Protein 6X05 (pdb70)

Structure (mmCIF, N/CA/C/O backbone):
data_6X05
#
_entry.id   6X05
#
_cell.length_a   93.381
_cell.length_b   154.693
_cell.length_c   41.423
_cell.angle_alpha   90.000
_cell.angle_beta   90.000
_cell.angle_gamma   90.000
#
_symmetry.space_group_name_H-M   'P 21 21 2'
#
loop_
_entity.id
_entity.type
_entity.pdbx_description
1 polymer 'Nucleoporin NUP133'
2 polymer VHH-SAN4
3 water water
#
loop_
_atom_site.group_PDB
_atom_site.id
_atom_site.type_symbol
_atom_site.label_atom_id
_atom_site.label_alt_id
_atom_site.label_comp_id
_atom_site.label_asym_id
_atom_site.label_entity_id
_atom_site.label_seq_id
_atom_site.pdbx_PDB_ins_code
_atom_site.Cartn_x
_atom_site.Cartn_y
_atom_site.Cartn_z
_atom_site.occupancy
_atom_site.B_iso_or_equiv
_atom_site.auth_seq_id
_atom_site.auth_comp_id
_atom_site.auth_asym_id
_atom_site.auth_atom_id
_atom_site.pdbx_PDB_model_num
ATOM 1 N N . SER A 1 5 ? 0.13489 36.85570 -3.70572 1.000 54.07619 58 SER A N 1
ATOM 2 C CA . SER A 1 5 ? 0.94101 37.27719 -4.84620 1.000 61.25301 58 SER A CA 1
ATOM 3 C C . SER A 1 5 ? 2.40776 36.90831 -4.65710 1.000 60.25286 58 SER A C 1
ATOM 4 O O . SER A 1 5 ? 3.14781 36.78925 -5.63097 1.000 83.07751 58 SER A O 1
ATOM 7 N N . LYS A 1 6 ? 2.83551 36.73535 -3.40800 1.000 58.87727 59 LYS A N 1
ATOM 8 C CA . LYS A 1 6 ? 4.18306 36.25955 -3.10036 1.000 47.57552 59 LYS A CA 1
ATOM 9 C C . LYS A 1 6 ? 4.07015 34.94935 -2.32533 1.000 39.15672 59 LYS A C 1
ATOM 10 O O . LYS A 1 6 ? 3.55115 34.93477 -1.20285 1.000 39.37069 59 LYS A O 1
ATOM 12 N N . VAL A 1 7 ? 4.55588 33.85382 -2.91497 1.000 40.13363 60 VAL A N 1
ATOM 13 C CA . VAL A 1 7 ? 4.56393 32.54621 -2.25968 1.000 35.40356 60 VAL A CA 1
ATOM 14 C C . VAL A 1 7 ? 5.88661 32.37367 -1.52799 1.000 37.57505 60 VAL A C 1
ATOM 15 O O . VAL A 1 7 ? 6.94959 32.37660 -2.14943 1.000 44.93050 60 VAL A O 1
ATOM 19 N N . PHE A 1 8 ? 5.82325 32.16243 -0.22139 1.000 41.24451 61 PHE A N 1
ATOM 20 C CA . PHE A 1 8 ? 7.03203 31.95881 0.57062 1.000 37.50904 61 PHE A CA 1
ATOM 21 C C . PHE A 1 8 ? 7.42835 30.49549 0.69212 1.000 43.35785 61 PHE A C 1
ATOM 22 O O . PHE A 1 8 ? 8.62392 30.19560 0.79072 1.000 49.62377 61 PHE A O 1
ATOM 30 N N . THR A 1 9 ? 6.46375 29.57737 0.70701 1.000 33.74657 62 THR A N 1
ATOM 31 C CA . THR A 1 9 ? 6.77211 28.15198 0.62946 1.000 35.35313 62 THR A CA 1
ATOM 32 C C . THR A 1 9 ? 5.59594 27.42977 -0.01264 1.000 29.45856 62 THR A C 1
ATOM 33 O O . THR A 1 9 ? 4.43873 27.71795 0.30107 1.000 31.58998 62 THR A O 1
ATOM 37 N N . GLU A 1 10 ? 5.89495 26.48208 -0.89294 1.000 28.47867 63 GLU A N 1
ATOM 38 C CA . GLU A 1 10 ? 4.89515 25.54587 -1.38978 1.000 27.96385 63 GLU A CA 1
ATOM 39 C C . GLU A 1 10 ? 5.51672 24.16592 -1.36638 1.000 30.57797 63 GLU A C 1
ATOM 40 O O . GLU A 1 10 ? 6.54417 23.94082 -2.00774 1.000 27.70434 63 GLU A O 1
ATOM 46 N N . ASN A 1 11 ? 4.90858 23.24688 -0.63588 1.000 27.50403 64 ASN A N 1
ATOM 47 C CA . ASN A 1 11 ? 5.33523 21.86032 -0.74881 1.000 27.55732 64 ASN A CA 1
ATOM 48 C C . ASN A 1 11 ? 4.08209 21.01086 -0.90865 1.000 30.48515 64 ASN A C 1
ATOM 49 O O . ASN A 1 11 ? 2.99179 21.55500 -1.12045 1.000 25.89146 64 ASN A O 1
ATOM 54 N N . ASN A 1 12 ? 4.18477 19.69754 -0.75190 1.000 27.15256 65 ASN A N 1
ATOM 55 C CA . ASN A 1 12 ? 2.99988 18.90352 -1.03680 1.000 25.14995 65 ASN A CA 1
ATOM 56 C C . ASN A 1 12 ? 1.97235 18.95197 0.08527 1.000 26.63228 65 ASN A C 1
ATOM 57 O O . ASN A 1 12 ? 0.83865 18.50483 -0.12065 1.000 27.89593 65 ASN A O 1
ATOM 62 N N . ARG A 1 13 ? 2.32157 19.52879 1.23699 1.000 21.47127 66 ARG A N 1
ATOM 63 C CA . ARG A 1 13 ? 1.40556 19.72072 2.35350 1.000 24.39148 66 ARG A CA 1
ATOM 64 C C . ARG A 1 13 ? 0.74129 21.09617 2.35566 1.000 22.42071 66 ARG A C 1
ATOM 65 O O . ARG A 1 13 ? -0.44086 21.19538 2.67256 1.000 21.25702 66 ARG A O 1
ATOM 73 N N . TYR A 1 14 ? 1.44449 22.17300 2.00565 1.000 21.97091 67 TYR A N 1
ATOM 74 C CA . TYR A 1 14 ? 0.81691 23.47642 2.18996 1.000 21.42200 67 TYR A CA 1
ATOM 75 C C . TYR A 1 14 ? 1.47326 24.52842 1.31816 1.000 27.41273 67 TYR A C 1
ATOM 76 O O . TYR A 1 14 ? 2.58046 24.35444 0.80439 1.000 23.16747 67 TYR A O 1
ATOM 85 N N . ILE A 1 15 ? 0.77840 25.65348 1.21081 1.000 25.66097 68 ILE A N 1
ATOM 86 C CA . ILE A 1 15 ? 1.29438 26.87609 0.61811 1.000 25.76840 68 ILE A CA 1
ATOM 87 C C . ILE A 1 15 ? 1.15907 27.97108 1.66681 1.000 25.09922 68 ILE A C 1
ATOM 88 O O . ILE A 1 15 ? 0.10085 28.10228 2.28467 1.000 24.11247 68 ILE A O 1
ATOM 93 N N . VAL A 1 16 ? 2.21174 28.75966 1.85637 1.000 24.58479 69 VAL A N 1
ATOM 94 C CA . VAL A 1 16 ? 2.14224 29.99242 2.63789 1.000 25.72328 69 VAL A CA 1
ATOM 95 C C . VAL A 1 16 ? 2.47803 31.13532 1.69194 1.000 27.70307 69 VAL A C 1
ATOM 96 O O . VAL A 1 16 ? 3.50598 31.09708 1.00305 1.000 25.01468 69 VAL A O 1
ATOM 100 N N . LYS A 1 17 ? 1.59256 32.11991 1.61733 1.000 24.82195 70 LYS A N 1
ATOM 101 C CA . LYS A 1 17 ? 1.80857 33.24023 0.70734 1.000 27.76460 70 LYS A CA 1
ATOM 102 C C . LYS A 1 17 ? 1.16482 34.49293 1.28663 1.000 33.88769 70 LYS A C 1
ATOM 103 O O . LYS A 1 17 ? 0.35095 34.41917 2.21328 1.000 30.87970 70 LYS A O 1
ATOM 109 N N . THR A 1 18 ? 1.54677 35.65058 0.74255 1.000 37.50668 71 THR A N 1
ATOM 110 C CA . THR A 1 18 ? 0.85489 36.88976 1.08242 1.000 42.48482 71 THR A CA 1
ATOM 111 C C . THR A 1 18 ? -0.48632 36.97485 0.38565 1.000 42.93184 71 THR A C 1
ATOM 112 O O . THR A 1 18 ? -0.69503 36.41320 -0.69348 1.000 47.93157 71 THR A O 1
ATOM 116 N N . LEU A 1 19 ? -1.38836 37.71756 1.00538 1.000 37.98109 72 LEU A N 1
ATOM 117 C CA . LEU A 1 19 ? -2.62447 38.14266 0.37965 1.000 37.26265 72 LEU A CA 1
ATOM 118 C C . LEU A 1 19 ? -2.55352 39.66529 0.28221 1.000 52.30697 72 LEU A C 1
ATOM 119 O O . LEU A 1 19 ? -2.55716 40.35701 1.30943 1.000 44.03481 72 LEU A O 1
ATOM 124 N N . GLN A 1 20 ? -2.43109 40.18694 -0.93981 1.000 48.56771 73 GLN A N 1
ATOM 125 C CA . GLN A 1 20 ? -2.39938 41.63281 -1.11834 1.000 41.53124 73 GLN A CA 1
ATOM 126 C C . GLN A 1 20 ? -3.75982 42.19269 -0.75708 1.000 37.95896 73 GLN A C 1
ATOM 127 O O . GLN A 1 20 ? -4.77871 41.77961 -1.31987 1.000 54.25047 73 GLN A O 1
ATOM 129 N N . THR A 1 21 ? -3.78348 43.08570 0.22379 1.000 39.83005 74 THR A N 1
ATOM 130 C CA . THR A 1 21 ? -5.00734 43.74036 0.65834 1.000 41.75438 74 THR A CA 1
ATOM 131 C C . THR A 1 21 ? -4.70321 45.21585 0.85565 1.000 43.74131 74 THR A C 1
ATOM 132 O O . THR A 1 21 ? -3.57370 45.66778 0.65060 1.000 39.35498 74 THR A O 1
ATOM 136 N N . ASP A 1 22 ? -5.72592 45.97152 1.24605 1.000 45.26195 75 ASP A N 1
ATOM 137 C CA . ASP A 1 22 ? -5.57024 47.37662 1.58913 1.000 44.33339 75 ASP A CA 1
ATOM 138 C C . ASP A 1 22 ? -5.07456 47.58768 3.02169 1.000 51.58862 75 ASP A C 1
ATOM 139 O O . ASP A 1 22 ? -4.99127 48.73972 3.46212 1.000 45.64679 75 ASP A O 1
ATOM 144 N N . TYR A 1 23 ? -4.74364 46.52060 3.75637 1.000 41.76916 76 TYR A N 1
ATOM 145 C CA . TYR A 1 23 ? -4.11868 46.70092 5.06027 1.000 40.59014 76 TYR A CA 1
ATOM 146 C C . TYR A 1 23 ? -2.81537 47.47073 4.91636 1.000 37.11409 76 TYR A C 1
ATOM 147 O O . TYR A 1 23 ? -2.04038 47.23704 3.98699 1.000 34.71217 76 TYR A O 1
ATOM 156 N N . SER A 1 24 ? -2.55952 48.37934 5.85468 1.000 34.45959 77 SER A N 1
ATOM 157 C CA . SER A 1 24 ? -1.29692 49.10677 5.89256 1.000 41.53888 77 SER A CA 1
ATOM 158 C C . SER A 1 24 ? -0.72726 49.09626 7.30244 1.000 45.97718 77 SER A C 1
ATOM 159 O O . SER A 1 24 ? -1.44080 49.39521 8.26848 1.000 47.40517 77 SER A O 1
ATOM 162 N N . SER A 1 25 ? 0.56912 48.80869 7.41428 1.000 43.55175 78 SER A N 1
ATOM 163 C CA . SER A 1 25 ? 1.19501 48.79729 8.72957 1.000 47.13865 78 SER A CA 1
ATOM 164 C C . SER A 1 25 ? 1.41258 50.19326 9.30389 1.000 50.42283 78 SER A C 1
ATOM 165 O O . SER A 1 25 ? 1.92718 50.30774 10.42215 1.000 55.94399 78 SER A O 1
ATOM 168 N N . GLY A 1 26 ? 1.03446 51.24969 8.58831 1.000 49.24924 79 GLY A N 1
ATOM 169 C CA . GLY A 1 26 ? 1.20953 52.59777 9.08581 1.000 51.90862 79 GLY A CA 1
ATOM 170 C C . GLY A 1 26 ? -0.10680 53.28960 9.38267 1.000 47.36300 79 GLY A C 1
ATOM 171 O O . GLY A 1 26 ? -0.18981 54.51629 9.34173 1.000 60.38053 79 GLY A O 1
ATOM 172 N N . PHE A 1 27 ? -1.15360 52.50750 9.65420 1.000 45.81319 80 PHE A N 1
ATOM 173 C CA . PHE A 1 27 ? -2.42251 53.09697 10.05771 1.000 47.29448 80 PHE A CA 1
ATOM 174 C C . PHE A 1 27 ? -2.27823 53.89174 11.34848 1.000 62.07042 80 PHE A C 1
ATOM 175 O O . PHE A 1 27 ? -2.97648 54.89409 11.54906 1.000 56.93598 80 PHE A O 1
ATOM 183 N N . SER A 1 28 ? -1.38354 53.46317 12.23238 1.000 58.63891 81 SER A N 1
ATOM 184 C CA . SER A 1 28 ? -1.33631 53.98901 13.58288 1.000 67.07313 81 SER A CA 1
ATOM 185 C C . SER A 1 28 ? 0.10693 54.14227 14.03481 1.000 72.19052 81 SER A C 1
ATOM 186 O O . SER A 1 28 ? 0.99126 53.39384 13.61259 1.000 72.85015 81 SER A O 1
ATOM 189 N N . ASN A 1 29 ? 0.33004 55.12393 14.90501 1.000 72.09697 82 ASN A N 1
ATOM 190 C CA . ASN A 1 29 ? 1.59196 55.28485 15.61507 1.000 86.37589 82 ASN A CA 1
ATOM 191 C C . ASN A 1 29 ? 1.66926 54.40689 16.85503 1.000 95.05098 82 ASN A C 1
ATOM 192 O O . ASN A 1 29 ? 2.56713 54.59865 17.68286 1.000 103.90459 82 ASN A O 1
ATOM 197 N N . ASP A 1 30 ? 0.75018 53.45268 16.98868 1.000 91.46827 83 ASP A N 1
ATOM 198 C CA . ASP A 1 30 ? 0.53351 52.70071 18.21575 1.000 82.97224 83 ASP A CA 1
ATOM 199 C C . ASP A 1 30 ? 0.93654 51.25070 17.99249 1.000 85.09287 83 ASP A C 1
ATOM 200 O O . ASP A 1 30 ? 0.47198 50.61444 17.03983 1.000 87.74155 83 ASP A O 1
ATOM 205 N N . ASP A 1 31 ? 1.80953 50.73838 18.86665 1.000 88.42303 84 ASP A N 1
ATOM 206 C CA . ASP A 1 31 ? 2.30729 49.37090 18.72366 1.000 96.90861 84 ASP A CA 1
ATOM 207 C C . ASP A 1 31 ? 1.19715 48.34801 18.93049 1.000 92.15681 84 ASP A C 1
ATOM 208 O O . ASP A 1 31 ? 1.12809 47.34191 18.21426 1.000 88.51026 84 ASP A O 1
ATOM 213 N N . GLU A 1 32 ? 0.33121 48.58430 19.91374 1.000 106.46547 85 GLU A N 1
ATOM 214 C CA . GLU A 1 32 ? -0.73868 47.65565 20.25845 1.000 98.02323 85 GLU A CA 1
ATOM 215 C C . GLU A 1 32 ? -1.89017 47.82483 19.27826 1.000 73.59229 85 GLU A C 1
ATOM 216 O O . GLU A 1 32 ? -2.53363 48.87924 19.24939 1.000 79.66968 85 GLU A O 1
ATOM 222 N N . LEU A 1 33 ? -2.16373 46.79221 18.48936 1.000 59.93624 86 LEU A N 1
ATOM 223 C CA . LEU A 1 33 ? -3.26794 46.83468 17.54449 1.000 54.97880 86 LEU A CA 1
ATOM 224 C C . LEU A 1 33 ? -4.17917 45.63970 17.76495 1.000 58.64047 86 LEU A C 1
ATOM 225 O O . LEU A 1 33 ? -3.71613 44.49649 17.81226 1.000 61.05319 86 LEU A O 1
ATOM 230 N N . ASN A 1 34 ? -5.46269 45.91546 17.93037 1.000 49.95597 87 ASN A N 1
ATOM 231 C CA . ASN A 1 34 ? -6.51575 44.91976 17.84156 1.000 41.62102 87 ASN A CA 1
ATOM 232 C C . ASN A 1 34 ? -6.96566 44.83006 16.39019 1.000 41.33521 87 ASN A C 1
ATOM 233 O O . ASN A 1 34 ? -6.81611 45.78124 15.61930 1.000 35.98253 87 ASN A O 1
ATOM 238 N N . GLY A 1 35 ? -7.51488 43.68129 16.01166 1.000 35.96457 88 GLY A N 1
ATOM 239 C CA . GLY A 1 35 ? -8.00012 43.55434 14.64834 1.000 37.77945 88 GLY A CA 1
ATOM 240 C C . GLY A 1 35 ? -8.35605 42.12973 14.31569 1.000 40.44377 88 GLY A C 1
ATOM 241 O O . GLY A 1 35 ? -8.09360 41.20301 15.08706 1.000 44.73852 88 GLY A O 1
ATOM 242 N N . TYR A 1 36 ? -8.96309 41.96244 13.13837 1.000 33.32837 89 TYR A N 1
ATOM 243 C CA . TYR A 1 36 ? -9.21226 40.61891 12.62667 1.000 40.71141 89 TYR A CA 1
ATOM 244 C C . TYR A 1 36 ? -9.61446 40.83034 11.17345 1.000 37.55680 89 TYR A C 1
ATOM 245 O O . TYR A 1 36 ? -9.73317 41.96831 10.70337 1.000 37.59651 89 TYR A O 1
ATOM 254 N N . ILE A 1 37 ? -9.83931 39.72742 10.46602 1.000 40.07961 90 ILE A N 1
ATOM 255 C CA . ILE A 1 37 ? -10.22987 39.76115 9.06237 1.000 38.33737 90 ILE A CA 1
ATOM 256 C C . ILE A 1 37 ? -11.54412 39.01391 8.91684 1.000 42.00433 90 ILE A C 1
ATOM 257 O O . ILE A 1 37 ? -11.68974 37.91243 9.45582 1.000 36.97163 90 ILE A O 1
ATOM 262 N N . ASP A 1 38 ? -12.49614 39.60099 8.18865 1.000 36.27063 91 ASP A N 1
ATOM 263 C CA . ASP A 1 38 ? -13.72414 38.89528 7.82965 1.000 37.63596 91 ASP A CA 1
ATOM 264 C C . ASP A 1 38 ? -13.72033 38.65960 6.32131 1.000 38.71323 91 ASP A C 1
ATOM 265 O O . ASP A 1 38 ? -14.13618 39.52162 5.53874 1.000 35.84378 91 ASP A O 1
ATOM 270 N N . MET A 1 39 ? -13.27229 37.46761 5.92953 1.000 36.51825 92 MET A N 1
ATOM 271 C CA . MET A 1 39 ? -13.23544 37.08943 4.52043 1.000 40.85466 92 MET A CA 1
ATOM 272 C C . MET A 1 39 ? -14.62262 37.05721 3.89815 1.000 42.83724 92 MET A C 1
ATOM 273 O O . MET A 1 39 ? -14.76224 37.24917 2.68511 1.000 43.59446 92 MET A O 1
ATOM 278 N N . GLN A 1 40 ? -15.65610 36.79451 4.69783 1.000 33.31646 93 GLN A N 1
ATOM 279 C CA . GLN A 1 40 ? -16.98380 36.65789 4.12844 1.000 34.99702 93 GLN A CA 1
ATOM 280 C C . GLN A 1 40 ? -17.58158 38.01789 3.82305 1.000 36.17839 93 GLN A C 1
ATOM 281 O O . GLN A 1 40 ? -18.29400 38.17223 2.82873 1.000 39.22749 93 GLN A O 1
ATOM 287 N N . ILE A 1 41 ? -17.30175 39.01050 4.66642 1.000 48.55962 94 ILE A N 1
ATOM 288 C CA . ILE A 1 41 ? -17.74699 40.36907 4.38887 1.000 41.87382 94 ILE A CA 1
ATOM 289 C C . ILE A 1 41 ? -16.82053 41.03699 3.38357 1.000 44.56939 94 ILE A C 1
ATOM 290 O O . ILE A 1 41 ? -17.25394 41.87941 2.59741 1.000 46.63236 94 ILE A O 1
ATOM 295 N N . GLY A 1 42 ? -15.54803 40.66753 3.37648 1.000 39.34328 95 GLY A N 1
ATOM 296 C CA . GLY A 1 42 ? -14.60722 41.22803 2.43951 1.000 39.97176 95 GLY A CA 1
ATOM 297 C C . GLY A 1 42 ? -13.82633 42.40164 2.96391 1.000 47.12839 95 GLY A C 1
ATOM 298 O O . GLY A 1 42 ? -13.31455 43.19949 2.16703 1.000 37.02130 95 GLY A O 1
ATOM 299 N N . TYR A 1 43 ? -13.72859 42.55027 4.27845 1.000 35.28200 96 TYR A N 1
ATOM 300 C CA . TYR A 1 43 ? -13.04520 43.69512 4.85249 1.000 37.42016 96 TYR A CA 1
ATOM 301 C C . TYR A 1 43 ? -12.27919 43.23789 6.07419 1.000 38.72519 96 TYR A C 1
ATOM 302 O O . TYR A 1 43 ? -12.65773 42.27463 6.74302 1.000 35.73089 96 TYR A O 1
ATOM 311 N N . GLY A 1 44 ? -11.17976 43.92919 6.34440 1.000 36.58486 97 GLY A N 1
ATOM 312 C CA . GLY A 1 44 ? -10.43500 43.74631 7.56286 1.000 36.97924 97 GLY A CA 1
ATOM 313 C C . GLY A 1 44 ? -10.54801 44.99324 8.42290 1.000 43.55546 97 GLY A C 1
ATOM 314 O O . GLY A 1 44 ? -10.94977 46.06769 7.97965 1.000 38.70571 97 GLY A O 1
ATOM 315 N N . LEU A 1 45 ? -10.14138 44.83682 9.67080 1.000 32.57437 98 LEU A N 1
ATOM 316 C CA . LEU A 1 45 ? -10.25781 45.89712 10.65044 1.000 36.71195 98 LEU A CA 1
ATOM 317 C C . LEU A 1 45 ? -9.05762 45.84967 11.58279 1.000 38.54830 98 LEU A C 1
ATOM 318 O O . LEU A 1 45 ? -8.64319 44.76645 11.99908 1.000 36.44265 98 LEU A O 1
ATOM 323 N N . VAL A 1 46 ? -8.49562 47.01664 11.89520 1.000 31.27740 99 VAL A N 1
ATOM 324 C CA . VAL A 1 46 ? -7.61376 47.18563 13.04418 1.000 33.44245 99 VAL A CA 1
ATOM 325 C C . VAL A 1 46 ? -8.07167 48.42295 13.79785 1.000 44.82351 99 VAL A C 1
ATOM 326 O O . VAL A 1 46 ? -8.62834 49.35667 13.21162 1.000 40.47011 99 VAL A O 1
ATOM 330 N N . ASN A 1 47 ? -7.84509 48.43473 15.10691 1.000 38.54409 100 ASN A N 1
ATOM 331 C CA . ASN A 1 47 ? -8.07228 49.64577 15.87103 1.000 38.33535 100 ASN A CA 1
ATOM 332 C C . ASN A 1 47 ? -6.98113 49.77972 16.92052 1.000 52.05525 100 ASN A C 1
ATOM 333 O O . ASN A 1 47 ? -6.38176 48.79025 17.35975 1.000 40.87316 100 ASN A O 1
ATOM 338 N N . ASP A 1 48 ? -6.72501 51.02816 17.30579 1.000 43.89763 101 ASP A N 1
ATOM 339 C CA . ASP A 1 48 ? -5.89294 51.38664 18.43887 1.000 50.00068 101 ASP A CA 1
ATOM 340 C C . ASP A 1 48 ? -6.78758 51.96611 19.53786 1.000 54.52516 101 ASP A C 1
ATOM 341 O O . ASP A 1 48 ? -7.95255 51.55048 19.67953 1.000 52.28081 101 ASP A O 1
ATOM 346 N N . HIS A 1 49 ? -6.26151 52.91126 20.30197 1.000 50.42496 102 HIS A N 1
ATOM 347 C CA . HIS A 1 49 ? -7.03889 53.53963 21.35408 1.000 51.09193 102 HIS A CA 1
ATOM 348 C C . HIS A 1 49 ? -7.82357 54.74816 20.87051 1.000 55.84479 102 HIS A C 1
ATOM 349 O O . HIS A 1 49 ? -8.51798 55.37083 21.67966 1.000 63.40509 102 HIS A O 1
ATOM 356 N N . LYS A 1 50 ? -7.74268 55.09388 19.58099 1.000 50.09840 103 LYS A N 1
ATOM 357 C CA . LYS A 1 50 ? -8.38727 56.30221 19.06064 1.000 56.72200 103 LYS A CA 1
ATOM 358 C C . LYS A 1 50 ? -9.38125 56.01785 17.94992 1.000 54.77741 103 LYS A C 1
ATOM 359 O O . LYS A 1 50 ? -10.44688 56.64463 17.89265 1.000 49.97514 103 LYS A O 1
ATOM 365 N N . LYS A 1 51 ? -9.02248 55.12555 17.03065 1.000 46.77866 104 LYS A N 1
ATOM 366 C CA . LYS A 1 51 ? -9.68693 55.01711 15.74630 1.000 45.64180 104 LYS A CA 1
ATOM 367 C C . LYS A 1 51 ? -9.71397 53.56053 15.33023 1.000 44.54973 104 LYS A C 1
ATOM 368 O O . LYS A 1 51 ? -8.79835 52.79245 15.63923 1.000 44.83633 104 LYS A O 1
ATOM 374 N N . VAL A 1 52 ? -10.78076 53.18752 14.64223 1.000 38.12318 105 VAL A N 1
ATOM 375 C CA . VAL A 1 52 ? -10.84632 51.92350 13.91991 1.000 49.00906 105 VAL A CA 1
ATOM 376 C C . VAL A 1 52 ? -10.55186 52.18173 12.44729 1.000 42.59393 105 VAL A C 1
ATOM 377 O O . VAL A 1 52 ? -10.97015 53.19988 11.88170 1.000 45.75107 105 VAL A O 1
ATOM 381 N N . TYR A 1 53 ? -9.77679 51.28331 11.84201 1.000 40.21610 106 TYR A N 1
ATOM 382 C CA . TYR A 1 53 ? -9.35318 51.38421 10.45126 1.000 37.50794 106 TYR A CA 1
ATOM 383 C C . TYR A 1 53 ? -9.92957 50.20402 9.68885 1.000 37.72526 106 TYR A C 1
ATOM 384 O O . TYR A 1 53 ? -9.56647 49.05482 9.95686 1.000 35.52955 106 TYR A O 1
ATOM 393 N N . ILE A 1 54 ? -10.81154 50.47802 8.73314 1.000 35.50014 107 ILE A N 1
ATOM 394 C CA . ILE A 1 54 ? -11.48472 49.42333 7.98659 1.000 39.45011 107 ILE A CA 1
ATOM 395 C C . ILE A 1 54 ? -10.93536 49.42800 6.56717 1.000 44.85519 107 ILE A C 1
ATOM 396 O O . ILE A 1 54 ? -10.92577 50.46940 5.90178 1.000 50.90824 107 ILE A O 1
ATOM 401 N N . TRP A 1 55 ? -10.46547 48.27118 6.10893 1.000 43.09603 108 TRP A N 1
ATOM 402 C CA . TRP A 1 55 ? -9.76121 48.17882 4.83977 1.000 43.13994 108 TRP A CA 1
ATOM 403 C C . TRP A 1 55 ? -10.29736 47.00358 4.03800 1.000 47.15559 108 TRP A C 1
ATOM 404 O O . TRP A 1 55 ? -10.58970 45.93899 4.59548 1.000 42.01742 108 TRP A O 1
ATOM 415 N N . ASN A 1 56 ? -10.41227 47.20804 2.72792 1.000 38.74392 109 ASN A N 1
ATOM 416 C CA . ASN A 1 56 ? -10.83997 46.15679 1.81606 1.000 44.45320 109 ASN A CA 1
ATOM 417 C C . ASN A 1 56 ? -9.78534 45.06032 1.71650 1.000 47.23287 109 ASN A C 1
ATOM 418 O O . ASN A 1 56 ? -8.58682 45.33944 1.73917 1.000 44.35428 109 ASN A O 1
ATOM 423 N N . ILE A 1 57 ? -10.22697 43.80093 1.61221 1.000 43.40562 110 ILE A N 1
ATOM 424 C CA . ILE A 1 57 ? -9.26503 42.74281 1.32077 1.000 46.17812 110 ILE A CA 1
ATOM 425 C C . ILE A 1 57 ? -8.90177 42.70763 -0.16145 1.000 51.43296 110 ILE A C 1
ATOM 426 O O . ILE A 1 57 ? -7.83445 42.19677 -0.51881 1.000 53.62731 110 ILE A O 1
ATOM 431 N N . HIS A 1 58 ? -9.74754 43.24110 -1.03646 1.000 51.41640 111 HIS A N 1
ATOM 432 C CA . HIS A 1 58 ? -9.43452 43.34392 -2.45759 1.000 62.09215 111 HIS A CA 1
ATOM 433 C C . HIS A 1 58 ? -9.06749 44.78812 -2.77085 1.000 54.01178 111 HIS A C 1
ATOM 434 O O . HIS A 1 58 ? -9.91488 45.68312 -2.69878 1.000 65.64064 111 HIS A O 1
ATOM 441 N N . SER A 1 59 ? -7.80646 45.00735 -3.11296 1.000 80.16838 112 SER A N 1
ATOM 442 C CA . SER A 1 59 ? -7.30685 46.32849 -3.45878 1.000 74.83201 112 SER A CA 1
ATOM 443 C C . SER A 1 59 ? -8.09064 46.94974 -4.60035 1.000 61.07701 112 SER A C 1
ATOM 444 O O . SER A 1 59 ? -8.17988 48.17262 -4.69969 1.000 79.29990 112 SER A O 1
ATOM 447 N N . TYR A 1 66 ? -9.07254 53.64530 2.41639 1.000 55.84408 119 TYR A N 1
ATOM 448 C CA . TYR A 1 66 ? -9.63580 52.90769 3.54821 1.000 70.46470 119 TYR A CA 1
ATOM 449 C C . TYR A 1 66 ? -10.50600 53.84396 4.39123 1.000 58.62012 119 TYR A C 1
ATOM 450 O O . TYR A 1 66 ? -10.59359 55.03900 4.11988 1.000 55.80565 119 TYR A O 1
ATOM 459 N N . ILE A 1 67 ? -11.14050 53.30274 5.42493 1.000 53.10155 120 ILE A N 1
ATOM 460 C CA . ILE A 1 67 ? -12.17468 54.01264 6.16430 1.000 57.06194 120 ILE A CA 1
ATOM 461 C C . ILE A 1 67 ? -11.72359 54.13994 7.61213 1.000 53.90962 120 ILE A C 1
ATOM 462 O O . ILE A 1 67 ? -11.42867 53.13150 8.26961 1.000 42.37318 120 ILE A O 1
ATOM 467 N N . THR A 1 68 ? -11.68000 55.37499 8.10551 1.000 50.30387 121 THR A N 1
ATOM 468 C CA . THR A 1 68 ? -11.22738 55.69197 9.45492 1.000 49.24054 121 THR A CA 1
ATOM 469 C C . THR A 1 68 ? -12.42613 56.17497 10.24504 1.000 54.63260 121 THR A C 1
ATOM 470 O O . THR A 1 68 ? -13.09039 57.13035 9.83518 1.000 58.07708 121 THR A O 1
ATOM 474 N N . VAL A 1 69 ? -12.69871 55.53104 11.37284 1.000 56.62037 122 VAL A N 1
ATOM 475 C CA . VAL A 1 69 ? -13.81308 55.89096 12.23486 1.000 53.95911 122 VAL A CA 1
ATOM 476 C C . VAL A 1 69 ? -13.26142 56.27009 13.60259 1.000 54.57064 122 VAL A C 1
ATOM 477 O O . VAL A 1 69 ? -12.94188 55.40802 14.41839 1.000 50.70735 122 VAL A O 1
ATOM 481 N N . PRO A 1 70 ? -13.11653 57.56484 13.88302 1.000 55.57461 123 PRO A N 1
ATOM 482 C CA . PRO A 1 70 ? -12.73150 57.97827 15.23708 1.000 57.08343 123 PRO A CA 1
ATOM 483 C C . PRO A 1 70 ? -13.84589 57.67277 16.21777 1.000 55.53922 123 PRO A C 1
ATOM 484 O O . PRO A 1 70 ? -15.02048 57.92273 15.94204 1.000 66.83578 123 PRO A O 1
ATOM 488 N N . PHE A 1 71 ? -13.47804 57.12660 17.37383 1.000 50.51680 124 PHE A N 1
ATOM 489 C CA . PHE A 1 71 ? -14.47334 56.85663 18.40201 1.000 60.76346 124 PHE A CA 1
ATOM 490 C C . PHE A 1 71 ? -14.21724 57.62076 19.69489 1.000 66.17230 124 PHE A C 1
ATOM 491 O O . PHE A 1 71 ? -14.89850 57.36476 20.69305 1.000 66.88647 124 PHE A O 1
ATOM 499 N N . ARG A 1 72 ? -13.27902 58.56374 19.70195 1.000 68.50221 125 ARG A N 1
ATOM 500 C CA . ARG A 1 72 ? -12.96477 59.31029 20.91374 1.000 61.39500 125 ARG A CA 1
ATOM 501 C C . ARG A 1 72 ? -13.16887 60.80735 20.70700 1.000 71.75433 125 ARG A C 1
ATOM 502 O O . ARG A 1 72 ? -14.29430 61.29782 20.74254 1.000 67.68348 125 ARG A O 1
ATOM 504 N N . ALA A 1 80 ? -7.66325 55.78983 28.09449 1.000 90.51139 133 ALA A N 1
ATOM 505 C CA . ALA A 1 80 ? -8.66980 54.84532 27.61758 1.000 93.26949 133 ALA A CA 1
ATOM 506 C C . ALA A 1 80 ? -8.04316 53.51704 27.19183 1.000 93.06150 133 ALA A C 1
ATOM 507 O O . ALA A 1 80 ? -6.90133 53.48354 26.73616 1.000 84.35434 133 ALA A O 1
ATOM 509 N N . VAL A 1 81 ? -8.79008 52.42987 27.35390 1.000 96.65802 134 VAL A N 1
ATOM 510 C CA . VAL A 1 81 ? -8.39317 51.13064 26.83991 1.000 92.95928 134 VAL A CA 1
ATOM 511 C C . VAL A 1 81 ? -9.04948 50.91904 25.48064 1.000 80.98652 134 VAL A C 1
ATOM 512 O O . VAL A 1 81 ? -9.95430 51.64724 25.07995 1.000 79.35541 134 VAL A O 1
ATOM 516 N N . ALA A 1 82 ? -8.60017 49.90067 24.76814 1.000 72.31642 135 ALA A N 1
ATOM 517 C CA . ALA A 1 82 ? -9.02067 49.72627 23.38315 1.000 74.60822 135 ALA A CA 1
ATOM 518 C C . ALA A 1 82 ? -10.42253 49.12264 23.32452 1.000 51.78626 135 ALA A C 1
ATOM 519 O O . ALA A 1 82 ? -10.71775 48.17557 24.06083 1.000 53.44807 135 ALA A O 1
ATOM 521 N N . PRO A 1 83 ? -11.30793 49.64812 22.48298 1.000 56.63340 136 PRO A N 1
ATOM 522 C CA . PRO A 1 83 ? -12.60736 48.99878 22.27572 1.000 46.59606 136 PRO A CA 1
ATOM 523 C C . PRO A 1 83 ? -12.44984 47.69090 21.51600 1.000 45.87544 136 PRO A C 1
ATOM 524 O O . PRO A 1 83 ? -11.37742 47.33404 21.02699 1.000 52.01790 136 PRO A O 1
ATOM 528 N N . ARG A 1 84 ? -13.55987 46.97354 21.42162 1.000 45.19016 137 ARG A N 1
ATOM 529 C CA . ARG A 1 84 ? -13.66718 45.74644 20.64694 1.000 41.04482 137 ARG A CA 1
ATOM 530 C C . ARG A 1 84 ? -14.61939 46.00317 19.48532 1.000 39.53701 137 ARG A C 1
ATOM 531 O O . ARG A 1 84 ? -15.72273 46.51763 19.69352 1.000 38.87161 137 ARG A O 1
ATOM 539 N N . CYS A 1 85 ? -14.19574 45.66246 18.26905 1.000 35.26962 138 CYS A N 1
ATOM 540 C CA . CYS A 1 85 ? -14.94677 45.99830 17.06581 1.000 45.08627 138 CYS A CA 1
ATOM 541 C C . CYS A 1 85 ? -15.18498 44.76075 16.21497 1.000 41.26280 138 CYS A C 1
ATOM 542 O O . CYS A 1 85 ? -14.36178 43.85050 16.16123 1.000 37.96726 138 CYS A O 1
ATOM 545 N N . ILE A 1 86 ? -16.33413 44.74107 15.56025 1.000 34.58231 139 ILE A N 1
ATOM 546 C CA . ILE A 1 86 ? -16.71297 43.67446 14.65048 1.000 40.01465 139 ILE A CA 1
ATOM 547 C C . ILE A 1 86 ? -17.44396 44.28561 13.45667 1.000 37.06718 139 ILE A C 1
ATOM 548 O O . ILE A 1 86 ? -18.13911 45.29900 13.58218 1.000 38.10558 139 ILE A O 1
ATOM 553 N N . LEU A 1 87 ? -17.25813 43.68312 12.29050 1.000 34.38277 140 LEU A N 1
ATOM 554 C CA . LEU A 1 87 ? -17.94364 44.11577 11.07532 1.000 37.09068 140 LEU A CA 1
ATOM 555 C C . LEU A 1 87 ? -19.25075 43.36104 10.89568 1.000 38.32610 140 LEU A C 1
ATOM 556 O O . LEU A 1 87 ? -19.38275 42.21062 11.32638 1.000 32.92583 140 LEU A O 1
ATOM 561 N N . THR A 1 88 ? -20.21332 44.00451 10.23302 1.000 33.04972 141 THR A N 1
ATOM 562 C CA . THR A 1 88 ? -21.49659 43.38104 9.94049 1.000 38.22894 141 THR A CA 1
ATOM 563 C C . THR A 1 88 ? -21.74285 43.35211 8.43898 1.000 41.54637 141 THR A C 1
ATOM 564 O O . THR A 1 88 ? -21.12641 44.09586 7.66990 1.000 35.59718 141 THR A O 1
ATOM 568 N N . PHE A 1 89 ? -22.65022 42.47640 8.02005 1.000 34.38784 142 PHE A N 1
ATOM 569 C CA . PHE A 1 89 ? -22.89745 42.34722 6.59619 1.000 43.40537 142 PHE A CA 1
ATOM 570 C C . PHE A 1 89 ? -23.76948 43.50687 6.11660 1.000 46.90403 142 PHE A C 1
ATOM 571 O O . PHE A 1 89 ? -24.51519 44.09956 6.89918 1.000 39.53788 142 PHE A O 1
ATOM 579 N N . PRO A 1 90 ? -23.68421 43.86006 4.83378 1.000 47.45335 143 PRO A N 1
ATOM 580 C CA . PRO A 1 90 ? -24.60143 44.86588 4.28784 1.000 51.77074 143 PRO A CA 1
ATOM 581 C C . PRO A 1 90 ? -26.04235 44.39141 4.37478 1.000 65.19072 143 PRO A C 1
ATOM 582 O O . PRO A 1 90 ? -26.32776 43.19463 4.46444 1.000 66.79199 143 PRO A O 1
ATOM 586 N N . ALA A 1 91 ? -26.95944 45.35690 4.36475 1.000 66.18051 144 ALA A N 1
ATOM 587 C CA . ALA A 1 91 ? -28.38037 45.03888 4.40708 1.000 74.97899 144 ALA A CA 1
ATOM 588 C C . ALA A 1 91 ? -28.79564 44.32296 3.12536 1.000 84.12381 144 ALA A C 1
ATOM 589 O O . ALA A 1 91 ? -28.96854 44.95168 2.07659 1.000 92.22092 144 ALA A O 1
ATOM 591 N N . THR A 1 92 ? -28.93878 43.00387 3.19988 1.000 93.23585 145 THR A N 1
ATOM 592 C CA . THR A 1 92 ? -29.33574 42.19696 2.05641 1.000 95.48716 145 THR A CA 1
ATOM 593 C C . THR A 1 92 ? -30.85300 42.09407 1.98990 1.000 101.23298 145 THR A C 1
ATOM 594 O O . THR A 1 92 ? -31.52841 41.98571 3.01779 1.000 97.07608 145 THR A O 1
ATOM 598 N N . MET A 1 93 ? -31.38482 42.13161 0.77198 1.000 101.42927 146 MET A N 1
ATOM 599 C CA . MET A 1 93 ? -32.80838 41.91529 0.51623 1.000 105.69358 146 MET A CA 1
ATOM 600 C C . MET A 1 93 ? -32.91770 40.70639 -0.41117 1.000 106.08619 146 MET A C 1
ATOM 601 O O . MET A 1 93 ? -33.02306 40.83922 -1.63410 1.000 96.00104 146 MET A O 1
ATOM 603 N N . ASP A 1 94 ? -32.88622 39.51705 0.18329 1.000 97.59754 147 ASP A N 1
ATOM 604 C CA . ASP A 1 94 ? -32.88352 38.28954 -0.59881 1.000 94.71300 147 ASP A CA 1
ATOM 605 C C . ASP A 1 94 ? -34.21378 38.10741 -1.32581 1.000 89.00917 147 ASP A C 1
ATOM 606 O O . ASP A 1 94 ? -35.28479 38.20959 -0.71904 1.000 87.40964 147 ASP A O 1
ATOM 608 N N . GLU A 1 95 ? -34.13388 37.85240 -2.63544 1.000 73.91757 148 GLU A N 1
ATOM 609 C CA . GLU A 1 95 ? -35.26593 37.46189 -3.48355 1.000 72.46169 148 GLU A CA 1
ATOM 610 C C . GLU A 1 95 ? -36.34552 38.55074 -3.51633 1.000 66.45211 148 GLU A C 1
ATOM 611 O O . GLU A 1 95 ? -37.47056 38.38912 -3.03768 1.000 64.86956 148 GLU A O 1
ATOM 613 N N . SER A 1 96 ? -35.96753 39.66607 -4.12064 1.000 57.32560 149 SER A N 1
ATOM 614 C CA . SER A 1 96 ? -36.88033 40.76798 -4.36267 1.000 40.59522 149 SER A CA 1
ATOM 615 C C . SER A 1 96 ? -37.36884 40.72583 -5.79815 1.000 38.37884 149 SER A C 1
ATOM 616 O O . SER A 1 96 ? -36.60231 40.36377 -6.70158 1.000 36.70260 149 SER A O 1
ATOM 619 N N . PRO A 1 97 ? -38.63272 41.08930 -6.03518 1.000 38.07162 150 PRO A N 1
ATOM 620 C CA . PRO A 1 97 ? -39.10773 41.25268 -7.41252 1.000 41.89138 150 PRO A CA 1
ATOM 621 C C . PRO A 1 97 ? -38.59056 42.51104 -8.09386 1.000 39.67199 150 PRO A C 1
ATOM 622 O O . PRO A 1 97 ? -38.76047 42.64246 -9.31243 1.000 39.34042 150 PRO A O 1
ATOM 626 N N . LEU A 1 98 ? -37.98937 43.44511 -7.35958 1.000 33.42249 151 LEU A N 1
ATOM 627 C CA . LEU A 1 98 ? -37.64183 44.74298 -7.92444 1.000 39.66128 151 LEU A CA 1
ATOM 628 C C . LEU A 1 98 ? -36.28074 44.70137 -8.60514 1.000 37.10069 151 LEU A C 1
ATOM 629 O O . LEU A 1 98 ? -35.39231 43.95059 -8.20014 1.000 36.11166 151 LEU A O 1
ATOM 634 N N . ALA A 1 99 ? -36.11796 45.52453 -9.64088 1.000 40.09542 152 ALA A N 1
ATOM 635 C CA . ALA A 1 99 ? -34.78134 45.74586 -10.18221 1.000 47.61623 152 ALA A CA 1
ATOM 636 C C . ALA A 1 99 ? -33.87255 46.29153 -9.07945 1.000 54.62632 152 ALA A C 1
ATOM 637 O O . ALA A 1 99 ? -34.31798 47.04012 -8.20572 1.000 57.22348 152 ALA A O 1
ATOM 639 N N . LEU A 1 100 ? -32.60264 45.88603 -9.08171 1.000 56.31286 153 LEU A N 1
ATOM 640 C CA . LEU A 1 100 ? -31.69508 46.43105 -8.07646 1.000 64.87531 153 LEU A CA 1
ATOM 641 C C . LEU A 1 100 ? -31.41852 47.90291 -8.35138 1.000 81.37696 153 LEU A C 1
ATOM 642 O O . LEU A 1 100 ? -31.36862 48.34518 -9.50289 1.000 77.95057 153 LEU A O 1
ATOM 647 N N . ASN A 1 101 ? -31.23909 48.66145 -7.27209 1.000 92.20307 154 ASN A N 1
ATOM 648 C CA . ASN A 1 101 ? -30.87569 50.06427 -7.38644 1.000 103.49032 154 ASN A CA 1
ATOM 649 C C . ASN A 1 101 ? -29.45012 50.19949 -7.92286 1.000 109.91246 154 ASN A C 1
ATOM 650 O O . ASN A 1 101 ? -28.61421 49.31459 -7.71442 1.000 101.71154 154 ASN A O 1
ATOM 655 N N . PRO A 1 102 ? -29.15252 51.28381 -8.64682 1.000 111.09270 155 PRO A N 1
ATOM 656 C CA . PRO A 1 102 ? -27.73968 51.68083 -8.77474 1.000 110.75601 155 PRO A CA 1
ATOM 657 C C . PRO A 1 102 ? -27.04966 51.87866 -7.42958 1.000 110.51046 155 PRO A C 1
ATOM 658 O O . PRO A 1 102 ? -25.95368 51.34302 -7.21407 1.000 109.30690 155 PRO A O 1
ATOM 662 N N . ASN A 1 103 ? -27.67775 52.61592 -6.50288 1.000 112.59783 156 ASN A N 1
ATOM 663 C CA . ASN A 1 103 ? -27.01293 53.02239 -5.26367 1.000 111.49573 156 ASN A CA 1
ATOM 664 C C . ASN A 1 103 ? -26.87397 51.89213 -4.24865 1.000 110.62712 156 ASN A C 1
ATOM 665 O O . ASN A 1 103 ? -26.06708 52.01327 -3.31917 1.000 110.19457 156 ASN A O 1
ATOM 670 N N . ASP A 1 104 ? -27.64476 50.81127 -4.38380 1.000 111.66565 157 ASP A N 1
ATOM 671 C CA . ASP A 1 104 ? -27.53855 49.69563 -3.44991 1.000 109.64394 157 ASP A CA 1
ATOM 672 C C . ASP A 1 104 ? -26.30322 48.83455 -3.68548 1.000 107.85987 157 ASP A C 1
ATOM 673 O O . ASP A 1 104 ? -25.99885 47.97760 -2.84804 1.000 103.17637 157 ASP A O 1
ATOM 678 N N . GLN A 1 105 ? -25.59398 49.03510 -4.79557 1.000 114.80305 158 GLN A N 1
ATOM 679 C CA . GLN A 1 105 ? -24.35751 48.32193 -5.08423 1.000 105.40899 158 GLN A CA 1
ATOM 680 C C . GLN A 1 105 ? -23.13023 49.00942 -4.48861 1.000 103.43908 158 GLN A C 1
ATOM 681 O O . GLN A 1 105 ? -21.99986 48.65791 -4.84588 1.000 94.01296 158 GLN A O 1
ATOM 683 N N . ASP A 1 106 ? -23.32633 49.97698 -3.58822 1.000 109.74705 159 ASP A N 1
ATOM 684 C CA . ASP A 1 106 ? -22.22404 50.66505 -2.93398 1.000 106.02206 159 ASP A CA 1
ATOM 685 C C . ASP A 1 106 ? -22.20294 50.48553 -1.42113 1.000 96.33474 159 ASP A C 1
ATOM 686 O O . ASP A 1 106 ? -21.18792 50.81704 -0.79770 1.000 90.77753 159 ASP A O 1
ATOM 688 N N . GLU A 1 107 ? -23.27771 49.97512 -0.81523 1.000 93.40587 160 GLU A N 1
ATOM 689 C CA . GLU A 1 107 ? -23.23651 49.59525 0.59413 1.000 98.40535 160 GLU A CA 1
ATOM 690 C C . GLU A 1 107 ? -22.17128 48.53375 0.85012 1.000 90.77389 160 GLU A C 1
ATOM 691 O O . GLU A 1 107 ? -22.09599 47.51160 0.15950 1.000 83.77601 160 GLU A O 1
ATOM 697 N N . THR A 1 108 ? -21.34690 48.79432 1.85853 1.000 81.29240 161 THR A N 1
ATOM 698 C CA . THR A 1 108 ? -20.19704 47.97178 2.18273 1.000 79.61098 161 THR A CA 1
ATOM 699 C C . THR A 1 108 ? -20.38112 47.14335 3.44706 1.000 73.30275 161 THR A C 1
ATOM 700 O O . THR A 1 108 ? -19.55389 46.26478 3.71644 1.000 76.80004 161 THR A O 1
ATOM 704 N N . GLY A 1 109 ? -21.42611 47.39187 4.22196 1.000 60.58598 162 GLY A N 1
ATOM 705 C CA . GLY A 1 109 ? -21.61188 46.74408 5.50556 1.000 53.76506 162 GLY A CA 1
ATOM 706 C C . GLY A 1 109 ? -21.38648 47.71278 6.65651 1.000 56.23209 162 GLY A C 1
ATOM 707 O O . GLY A 1 109 ? -21.06171 48.88817 6.47174 1.000 57.76070 162 GLY A O 1
ATOM 708 N N . GLY A 1 110 ? -21.54919 47.18049 7.86808 1.000 42.31835 163 GLY A N 1
ATOM 709 C CA . GLY A 1 110 ? -21.52989 48.02455 9.04229 1.000 41.89332 163 GLY A CA 1
ATOM 710 C C . GLY A 1 110 ? -20.46668 47.71611 10.07186 1.000 41.62956 163 GLY A C 1
ATOM 711 O O . GLY A 1 110 ? -19.57655 46.88955 9.85555 1.000 33.27035 163 GLY A O 1
ATOM 712 N N . LEU A 1 111 ? -20.56041 48.38321 11.21490 1.000 35.47049 164 LEU A N 1
ATOM 713 C CA . LEU A 1 111 ? -19.50436 48.33324 12.21200 1.000 34.81752 164 LEU A CA 1
ATOM 714 C C . LEU A 1 111 ? -20.14652 48.45370 13.57999 1.000 40.72074 164 LEU A C 1
ATOM 715 O O . LEU A 1 111 ? -21.00607 49.31539 13.79495 1.000 38.16479 164 LEU A O 1
ATOM 720 N N . ILE A 1 112 ? -19.74394 47.58165 14.48859 1.000 30.29080 165 ILE A N 1
ATOM 721 C CA . ILE A 1 112 ? -20.16840 47.64126 15.87571 1.000 33.38893 165 ILE A CA 1
ATOM 722 C C . ILE A 1 112 ? -18.94104 47.86435 16.73883 1.000 39.19872 165 ILE A C 1
ATOM 723 O O . ILE A 1 112 ? -17.95514 47.12319 16.62576 1.000 38.28392 165 ILE A O 1
ATOM 728 N N . ILE A 1 113 ? -19.01340 48.85848 17.61708 1.000 38.27440 166 ILE A N 1
ATOM 729 C CA . ILE A 1 113 ? -17.93891 49.16815 18.54769 1.000 38.79373 166 ILE A CA 1
ATOM 730 C C . ILE A 1 113 ? -18.46539 48.97130 19.96150 1.000 41.11239 166 ILE A C 1
ATOM 731 O O . ILE A 1 113 ? -19.50888 49.52682 20.32938 1.000 39.84966 166 ILE A O 1
ATOM 736 N N . ILE A 1 114 ? -17.75794 48.17687 20.74987 1.000 42.24745 167 ILE A N 1
ATOM 737 C CA . ILE A 1 114 ? -18.08339 47.99606 22.15759 1.000 41.30518 167 ILE A CA 1
ATOM 738 C C . ILE A 1 114 ? -17.08734 48.84702 22.92837 1.000 45.26272 167 ILE A C 1
ATOM 739 O O . ILE A 1 114 ? -15.92910 48.45907 23.10405 1.000 46.81509 167 ILE A O 1
ATOM 744 N N . LYS A 1 115 ? -17.53027 50.02688 23.35259 1.000 48.39020 168 LYS A N 1
ATOM 745 C CA . LYS A 1 115 ? -16.73484 50.92795 24.18629 1.000 52.71302 168 LYS A CA 1
ATOM 746 C C . LYS A 1 115 ? -17.25543 50.80213 25.61548 1.000 54.63346 168 LYS A C 1
ATOM 747 O O . LYS A 1 115 ? -18.34303 51.29671 25.94001 1.000 44.75415 168 LYS A O 1
ATOM 753 N N . GLY A 1 116 ? -16.48412 50.14476 26.46739 1.000 44.85368 169 GLY A N 1
ATOM 754 C CA . GLY A 1 116 ? -16.92788 49.96399 27.83941 1.000 44.46052 169 GLY A CA 1
ATOM 755 C C . GLY A 1 116 ? -18.23012 49.19023 27.86721 1.000 48.73613 169 GLY A C 1
ATOM 756 O O . GLY A 1 116 ? -18.32856 48.07484 27.34523 1.000 53.28702 169 GLY A O 1
ATOM 757 N N . SER A 1 117 ? -19.26225 49.78504 28.45627 1.000 50.87499 170 SER A N 1
ATOM 758 C CA . SER A 1 117 ? -20.57551 49.16207 28.51165 1.000 51.30034 170 SER A CA 1
ATOM 759 C C . SER A 1 117 ? -21.50675 49.64972 27.40641 1.000 43.04238 170 SER A C 1
ATOM 760 O O . SER A 1 117 ? -22.68938 49.29431 27.40820 1.000 52.78226 170 SER A O 1
ATOM 763 N N . LYS A 1 118 ? -21.00406 50.42605 26.44601 1.000 49.59200 171 LYS A N 1
ATOM 764 C CA . LYS A 1 118 ? -21.84073 50.96128 25.37742 1.000 49.27018 171 LYS A CA 1
ATOM 765 C C . LYS A 1 118 ? -21.51203 50.24925 24.07454 1.000 46.14931 171 LYS A C 1
ATOM 766 O O . LYS A 1 118 ? -20.35233 50.23220 23.64765 1.000 41.42669 171 LYS A O 1
ATOM 772 N N . ALA A 1 119 ? -22.53358 49.64605 23.46892 1.000 41.80662 172 ALA A N 1
ATOM 773 C CA . ALA A 1 119 ? -22.46049 49.11693 22.11751 1.000 39.00248 172 ALA A CA 1
ATOM 774 C C . ALA A 1 119 ? -22.87183 50.20565 21.13476 1.000 43.59853 172 ALA A C 1
ATOM 775 O O . ALA A 1 119 ? -23.90942 50.85457 21.30816 1.000 43.48018 172 ALA A O 1
ATOM 777 N N . ILE A 1 120 ? -22.05268 50.41807 20.11470 1.000 42.08036 173 ILE A N 1
ATOM 778 C CA . ILE A 1 120 ? -22.33861 51.39337 19.07273 1.000 39.68828 173 ILE A CA 1
ATOM 779 C C . ILE A 1 120 ? -22.37361 50.66195 17.74476 1.000 41.02754 173 ILE A C 1
ATOM 780 O O . ILE A 1 120 ? -21.42912 49.93643 17.40969 1.000 43.79742 173 ILE A O 1
ATOM 785 N N . TYR A 1 121 ? -23.45661 50.83789 16.99487 1.000 34.33631 174 TYR A N 1
ATOM 786 C CA . TYR A 1 121 ? -23.63023 50.15302 15.71474 1.000 42.59634 174 TYR A CA 1
ATOM 787 C C . TYR A 1 121 ? -23.84563 51.17432 14.60876 1.000 43.37198 174 TYR A C 1
ATOM 788 O O . TYR A 1 121 ? -24.82539 51.93574 14.64000 1.000 38.61859 174 TYR A O 1
ATOM 797 N N . TYR A 1 122 ? -22.93237 51.17834 13.63134 1.000 39.73155 175 TYR A N 1
ATOM 798 C CA . TYR A 1 122 ? -23.05082 51.98187 12.41581 1.000 39.12175 175 TYR A CA 1
ATOM 799 C C . TYR A 1 122 ? -23.51957 51.06388 11.29795 1.000 49.22447 175 TYR A C 1
ATOM 800 O O . TYR A 1 122 ? -22.77323 50.18091 10.86433 1.000 42.52241 175 TYR A O 1
ATOM 809 N N . GLU A 1 123 ? -24.74780 51.27785 10.82896 1.000 46.01477 176 GLU A N 1
ATOM 810 C CA . GLU A 1 123 ? -25.30879 50.41931 9.79188 1.000 51.14848 176 GLU A CA 1
ATOM 811 C C . GLU A 1 123 ? -24.47236 50.46188 8.52859 1.000 50.45416 176 GLU A C 1
ATOM 812 O O . GLU A 1 123 ? -24.33344 49.44357 7.83812 1.000 59.11907 176 GLU A O 1
ATOM 818 N N . ASP A 1 124 ? -23.89819 51.61978 8.21913 1.000 47.14297 177 ASP A N 1
ATOM 819 C CA . ASP A 1 124 ? -23.15202 51.80846 6.98007 1.000 60.50885 177 ASP A CA 1
ATOM 820 C C . ASP A 1 124 ? -21.94999 52.70137 7.25291 1.000 50.73384 177 ASP A C 1
ATOM 821 O O . ASP A 1 124 ? -22.10507 53.89247 7.54292 1.000 63.40417 177 ASP A O 1
ATOM 826 N N . ILE A 1 125 ? -20.75014 52.13291 7.11887 1.000 61.72740 178 ILE A N 1
ATOM 827 C CA . ILE A 1 125 ? -19.54373 52.86476 7.47286 1.000 59.11611 178 ILE A CA 1
ATOM 828 C C . ILE A 1 125 ? -19.20412 53.92605 6.45217 1.000 58.84605 178 ILE A C 1
ATOM 829 O O . ILE A 1 125 ? -18.37947 54.79970 6.73671 1.000 53.49952 178 ILE A O 1
ATOM 834 N N . ASN A 1 126 ? -19.81441 53.87433 5.26498 1.000 69.20959 179 ASN A N 1
ATOM 835 C CA . ASN A 1 126 ? -19.44396 54.80774 4.20766 1.000 69.55262 179 ASN A CA 1
ATOM 836 C C . ASN A 1 126 ? -19.70663 56.24310 4.62980 1.000 65.91785 179 ASN A C 1
ATOM 837 O O . ASN A 1 126 ? -18.93412 57.14602 4.29186 1.000 68.95676 179 ASN A O 1
ATOM 842 N N . SER A 1 127 ? -20.78241 56.47430 5.37872 1.000 63.52289 180 SER A N 1
ATOM 843 C CA . SER A 1 127 ? -21.21411 57.83186 5.68772 1.000 78.19412 180 SER A CA 1
ATOM 844 C C . SER A 1 127 ? -20.51421 58.42886 6.90068 1.000 74.47815 180 SER A C 1
ATOM 845 O O . SER A 1 127 ? -20.73671 59.60673 7.19720 1.000 71.52523 180 SER A O 1
ATOM 848 N N . ILE A 1 128 ? -19.67517 57.65996 7.59797 1.000 57.59796 181 ILE A N 1
ATOM 849 C CA . ILE A 1 128 ? -19.00669 58.12047 8.80973 1.000 57.87724 181 ILE A CA 1
ATOM 850 C C . ILE A 1 128 ? -17.49550 58.23868 8.62977 1.000 72.28782 181 ILE A C 1
ATOM 851 O O . ILE A 1 128 ? -16.78211 58.51699 9.60186 1.000 64.74747 181 ILE A O 1
ATOM 856 N N . ASN A 1 129 ? -16.98687 58.04435 7.41215 1.000 66.26032 182 ASN A N 1
ATOM 857 C CA . ASN A 1 129 ? -15.54699 58.08774 7.17732 1.000 65.87595 182 ASN A CA 1
ATOM 858 C C . ASN A 1 129 ? -14.96759 59.43650 7.58817 1.000 60.66550 182 ASN A C 1
ATOM 859 O O . ASN A 1 129 ? -15.41029 60.48504 7.11200 1.000 73.24743 182 ASN A O 1
ATOM 864 N N . ASN A 1 130 ? -13.98055 59.40143 8.48142 1.000 55.92488 183 ASN A N 1
ATOM 865 C CA . ASN A 1 130 ? -13.25128 60.56958 8.97492 1.000 74.71454 183 ASN A CA 1
ATOM 866 C C . ASN A 1 130 ? -14.12515 61.55017 9.74537 1.000 70.79538 183 ASN A C 1
ATOM 867 O O . ASN A 1 130 ? -13.70006 62.68540 9.98353 1.000 70.88191 183 ASN A O 1
ATOM 872 N N . LEU A 1 131 ? -15.32914 61.15525 10.14677 1.000 68.58317 184 LEU A N 1
ATOM 873 C CA . LEU A 1 131 ? -16.16390 62.03184 10.95385 1.000 64.13389 184 LEU A CA 1
ATOM 874 C C . LEU A 1 131 ? -15.72499 61.98341 12.40476 1.000 63.96349 184 LEU A C 1
ATOM 875 O O . LEU A 1 131 ? -15.44300 60.91155 12.94555 1.000 58.51447 184 LEU A O 1
ATOM 880 N N . ASN A 1 132 ? -15.66676 63.14971 13.03702 1.000 58.60597 185 ASN A N 1
ATOM 881 C CA . ASN A 1 132 ? -15.38789 63.17060 14.46314 1.000 64.61527 185 ASN A CA 1
ATOM 882 C C . ASN A 1 132 ? -16.52408 62.48740 15.21595 1.000 70.39005 185 ASN A C 1
ATOM 883 O O . ASN A 1 132 ? -17.67046 62.44455 14.75575 1.000 64.18481 185 ASN A O 1
ATOM 888 N N . PHE A 1 133 ? -16.18951 61.92609 16.37977 1.000 67.67585 186 PHE A N 1
ATOM 889 C CA . PHE A 1 133 ? -17.14191 61.06769 17.07068 1.000 57.28366 186 PHE A CA 1
ATOM 890 C C . PHE A 1 133 ? -18.39995 61.80839 17.48798 1.000 67.66327 186 PHE A C 1
ATOM 891 O O . PHE A 1 133 ? -19.47448 61.19961 17.54177 1.000 69.09440 186 PHE A O 1
ATOM 899 N N . LYS A 1 134 ? -18.28375 63.09799 17.82387 1.000 74.24290 187 LYS A N 1
ATOM 900 C CA . LYS A 1 134 ? -19.44408 63.87447 18.24749 1.000 73.05280 187 LYS A CA 1
ATOM 901 C C . LYS A 1 134 ? -20.56824 63.68907 17.25262 1.000 64.00209 187 LYS A C 1
ATOM 902 O O . LYS A 1 134 ? -21.70602 63.37432 17.61344 1.000 69.25228 187 LYS A O 1
ATOM 908 N N . LEU A 1 135 ? -20.23441 63.83568 15.97815 1.000 60.78591 188 LEU A N 1
ATOM 909 C CA . LEU A 1 135 ? -21.22196 63.91801 14.92309 1.000 51.22142 188 LEU A CA 1
ATOM 910 C C . LEU A 1 135 ? -21.50740 62.56902 14.27736 1.000 61.15606 188 LEU A C 1
ATOM 911 O O . LEU A 1 135 ? -22.65108 62.31866 13.88542 1.000 61.24598 188 LEU A O 1
ATOM 916 N N . SER A 1 136 ? -20.52154 61.66687 14.19606 1.000 56.37862 189 SER A N 1
ATOM 917 C CA . SER A 1 136 ? -20.80796 60.35939 13.61357 1.000 56.57388 189 SER A CA 1
ATOM 918 C C . SER A 1 136 ? -21.69746 59.53414 14.53034 1.000 51.90565 189 SER A C 1
ATOM 919 O O . SER A 1 136 ? -22.47819 58.70685 14.05189 1.000 51.48746 189 SER A O 1
ATOM 922 N N . GLU A 1 137 ? -21.58119 59.74117 15.84520 1.000 52.40235 190 GLU A N 1
ATOM 923 C CA . GLU A 1 137 ? -22.43661 59.05611 16.81036 1.000 58.45961 190 GLU A CA 1
ATOM 924 C C . GLU A 1 137 ? -23.91814 59.24743 16.48172 1.000 58.25939 190 GLU A C 1
ATOM 925 O O . GLU A 1 137 ? -24.74386 58.37496 16.78008 1.000 45.13618 190 GLU A O 1
ATOM 931 N N . LYS A 1 138 ? -24.27258 60.36699 15.84633 1.000 47.05011 191 LYS A N 1
ATOM 932 C CA . LYS A 1 138 ? -25.65570 60.58948 15.45392 1.000 48.43399 191 LYS A CA 1
ATOM 933 C C . LYS A 1 138 ? -26.09113 59.70258 14.29871 1.000 52.25692 191 LYS A C 1
ATOM 934 O O . LYS A 1 138 ? -27.28401 59.64967 14.00094 1.000 50.52393 191 LYS A O 1
ATOM 940 N N . PHE A 1 139 ? -25.17073 59.00482 13.64838 1.000 56.74578 192 PHE A N 1
ATOM 941 C CA . PHE A 1 139 ? -25.52750 58.03900 12.62076 1.000 50.78224 192 PHE A CA 1
ATOM 942 C C . PHE A 1 139 ? -25.73606 56.64144 13.17950 1.000 51.88027 192 PHE A C 1
ATOM 943 O O . PHE A 1 139 ? -26.03519 55.72158 12.41217 1.000 54.90561 192 PHE A O 1
ATOM 951 N N . SER A 1 140 ? -25.56902 56.45094 14.48175 1.000 48.48713 193 SER A N 1
ATOM 952 C CA . SER A 1 140 ? -25.45555 55.11533 15.03906 1.000 48.41317 193 SER A CA 1
ATOM 953 C C . SER A 1 140 ? -26.72789 54.70764 15.76549 1.000 49.44796 193 SER A C 1
ATOM 954 O O . SER A 1 140 ? -27.58100 55.53295 16.09752 1.000 44.76137 193 SER A O 1
ATOM 957 N N . HIS A 1 141 ? -26.84949 53.40616 15.98850 1.000 41.81993 194 HIS A N 1
ATOM 958 C CA . HIS A 1 141 ? -27.77320 52.86290 16.96623 1.000 43.88784 194 HIS A CA 1
ATOM 959 C C . HIS A 1 141 ? -26.93985 52.37530 18.14290 1.000 53.75387 194 HIS A C 1
ATOM 960 O O . HIS A 1 141 ? -25.92655 51.68825 17.94781 1.000 48.07998 194 HIS A O 1
ATOM 967 N N . GLU A 1 142 ? -27.32480 52.77383 19.35329 1.000 40.78575 195 GLU A N 1
ATOM 968 C CA . GLU A 1 142 ? -26.57391 52.40681 20.54357 1.000 50.07471 195 GLU A CA 1
ATOM 969 C C . GLU A 1 142 ? -27.41783 51.60537 21.51650 1.000 48.55668 195 GLU A C 1
ATOM 970 O O . GLU A 1 142 ? -28.64884 51.69732 21.53697 1.000 54.90340 195 GLU A O 1
ATOM 976 N N . LEU A 1 143 ? -26.71872 50.80864 22.31240 1.000 42.59083 196 LEU A N 1
ATOM 977 C CA . LEU A 1 143 ? -27.32425 49.88458 23.25653 1.000 46.99772 196 LEU A CA 1
ATOM 978 C C . LEU A 1 143 ? -26.43777 49.85993 24.49062 1.000 55.74445 196 LEU A C 1
ATOM 979 O O . LEU A 1 143 ? -25.23973 49.57407 24.39214 1.000 50.98586 196 LEU A O 1
ATOM 984 N N . GLU A 1 144 ? -27.00699 50.18916 25.64263 1.000 53.81080 197 GLU A N 1
ATOM 985 C CA . GLU A 1 144 ? -26.25825 50.10294 26.88674 1.000 49.82662 197 GLU A CA 1
ATOM 986 C C . GLU A 1 144 ? -26.31423 48.66810 27.38739 1.000 57.27531 197 GLU A C 1
ATOM 987 O O . GLU A 1 144 ? -27.40117 48.11293 27.59167 1.000 47.70874 197 GLU A O 1
ATOM 993 N N . LEU A 1 145 ? -25.17842 48.07284 27.52821 1.000 45.53060 198 LEU A N 1
ATOM 994 C CA . LEU A 1 145 ? -25.16521 46.69388 27.93699 1.000 44.99448 198 LEU A CA 1
ATOM 995 C C . LEU A 1 145 ? -24.87690 46.60476 29.42555 1.000 53.18683 198 LEU A C 1
ATOM 996 O O . LEU A 1 145 ? -24.21215 47.47986 29.98777 1.000 48.54336 198 LEU A O 1
ATOM 1001 N N . PRO A 1 146 ? -25.36104 45.56946 30.09718 1.000 55.03570 199 PRO A N 1
ATOM 1002 C CA . PRO A 1 146 ? -25.10326 45.48660 31.54382 1.000 62.32352 199 PRO A CA 1
ATOM 1003 C C . PRO A 1 146 ? -23.69001 44.99240 31.82505 1.000 65.58697 199 PRO A C 1
ATOM 1004 O O . PRO A 1 146 ? -23.45937 43.88192 32.30350 1.000 64.87268 199 PRO A O 1
ATOM 1008 N N . ILE A 1 147 ? -22.70043 45.82628 31.51559 1.000 63.13851 200 ILE A N 1
ATOM 1009 C CA . ILE A 1 147 ? -21.30015 45.49550 31.74752 1.000 67.44697 200 ILE A CA 1
ATOM 1010 C C . ILE A 1 147 ? -20.80426 46.31378 32.93349 1.000 59.69126 200 ILE A C 1
ATOM 1011 O O . ILE A 1 147 ? -20.95463 47.54070 32.95780 1.000 68.36645 200 ILE A O 1
ATOM 1016 N N . ASN A 1 148 ? -20.20549 45.62866 33.90908 1.000 63.94420 201 ASN A N 1
ATOM 1017 C CA . ASN A 1 148 ? -19.71748 46.23670 35.14767 1.000 71.83884 201 ASN A CA 1
ATOM 1018 C C . ASN A 1 148 ? -18.31893 46.81045 34.92362 1.000 67.61662 201 ASN A C 1
ATOM 1019 O O . ASN A 1 148 ? -17.30194 46.25897 35.35743 1.000 68.59991 201 ASN A O 1
ATOM 1024 N N . SER A 1 149 ? -18.27583 47.95512 34.23917 1.000 57.80046 202 SER A N 1
ATOM 1025 C CA . SER A 1 149 ? -16.99671 48.60533 33.96996 1.000 67.57626 202 SER A CA 1
ATOM 1026 C C . SER A 1 149 ? -16.28556 48.98409 35.26268 1.000 83.36309 202 SER A C 1
ATOM 1027 O O . SER A 1 149 ? -15.05425 48.89407 35.35186 1.000 80.42787 202 SER A O 1
ATOM 1030 N N . SER A 1 150 ? -17.04650 49.40134 36.27791 1.000 62.98669 203 SER A N 1
ATOM 1031 C CA . SER A 1 150 ? -16.45655 49.70645 37.57737 1.000 71.86860 203 SER A CA 1
ATOM 1032 C C . SER A 1 150 ? -15.68211 48.51435 38.12433 1.000 79.10455 203 SER A C 1
ATOM 1033 O O . SER A 1 150 ? -14.55449 48.65967 38.60804 1.000 88.41844 203 SER A O 1
ATOM 1036 N N . GLY A 1 151 ? -16.27026 47.32428 38.05480 1.000 77.66808 204 GLY A N 1
ATOM 1037 C CA . GLY A 1 151 ? -15.63809 46.15034 38.61517 1.000 73.99196 204 GLY A CA 1
ATOM 1038 C C . GLY A 1 151 ? -14.54568 45.54144 37.77523 1.000 70.84938 204 GLY A C 1
ATOM 1039 O O . GLY A 1 151 ? -13.99974 44.49626 38.14631 1.000 71.83375 204 GLY A O 1
ATOM 1040 N N . GLY A 1 152 ? -14.21005 46.16669 36.64955 1.000 64.21914 205 GLY A N 1
ATOM 1041 C CA . GLY A 1 152 ? -13.22344 45.62735 35.73859 1.000 75.97993 205 GLY A CA 1
ATOM 1042 C C . GLY A 1 152 ? -13.76309 44.74544 34.63322 1.000 68.01705 205 GLY A C 1
ATOM 1043 O O . GLY A 1 152 ? -12.97354 44.07472 33.95856 1.000 57.84742 205 GLY A O 1
ATOM 1044 N N . GLU A 1 153 ? -15.07465 44.71926 34.41986 1.000 75.42387 206 GLU A N 1
ATOM 1045 C CA . GLU A 1 153 ? -15.63701 43.92428 33.33780 1.000 63.39720 206 GLU A CA 1
ATOM 1046 C C . GLU A 1 153 ? -15.43756 44.63086 32.00319 1.000 52.58193 206 GLU A C 1
ATOM 1047 O O . GLU A 1 153 ? -15.53699 45.85789 31.91460 1.000 61.77035 206 GLU A O 1
ATOM 1053 N N . LYS A 1 154 ? -15.15710 43.84429 30.96232 1.000 58.74534 207 LYS A N 1
ATOM 1054 C CA . LYS A 1 154 ? -14.92098 44.37614 29.62654 1.000 52.91103 207 LYS A CA 1
ATOM 1055 C C . LYS A 1 154 ? -15.31087 43.32056 28.59981 1.000 48.82493 207 LYS A C 1
ATOM 1056 O O . LYS A 1 154 ? -15.33737 42.12077 28.89346 1.000 50.18459 207 LYS A O 1
ATOM 1062 N N . CYS A 1 155 ? -15.61492 43.78100 27.38532 1.000 44.84286 208 CYS A N 1
ATOM 1063 C CA . CYS A 1 155 ? -15.90929 42.86323 26.28929 1.000 38.39063 208 CYS A CA 1
ATOM 1064 C C . CYS A 1 155 ? -14.67740 42.03473 25.92864 1.000 46.48536 208 CYS A C 1
ATOM 1065 O O . CYS A 1 155 ? -13.56238 42.55560 25.84957 1.000 45.08396 208 CYS A O 1
ATOM 1068 N N . ASP A 1 156 ? -14.88800 40.73201 25.71017 1.000 44.85817 209 ASP A N 1
ATOM 1069 C CA . ASP A 1 156 ? -13.80425 39.79517 25.40776 1.000 46.81847 209 ASP A CA 1
ATOM 1070 C C . ASP A 1 156 ? -13.87612 39.27828 23.97206 1.000 50.99495 209 ASP A C 1
ATOM 1071 O O . ASP A 1 156 ? -13.09945 39.70519 23.11578 1.000 51.16943 209 ASP A O 1
ATOM 1076 N N . LEU A 1 157 ? -14.76469 38.32558 23.70909 1.000 44.27728 210 LEU A N 1
ATOM 1077 C CA . LEU A 1 157 ? -14.94477 37.79530 22.36869 1.000 39.09736 210 LEU A CA 1
ATOM 1078 C C . LEU A 1 157 ? -16.21263 38.35610 21.74910 1.000 42.36812 210 LEU A C 1
ATOM 1079 O O . LEU A 1 157 ? -17.17771 38.68239 22.44594 1.000 39.16933 210 LEU A O 1
ATOM 1084 N N . MET A 1 158 ? -16.19728 38.44323 20.42116 1.000 35.23534 211 MET A N 1
ATOM 1085 C CA . MET A 1 158 ? -17.35292 38.83407 19.63598 1.000 44.13821 211 MET A CA 1
ATOM 1086 C C . MET A 1 158 ? -17.43885 37.89047 18.45411 1.000 41.20734 211 MET A C 1
ATOM 1087 O O . MET A 1 158 ? -16.42709 37.60837 17.80388 1.000 33.55576 211 MET A O 1
ATOM 1092 N N . LEU A 1 159 ? -18.64195 37.41651 18.17643 1.000 34.63728 212 LEU A N 1
ATOM 1093 C CA . LEU A 1 159 ? -18.91165 36.61414 17.00003 1.000 33.31752 212 LEU A CA 1
ATOM 1094 C C . LEU A 1 159 ? -20.00504 37.30090 16.20322 1.000 35.70707 212 LEU A C 1
ATOM 1095 O O . LEU A 1 159 ? -21.04136 37.68929 16.75810 1.000 32.44889 212 LEU A O 1
ATOM 1100 N N . ASN A 1 160 ? -19.76904 37.46041 14.91066 1.000 34.68853 213 ASN A N 1
ATOM 1101 C CA . ASN A 1 160 ? -20.84974 37.80963 14.00784 1.000 34.78739 213 ASN A CA 1
ATOM 1102 C C . ASN A 1 160 ? -21.57145 36.52147 13.63388 1.000 39.09849 213 ASN A C 1
ATOM 1103 O O . ASN A 1 160 ? -21.01260 35.66795 12.94028 1.000 31.77791 213 ASN A O 1
ATOM 1108 N N . CYS A 1 161 ? -22.81131 36.36515 14.08753 1.000 29.97677 214 CYS A N 1
ATOM 1109 C CA . CYS A 1 161 ? -23.56848 35.16423 13.76612 1.000 31.38874 214 CYS A CA 1
ATOM 1110 C C . CYS A 1 161 ? -24.80947 35.49580 12.95471 1.000 35.99646 214 CYS A C 1
ATOM 1111 O O . CYS A 1 161 ? -25.83009 34.82593 13.07756 1.000 35.96933 214 CYS A O 1
ATOM 1114 N N . GLU A 1 162 ? -24.73429 36.53755 12.12424 1.000 35.81977 215 GLU A N 1
ATOM 1115 C CA . GLU A 1 162 ? -25.80862 36.81549 11.18780 1.000 38.93610 215 GLU A CA 1
ATOM 1116 C C . GLU A 1 162 ? -26.09699 35.55746 10.37151 1.000 33.44830 215 GLU A C 1
ATOM 1117 O O . GLU A 1 162 ? -25.18734 34.76906 10.11034 1.000 36.58821 215 GLU A O 1
ATOM 1123 N N . PRO A 1 163 ? -27.35917 35.33515 9.95351 1.000 40.43123 216 PRO A N 1
ATOM 1124 C CA . PRO A 1 163 ? -28.52336 36.22842 10.05675 1.000 41.29883 216 PRO A CA 1
ATOM 1125 C C . PRO A 1 163 ? -29.15086 36.32020 11.45010 1.000 41.98986 216 PRO A C 1
ATOM 1126 O O . PRO A 1 163 ? -30.09769 37.08450 11.64419 1.000 39.62421 216 PRO A O 1
ATOM 1130 N N . ALA A 1 164 ? -28.64635 35.55097 12.41293 1.000 33.15704 217 ALA A N 1
ATOM 1131 C CA . ALA A 1 164 ? -29.22637 35.61076 13.74846 1.000 44.45016 217 ALA A CA 1
ATOM 1132 C C . ALA A 1 164 ? -28.86367 36.92318 14.43608 1.000 45.15460 217 ALA A C 1
ATOM 1133 O O . ALA A 1 164 ? -29.73374 37.63417 14.95064 1.000 36.35920 217 ALA A O 1
ATOM 1135 N N . GLY A 1 165 ? -27.58656 37.27245 14.43990 1.000 38.22606 218 GLY A N 1
ATOM 1136 C CA . GLY A 1 165 ? -27.18401 38.51573 15.05987 1.000 37.95493 218 GLY A CA 1
ATOM 1137 C C . GLY A 1 165 ? -25.73330 38.47247 15.47971 1.000 35.26639 218 GLY A C 1
ATOM 1138 O O . GLY A 1 165 ? -24.86559 38.08241 14.69138 1.000 30.69403 218 GLY A O 1
ATOM 1139 N N . ILE A 1 166 ? -25.46253 38.85460 16.72106 1.000 29.82304 219 ILE A N 1
ATOM 1140 C CA . ILE A 1 166 ? -24.10638 38.97731 17.23035 1.000 33.04957 219 ILE A CA 1
ATOM 1141 C C . ILE A 1 166 ? -24.04821 38.46902 18.66513 1.000 41.92244 219 ILE A C 1
ATOM 1142 O O . ILE A 1 166 ? -24.98584 38.66345 19.44375 1.000 39.66796 219 ILE A O 1
ATOM 1147 N N . VAL A 1 167 ? -22.96012 37.77953 19.00321 1.000 30.04100 220 VAL A N 1
ATOM 1148 C CA . VAL A 1 167 ? -22.75954 37.25239 20.34554 1.000 34.15597 220 VAL A CA 1
ATOM 1149 C C . VAL A 1 167 ? -21.50868 37.88515 20.92918 1.000 30.68739 220 VAL A C 1
ATOM 1150 O O . VAL A 1 167 ? -20.45494 37.89954 20.28384 1.000 34.72629 220 VAL A O 1
ATOM 1154 N N . LEU A 1 168 ? -21.63680 38.41712 22.13871 1.000 28.12991 221 LEU A N 1
ATOM 1155 C CA . LEU A 1 168 ? -20.54381 39.02122 22.88961 1.000 37.95333 221 LEU A CA 1
ATOM 1156 C C . LEU A 1 168 ? -20.31013 38.21225 24.14982 1.000 37.46803 221 LEU A C 1
ATOM 1157 O O . LEU A 1 168 ? -21.26744 37.75730 24.78309 1.000 41.29028 221 LEU A O 1
ATOM 1162 N N . SER A 1 169 ? -19.05017 38.07246 24.54163 1.000 32.43707 222 SER A N 1
ATOM 1163 C CA . SER A 1 169 ? -18.73844 37.58576 25.87389 1.000 43.45318 222 SER A CA 1
ATOM 1164 C C . SER A 1 169 ? -17.89127 38.62461 26.59477 1.000 38.77483 222 SER A C 1
ATOM 1165 O O . SER A 1 169 ? -17.23902 39.46633 25.97024 1.000 38.70644 222 SER A O 1
ATOM 1168 N N . THR A 1 170 ? -17.92604 38.57448 27.92292 1.000 37.08391 223 THR A N 1
ATOM 1169 C CA . THR A 1 170 ? -17.10877 39.44731 28.74644 1.000 34.73742 223 THR A CA 1
ATOM 1170 C C . THR A 1 170 ? -16.04764 38.63456 29.47034 1.000 44.77132 223 THR A C 1
ATOM 1171 O O . THR A 1 170 ? -16.16675 37.41915 29.62052 1.000 43.96747 223 THR A O 1
ATOM 1175 N N . ASN A 1 171 ? -15.01043 39.33324 29.94362 1.000 48.13634 224 ASN A N 1
ATOM 1176 C CA . ASN A 1 171 ? -13.92786 38.67512 30.66312 1.000 50.24269 224 ASN A CA 1
ATOM 1177 C C . ASN A 1 171 ? -14.39901 37.98347 31.93566 1.000 56.63751 224 ASN A C 1
ATOM 1178 O O . ASN A 1 171 ? -13.62470 37.22880 32.53645 1.000 56.88491 224 ASN A O 1
ATOM 1183 N N . MET A 1 172 ? -15.63685 38.22757 32.36626 1.000 53.34023 225 MET A N 1
ATOM 1184 C CA . MET A 1 172 ? -16.18631 37.60786 33.56443 1.000 51.39319 225 MET A CA 1
ATOM 1185 C C . MET A 1 172 ? -17.29451 36.61559 33.25051 1.000 43.25467 225 MET A C 1
ATOM 1186 O O . MET A 1 172 ? -18.13653 36.33481 34.10371 1.000 58.62941 225 MET A O 1
ATOM 1191 N N . GLY A 1 173 ? -17.30894 36.08463 32.03500 1.000 47.64612 226 GLY A N 1
ATOM 1192 C CA . GLY A 1 173 ? -18.12368 34.93922 31.71413 1.000 55.06144 226 GLY A CA 1
ATOM 1193 C C . GLY A 1 173 ? -19.52891 35.22810 31.25025 1.000 51.94729 226 GLY A C 1
ATOM 1194 O O . GLY A 1 173 ? -20.26832 34.27913 30.97176 1.000 51.92096 226 GLY A O 1
ATOM 1195 N N . ARG A 1 174 ? -19.92824 36.49101 31.14591 1.000 47.33044 227 ARG A N 1
ATOM 1196 C CA . ARG A 1 174 ? -21.28023 36.79247 30.71715 1.000 52.01843 227 ARG A CA 1
ATOM 1197 C C . ARG A 1 174 ? -21.35937 36.81489 29.19626 1.000 41.63121 227 ARG A C 1
ATOM 1198 O O . ARG A 1 174 ? -20.40429 37.18816 28.51304 1.000 44.59454 227 ARG A O 1
ATOM 1206 N N . ILE A 1 175 ? -22.49279 36.36326 28.67346 1.000 44.01583 228 ILE A N 1
ATOM 1207 C CA . ILE A 1 175 ? -22.68546 36.16579 27.24406 1.000 41.17252 228 ILE A CA 1
ATOM 1208 C C . ILE A 1 175 ? -23.96735 36.86694 26.83570 1.000 40.40614 228 ILE A C 1
ATOM 1209 O O . ILE A 1 175 ? -25.04286 36.53345 27.34039 1.000 43.36028 228 ILE A O 1
ATOM 1214 N N . PHE A 1 176 ? -23.86162 37.81674 25.91516 1.000 37.91498 229 PHE A N 1
ATOM 1215 C CA . PHE A 1 176 ? -25.01510 38.54044 25.40380 1.000 35.61802 229 PHE A CA 1
ATOM 1216 C C . PHE A 1 176 ? -25.28103 38.11351 23.97295 1.000 39.90344 229 PHE A C 1
ATOM 1217 O O . PHE A 1 176 ? -24.35629 38.05055 23.16286 1.000 34.16498 229 PHE A O 1
ATOM 1225 N N . PHE A 1 177 ? -26.53431 37.80929 23.67086 1.000 37.79798 230 PHE A N 1
ATOM 1226 C CA . PHE A 1 177 ? -26.98706 37.68810 22.29682 1.000 39.96092 230 PHE A CA 1
ATOM 1227 C C . PHE A 1 177 ? -27.64810 39.00433 21.92506 1.000 40.20379 230 PHE A C 1
ATOM 1228 O O . PHE A 1 177 ? -28.61014 39.42070 22.57842 1.000 37.56818 230 PHE A O 1
ATOM 1236 N N . ILE A 1 178 ? -27.14596 39.64352 20.87269 1.000 39.95186 231 ILE A N 1
ATOM 1237 C CA . ILE A 1 178 ? -27.59938 40.96192 20.45766 1.000 40.91948 231 ILE A CA 1
ATOM 1238 C C . ILE A 1 178 ? -28.13944 40.87144 19.03701 1.000 40.08941 231 ILE A C 1
ATOM 1239 O O . ILE A 1 178 ? -27.52286 40.24355 18.17081 1.000 34.71304 231 ILE A O 1
ATOM 1244 N N . THR A 1 179 ? -29.29176 41.48637 18.80082 1.000 34.47449 232 THR A N 1
ATOM 1245 C CA . THR A 1 179 ? -29.87898 41.51713 17.47474 1.000 41.81066 232 THR A CA 1
ATOM 1246 C C . THR A 1 179 ? -29.65467 42.89259 16.86653 1.000 43.56475 232 THR A C 1
ATOM 1247 O O . THR A 1 179 ? -29.69502 43.90679 17.56789 1.000 41.41847 232 THR A O 1
ATOM 1251 N N . ILE A 1 180 ? -29.39295 42.91281 15.56270 1.000 48.35130 233 ILE A N 1
ATOM 1252 C CA . ILE A 1 180 ? -29.09131 44.14604 14.84638 1.000 37.76700 233 ILE A CA 1
ATOM 1253 C C . ILE A 1 180 ? -30.10274 44.45350 13.75985 1.000 48.83292 233 ILE A C 1
ATOM 1254 O O . ILE A 1 180 ? -30.00346 45.51945 13.12343 1.000 42.67937 233 ILE A O 1
ATOM 1259 N N . ARG A 1 181 ? -31.05411 43.55973 13.51583 1.000 42.82698 234 ARG A N 1
ATOM 1260 C CA . ARG A 1 181 ? -32.24799 43.83794 12.73115 1.000 56.73805 234 ARG A CA 1
ATOM 1261 C C . ARG A 1 181 ? -33.48035 43.49596 13.55594 1.000 61.94626 234 ARG A C 1
ATOM 1262 O O . ARG A 1 181 ? -33.40734 42.72918 14.52041 1.000 70.84454 234 ARG A O 1
ATOM 1270 N N . ASN A 1 182 ? -34.62072 44.05675 13.16396 1.000 66.04054 235 ASN A N 1
ATOM 1271 C CA . ASN A 1 182 ? -35.89297 43.61348 13.71480 1.000 70.93820 235 ASN A CA 1
ATOM 1272 C C . ASN A 1 182 ? -36.39069 42.43134 12.87909 1.000 87.35132 235 ASN A C 1
ATOM 1273 O O . ASN A 1 182 ? -35.60325 41.74250 12.22466 1.000 76.77796 235 ASN A O 1
ATOM 1278 N N . SER A 1 183 ? -37.69957 42.19656 12.86664 1.000 110.81039 236 SER A N 1
ATOM 1279 C CA . SER A 1 183 ? -38.26416 41.15211 12.02310 1.000 101.44876 236 SER A CA 1
ATOM 1280 C C . SER A 1 183 ? -38.39629 41.57609 10.56230 1.000 103.68134 236 SER A C 1
ATOM 1281 O O . SER A 1 183 ? -38.79463 40.74966 9.73491 1.000 105.25550 236 SER A O 1
ATOM 1284 N N . MET A 1 184 ? -38.05665 42.82938 10.22454 1.000 98.43638 237 MET A N 1
ATOM 1285 C CA . MET A 1 184 ? -38.25133 43.39736 8.89072 1.000 87.86781 237 MET A CA 1
ATOM 1286 C C . MET A 1 184 ? -36.96242 43.98724 8.31320 1.000 84.81190 237 MET A C 1
ATOM 1287 O O . MET A 1 184 ? -37.01536 44.92616 7.51278 1.000 80.36058 237 MET A O 1
ATOM 1292 N N . GLY A 1 185 ? -35.79891 43.47496 8.71708 1.000 78.77923 238 GLY A N 1
ATOM 1293 C CA . GLY A 1 185 ? -34.53550 43.91115 8.14173 1.000 69.47761 238 GLY A CA 1
ATOM 1294 C C . GLY A 1 185 ? -34.07202 45.32212 8.46351 1.000 61.59741 238 GLY A C 1
ATOM 1295 O O . GLY A 1 185 ? -33.01083 45.74829 7.99503 1.000 49.24524 238 GLY A O 1
ATOM 1296 N N . LYS A 1 186 ? -34.84622 46.06538 9.26108 1.000 63.70859 239 LYS A N 1
ATOM 1297 C CA . LYS A 1 186 ? -34.41488 47.42278 9.57533 1.000 50.97854 239 LYS A CA 1
ATOM 1298 C C . LYS A 1 186 ? -33.40796 47.40982 10.72810 1.000 58.38745 239 LYS A C 1
ATOM 1299 O O . LYS A 1 186 ? -33.59847 46.69187 11.71533 1.000 54.65611 239 LYS A O 1
ATOM 1305 N N . PRO A 1 187 ? -32.33133 48.19100 10.62165 1.000 48.39643 240 PRO A N 1
ATOM 1306 C CA . PRO A 1 187 ? -31.28128 48.14206 11.64171 1.000 55.26037 240 PRO A CA 1
ATOM 1307 C C . PRO A 1 187 ? -31.79397 48.58078 13.00542 1.000 58.10123 240 PRO A C 1
ATOM 1308 O O . PRO A 1 187 ? -32.54227 49.55185 13.13185 1.000 53.51629 240 PRO A O 1
ATOM 1312 N N . GLN A 1 188 ? -31.38303 47.83699 14.02799 1.000 51.85748 241 GLN A N 1
ATOM 1313 C CA . GLN A 1 188 ? -31.63830 48.16650 15.41920 1.000 48.32878 241 GLN A CA 1
ATOM 1314 C C . GLN A 1 188 ? -30.45169 47.65172 16.21302 1.000 52.33253 241 GLN A C 1
ATOM 1315 O O . GLN A 1 188 ? -29.49229 47.10844 15.65608 1.000 62.94056 241 GLN A O 1
ATOM 1321 N N . LEU A 1 189 ? -30.53314 47.78333 17.52842 1.000 45.94720 242 LEU A N 1
ATOM 1322 C CA . LEU A 1 189 ? -29.51536 47.22155 18.41149 1.000 45.10156 242 LEU A CA 1
ATOM 1323 C C . LEU A 1 189 ? -30.23855 46.85616 19.69969 1.000 43.60519 242 LEU A C 1
ATOM 1324 O O . LEU A 1 189 ? -30.52289 47.73394 20.51498 1.000 42.88944 242 LEU A O 1
ATOM 1329 N N . LYS A 1 190 ? -30.56958 45.58156 19.85410 1.000 44.11121 243 LYS A N 1
ATOM 1330 C CA . LYS A 1 190 ? -31.33728 45.12840 21.00305 1.000 38.91051 243 LYS A CA 1
ATOM 1331 C C . LYS A 1 190 ? -30.62716 43.97162 21.67997 1.000 46.70931 243 LYS A C 1
ATOM 1332 O O . LYS A 1 190 ? -30.05156 43.10436 21.01016 1.000 39.90933 243 LYS A O 1
ATOM 1338 N N . LEU A 1 191 ? -30.66874 43.97057 23.01099 1.000 38.89514 244 LEU A N 1
ATOM 1339 C CA . LEU A 1 191 ? -30.21875 42.82771 23.79550 1.000 39.47173 244 LEU A CA 1
ATOM 1340 C C . LEU A 1 191 ? -31.30790 41.76636 23.71099 1.000 43.76345 244 LEU A C 1
ATOM 1341 O O . LEU A 1 191 ? -32.38738 41.92387 24.29393 1.000 39.78464 244 LEU A O 1
ATOM 1346 N N . GLY A 1 192 ? -31.04368 40.70568 22.94651 1.000 38.65855 245 GLY A N 1
ATOM 1347 C CA . GLY A 1 192 ? -32.01025 39.62410 22.83964 1.000 45.01879 245 GLY A CA 1
ATOM 1348 C C . GLY A 1 192 ? -32.03729 38.73216 24.06997 1.000 45.83395 245 GLY A C 1
ATOM 1349 O O . GLY A 1 192 ? -33.11057 38.39082 24.57670 1.000 47.18799 245 GLY A O 1
ATOM 1350 N N . LYS A 1 193 ? -30.86428 38.33532 24.56447 1.000 42.71552 246 LYS A N 1
ATOM 1351 C CA . LYS A 1 193 ? -30.84561 37.45282 25.72695 1.000 50.97686 246 LYS A CA 1
ATOM 1352 C C . LYS A 1 193 ? -29.45083 37.39647 26.33020 1.000 51.64822 246 LYS A C 1
ATOM 1353 O O . LYS A 1 193 ? -28.44983 37.45024 25.60870 1.000 38.02043 246 LYS A O 1
ATOM 1359 N N . LEU A 1 194 ? -29.40576 37.27575 27.66400 1.000 44.35194 247 LEU A N 1
ATOM 1360 C CA . LEU A 1 194 ? -28.21203 36.80719 28.35587 1.000 44.06027 247 LEU A CA 1
ATOM 1361 C C . LEU A 1 194 ? -28.18189 35.28400 28.30385 1.000 48.61164 247 LEU A C 1
ATOM 1362 O O . LEU A 1 194 ? -29.10948 34.62353 28.77959 1.000 53.72695 247 LEU A O 1
ATOM 1367 N N . LEU A 1 195 ? -27.12889 34.72966 27.71521 1.000 35.84935 248 LEU A N 1
ATOM 1368 C CA . LEU A 1 195 ? -26.97235 33.28319 27.58148 1.000 51.34861 248 LEU A CA 1
ATOM 1369 C C . LEU A 1 195 ? -26.26483 32.65364 28.78078 1.000 52.18108 248 LEU A C 1
ATOM 1370 O O . LEU A 1 195 ? -25.44530 31.74969 28.61485 1.000 66.91964 248 LEU A O 1
ATOM 1375 N N . ASN A 1 196 ? -26.55828 33.09054 30.00123 1.000 74.77698 249 ASN A N 1
ATOM 1376 C CA . ASN A 1 196 ? -25.97181 32.47932 31.20147 1.000 78.97717 249 ASN A CA 1
ATOM 1377 C C . ASN A 1 196 ? -27.02572 31.87123 32.11559 1.000 80.83633 249 ASN A C 1
ATOM 1378 O O . ASN A 1 196 ? -28.10281 32.43421 32.29437 1.000 88.86806 249 ASN A O 1
ATOM 1383 N N 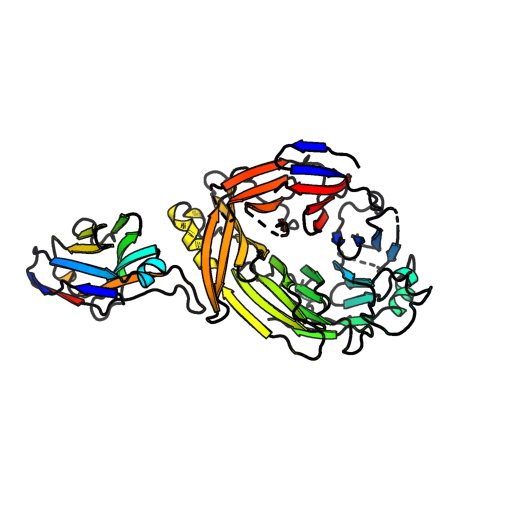. ASN A 1 211 ? -12.97336 34.93207 36.57727 1.000 108.52609 264 ASN A N 1
ATOM 1384 C CA . ASN A 1 211 ? -13.12209 33.54765 37.02767 1.000 102.03178 264 ASN A CA 1
ATOM 1385 C C . ASN A 1 211 ? -13.42567 32.61853 35.85040 1.000 85.01400 264 ASN A C 1
ATOM 1386 O O . ASN A 1 211 ? -12.53157 31.98019 35.29242 1.000 63.97427 264 ASN A O 1
ATOM 1391 N N . SER A 1 212 ? -14.70114 32.54483 35.48981 1.000 80.20171 265 SER A N 1
ATOM 1392 C CA . SER A 1 212 ? -15.14694 31.80503 34.32208 1.000 58.59880 265 SER A CA 1
ATOM 1393 C C . SER A 1 212 ? -15.09909 32.70799 33.09027 1.000 70.38268 265 SER A C 1
ATOM 1394 O O . SER A 1 212 ? -15.27346 33.92758 33.18367 1.000 75.40449 265 SER A O 1
ATOM 1397 N N . SER A 1 213 ? -14.84639 32.10341 31.93120 1.000 49.54284 266 SER A N 1
ATOM 1398 C CA . SER A 1 213 ? -14.69172 32.88156 30.70893 1.000 53.24390 266 SER A CA 1
ATOM 1399 C C . SER A 1 213 ? -14.88427 31.99077 29.48856 1.000 43.11397 266 SER A C 1
ATOM 1400 O O . SER A 1 213 ? -14.53288 30.81073 29.49752 1.000 46.23799 266 SER A O 1
ATOM 1403 N N . VAL A 1 214 ? -15.43888 32.57935 28.43989 1.000 36.61248 267 VAL A N 1
ATOM 1404 C CA . VAL A 1 214 ? -15.63872 31.88760 27.17710 1.000 36.58874 267 VAL A CA 1
ATOM 1405 C C . VAL A 1 214 ? -14.31356 31.82814 26.43150 1.000 43.41403 267 VAL A C 1
ATOM 1406 O O . VAL A 1 214 ? -13.60460 32.83491 26.32243 1.000 35.14169 267 VAL A O 1
ATOM 1410 N N . VAL A 1 215 ? -13.96720 30.65482 25.90255 1.000 31.68645 268 VAL A N 1
ATOM 1411 C CA . VAL A 1 215 ? -12.76155 30.55187 25.08345 1.000 32.49617 268 VAL A CA 1
ATOM 1412 C C . VAL A 1 215 ? -13.06768 30.43245 23.60892 1.000 30.79060 268 VAL A C 1
ATOM 1413 O O . VAL A 1 215 ? -12.16679 30.66127 22.78068 1.000 40.58005 268 VAL A O 1
ATOM 1417 N N . SER A 1 216 ? -14.29362 30.09594 23.23956 1.000 31.02795 269 SER A N 1
ATOM 1418 C CA . SER A 1 216 ? -14.57820 29.94652 21.82433 1.000 32.09282 269 SER A CA 1
ATOM 1419 C C . SER A 1 216 ? -16.03336 30.29599 21.56573 1.000 30.77294 269 SER A C 1
ATOM 1420 O O . SER A 1 216 ? -16.92694 29.80640 22.26572 1.000 28.05090 269 SER A O 1
ATOM 1423 N N . LEU A 1 217 ? -16.25023 31.14181 20.56357 1.000 30.26148 270 LEU A N 1
ATOM 1424 C CA . LEU A 1 217 ? -17.56166 31.41240 19.98836 1.000 32.42307 270 LEU A CA 1
ATOM 1425 C C . LEU A 1 217 ? -17.48031 31.03656 18.52333 1.000 29.89720 270 LEU A C 1
ATOM 1426 O O . LEU A 1 217 ? -16.66276 31.59588 17.79267 1.000 34.32452 270 LEU A O 1
ATOM 1431 N N . ARG A 1 218 ? -18.31155 30.10139 18.08703 1.000 30.62860 271 ARG A N 1
ATOM 1432 C CA . ARG A 1 218 ? -18.19035 29.58232 16.72895 1.000 32.36119 271 ARG A CA 1
ATOM 1433 C C . ARG A 1 218 ? -19.54644 29.51706 16.05373 1.000 30.94938 271 ARG A C 1
ATOM 1434 O O . ARG A 1 218 ? -20.53841 29.14450 16.68460 1.000 33.03133 271 ARG A O 1
ATOM 1442 N N . ASN A 1 219 ? -19.57111 29.82656 14.75743 1.000 27.11108 272 ASN A N 1
ATOM 1443 C CA . ASN A 1 219 ? -20.79324 29.71041 13.97138 1.000 34.69726 272 ASN A CA 1
ATOM 1444 C C . ASN A 1 219 ? -21.09067 28.26109 13.62412 1.000 36.17764 272 ASN A C 1
ATOM 1445 O O . ASN A 1 219 ? -20.20412 27.51273 13.20372 1.000 34.55534 272 ASN A O 1
ATOM 1450 N N . GLY A 1 220 ? -22.35767 27.88478 13.75258 1.000 35.04188 273 GLY A N 1
ATOM 1451 C CA . GLY A 1 220 ? -22.82751 26.60689 13.27262 1.000 33.09991 273 GLY A CA 1
ATOM 1452 C C . GLY A 1 220 ? -23.70191 26.80081 12.05572 1.000 35.64155 273 GLY A C 1
ATOM 1453 O O . GLY A 1 220 ? -23.75252 27.88335 11.46713 1.000 40.32684 273 GLY A O 1
ATOM 1454 N N . PRO A 1 221 ? -24.41675 25.75530 11.66358 1.000 39.18535 274 PRO A N 1
ATOM 1455 C CA . PRO A 1 221 ? -25.19601 25.82185 10.42397 1.000 38.91988 274 PRO A CA 1
ATOM 1456 C C . PRO A 1 221 ? -26.38388 26.76716 10.53223 1.000 43.72925 274 PRO A C 1
ATOM 1457 O O . PRO A 1 221 ? -27.00415 26.91800 11.59119 1.000 38.78700 274 PRO A O 1
ATOM 1461 N N . ILE A 1 222 ? -26.66841 27.43014 9.41419 1.000 34.95661 275 ILE A N 1
ATOM 1462 C CA . ILE A 1 222 ? -27.89784 28.19612 9.26149 1.000 43.23345 275 ILE A CA 1
ATOM 1463 C C . ILE A 1 222 ? -29.08845 27.25029 9.18577 1.000 47.23048 275 ILE A C 1
ATOM 1464 O O . ILE A 1 222 ? -29.04147 26.21126 8.51394 1.000 50.45439 275 ILE A O 1
ATOM 1469 N N . LEU A 1 223 ? -30.16236 27.59596 9.89299 1.000 52.39118 276 LEU A N 1
ATOM 1470 C CA . LEU A 1 223 ? -31.33720 26.73901 9.98485 1.000 52.85655 276 LEU A CA 1
ATOM 1471 C C . LEU A 1 223 ? -32.53602 27.29515 9.24202 1.000 58.75886 276 LEU A C 1
ATOM 1472 O O . LEU A 1 223 ? -33.60829 26.68055 9.27121 1.000 64.55889 276 LEU A O 1
ATOM 1477 N N . GLY A 1 224 ? -32.38704 28.42976 8.58660 1.000 52.27470 277 GLY A N 1
ATOM 1478 C CA . GLY A 1 224 ? -33.45944 29.02601 7.83989 1.000 53.52788 277 GLY A CA 1
ATOM 1479 C C . GLY A 1 224 ? -33.46229 30.51103 8.06877 1.000 65.10457 277 GLY A C 1
ATOM 1480 O O . GLY A 1 224 ? -32.46379 31.08332 8.51009 1.000 58.35919 277 GLY A O 1
ATOM 1481 N N . LYS A 1 225 ? -34.60974 31.11285 7.76315 1.000 66.04865 278 LYS A N 1
ATOM 1482 C CA . LYS A 1 225 ? -34.79884 32.55034 7.88075 1.000 75.55744 278 LYS A CA 1
ATOM 1483 C C . LYS A 1 225 ? -34.33730 33.04031 9.24508 1.000 67.71643 278 LYS A C 1
ATOM 1484 O O . LYS A 1 225 ? -34.94648 32.71033 10.27030 1.000 64.16653 278 LYS A O 1
ATOM 1486 N N . GLY A 1 226 ? -33.23459 33.79168 9.25330 1.000 55.15023 279 GLY A N 1
ATOM 1487 C CA . GLY A 1 226 ? -32.75022 34.48236 10.43188 1.000 48.16801 279 GLY A CA 1
ATOM 1488 C C . GLY A 1 226 ? -32.24675 33.62063 11.57023 1.000 45.93635 279 GLY A C 1
ATOM 1489 O O . GLY A 1 226 ? -32.10780 34.12809 12.68436 1.000 45.80992 279 GLY A O 1
ATOM 1490 N N . THR A 1 227 ? -31.94553 32.33983 11.32894 1.000 47.72044 280 THR A N 1
ATOM 1491 C CA . THR A 1 227 ? -31.65723 31.38784 12.39647 1.000 41.72218 280 THR A CA 1
ATOM 1492 C C . THR A 1 227 ? -30.38918 30.60394 12.09596 1.000 44.22851 280 THR A C 1
ATOM 1493 O O . THR A 1 227 ? -30.20771 30.11179 10.98267 1.000 46.25593 280 THR A O 1
ATOM 1497 N N . ARG A 1 228 ? -29.52583 30.45908 13.09741 1.000 40.29367 281 ARG A N 1
ATOM 1498 C CA . ARG A 1 228 ? -28.35244 29.61565 12.93757 1.000 37.02750 281 ARG A CA 1
ATOM 1499 C C . ARG A 1 228 ? -27.92083 29.10387 14.30310 1.000 34.85900 281 ARG A C 1
ATOM 1500 O O . ARG A 1 228 ? -28.35350 29.61053 15.34356 1.000 40.75634 281 ARG A O 1
ATOM 1508 N N . LEU A 1 229 ? -27.07872 28.07810 14.29299 1.000 31.14919 282 LEU A N 1
ATOM 1509 C CA . LEU A 1 229 ? -26.51927 27.55661 15.53031 1.000 36.93345 282 LEU A CA 1
ATOM 1510 C C . LEU A 1 229 ? -25.21803 28.27100 15.85786 1.000 32.59025 282 LEU A C 1
ATOM 1511 O O . LEU A 1 229 ? -24.48087 28.70096 14.96867 1.000 37.87295 282 LEU A O 1
ATOM 1516 N N . VAL A 1 230 ? -24.94031 28.39409 17.14730 1.000 28.49873 283 VAL A N 1
ATOM 1517 C CA . VAL A 1 230 ? -23.69011 28.96038 17.63245 1.000 30.37711 283 VAL A CA 1
ATOM 1518 C C . VAL A 1 230 ? -23.15721 28.04617 18.72503 1.000 35.43816 283 VAL A C 1
ATOM 1519 O O . VAL A 1 230 ? -23.91910 27.60780 19.59384 1.000 33.83954 283 VAL A O 1
ATOM 1523 N N . TYR A 1 231 ? -21.85162 27.76113 18.68561 1.000 35.50726 284 TYR A N 1
ATOM 1524 C CA . TYR A 1 231 ? -21.20032 26.88884 19.66297 1.000 36.84006 284 TYR A CA 1
ATOM 1525 C C . TYR A 1 231 ? -20.40459 27.72756 20.65780 1.000 31.43855 284 TYR A C 1
ATOM 1526 O O . TYR A 1 231 ? -19.62153 28.59494 20.25730 1.000 31.18254 284 TYR A O 1
ATOM 1535 N N . ILE A 1 232 ? -20.58761 27.45955 21.94877 1.000 28.20227 285 ILE A N 1
ATOM 1536 C CA . ILE A 1 232 ? -19.90741 28.19977 23.00775 1.000 29.82346 285 ILE A CA 1
ATOM 1537 C C . ILE A 1 232 ? -19.12972 27.22477 23.87771 1.000 33.78590 285 ILE A C 1
ATOM 1538 O O . ILE A 1 232 ? -19.69731 26.24676 24.37236 1.000 33.37375 285 ILE A O 1
ATOM 1543 N N . THR A 1 233 ? -17.83489 27.49280 24.05832 1.000 27.39057 286 THR A N 1
ATOM 1544 C CA . THR A 1 233 ? -16.96604 26.72117 24.93896 1.000 28.74571 286 THR A CA 1
ATOM 1545 C C . THR A 1 233 ? -16.38656 27.63661 26.00763 1.000 29.76273 286 THR A C 1
ATOM 1546 O O . THR A 1 233 ? -15.87001 28.71510 25.69436 1.000 32.29379 286 THR A O 1
ATOM 1550 N N . THR A 1 234 ? -16.46630 27.21341 27.26275 1.000 26.43988 287 THR A N 1
ATOM 1551 C CA . THR A 1 234 ? -15.84124 27.94783 28.35466 1.000 35.15761 287 THR A CA 1
ATOM 1552 C C . THR A 1 234 ? -14.57369 27.23715 28.82596 1.000 39.43902 287 THR A C 1
ATOM 1553 O O . THR A 1 234 ? -14.30910 26.07532 28.48808 1.000 34.92032 287 THR A O 1
ATOM 1557 N N . ASN A 1 235 ? -13.76711 27.96209 29.60537 1.000 36.88651 288 ASN A N 1
ATOM 1558 C CA . ASN A 1 235 ? -12.51081 27.39511 30.08438 1.000 38.21182 288 ASN A CA 1
ATOM 1559 C C . ASN A 1 235 ? -12.73085 26.32036 31.13724 1.000 35.22625 288 ASN A C 1
ATOM 1560 O O . ASN A 1 235 ? -11.82682 25.50527 31.36595 1.000 42.02152 288 ASN A O 1
ATOM 1565 N N . LYS A 1 236 ? -13.90462 26.30844 31.77640 1.000 37.39633 289 LYS A N 1
ATOM 1566 C CA . LYS A 1 236 ? -14.31732 25.22760 32.66812 1.000 42.93811 289 LYS A CA 1
ATOM 1567 C C . LYS A 1 236 ? -14.69309 23.95906 31.90532 1.000 38.32893 289 LYS A C 1
ATOM 1568 O O . LYS A 1 236 ? -14.93735 22.92489 32.52842 1.000 41.06050 289 LYS A O 1
ATOM 1574 N N . GLY A 1 237 ? -14.76884 24.01090 30.58365 1.000 32.04282 290 GLY A N 1
ATOM 1575 C CA . GLY A 1 237 ? -15.16937 22.85416 29.82133 1.000 33.55727 290 GLY A CA 1
ATOM 1576 C C . GLY A 1 237 ? -16.64769 22.78196 29.51468 1.000 33.26780 290 GLY A C 1
ATOM 1577 O O . GLY A 1 237 ? -17.08720 21.78373 28.93856 1.000 29.28207 290 GLY A O 1
ATOM 1578 N N . ILE A 1 238 ? -17.43448 23.79875 29.88380 1.000 35.99733 291 ILE A N 1
ATOM 1579 C CA . ILE A 1 238 ? -18.82706 23.82746 29.45319 1.000 36.34911 291 ILE A CA 1
ATOM 1580 C C . ILE A 1 238 ? -18.87113 24.01015 27.95064 1.000 31.21304 291 ILE A C 1
ATOM 1581 O O . ILE A 1 238 ? -18.21716 24.90571 27.39867 1.000 30.61111 291 ILE A O 1
ATOM 1586 N N . PHE A 1 239 ? -19.60011 23.12489 27.27342 1.000 26.04610 292 PHE A N 1
ATOM 1587 C CA . PHE A 1 239 ? -19.86572 23.26311 25.84861 1.000 26.29972 292 PHE A CA 1
ATOM 1588 C C . PHE A 1 239 ? -21.37026 23.34330 25.65550 1.000 37.16857 292 PHE A C 1
ATOM 1589 O O . PHE A 1 239 ? -22.12364 22.55364 26.24636 1.000 30.88370 292 PHE A O 1
ATOM 1597 N N . GLN A 1 240 ? -21.80381 24.32984 24.86785 1.000 28.34164 293 GLN A N 1
ATOM 1598 C CA . GLN A 1 240 ? -23.21570 24.58127 24.62560 1.000 28.47573 293 GLN A CA 1
ATOM 1599 C C . GLN A 1 240 ? -23.43601 24.79377 23.14003 1.000 35.05435 293 GLN A C 1
ATOM 1600 O O . GLN A 1 240 ? -22.62402 25.44046 22.46927 1.000 27.42713 293 GLN A O 1
ATOM 1606 N N . THR A 1 241 ? -24.52815 24.23425 22.62955 1.000 31.29610 294 THR A N 1
ATOM 1607 C CA . THR A 1 241 ? -25.00965 24.53377 21.28641 1.000 40.26688 294 THR A CA 1
ATOM 1608 C C . THR A 1 241 ? -26.28240 25.35632 21.42219 1.000 42.36485 294 THR A C 1
ATOM 1609 O O . THR A 1 241 ? -27.25846 24.88624 22.02081 1.000 34.32506 294 THR A O 1
ATOM 1613 N N . TRP A 1 242 ? -26.26759 26.58145 20.88435 1.000 32.99818 295 TRP A N 1
ATOM 1614 C CA . TRP A 1 242 ? -27.40857 27.48423 20.97457 1.000 34.96206 295 TRP A CA 1
ATOM 1615 C C . TRP A 1 242 ? -28.05961 27.66258 19.61071 1.000 38.41668 295 TRP A C 1
ATOM 1616 O O . TRP A 1 242 ? -27.37537 27.81061 18.59395 1.000 40.07544 295 TRP A O 1
ATOM 1627 N N . GLN A 1 243 ? -29.38295 27.66238 19.59846 1.000 41.41926 296 GLN A N 1
ATOM 1628 C CA . GLN A 1 243 ? -30.15564 28.03086 18.42181 1.000 31.76752 296 GLN A CA 1
ATOM 1629 C C . GLN A 1 243 ? -30.60557 29.47981 18.58351 1.000 40.20181 296 GLN A C 1
ATOM 1630 O O . GLN A 1 243 ? -31.45646 29.78828 19.42742 1.000 41.81344 296 GLN A O 1
ATOM 1636 N N . LEU A 1 244 ? -30.01941 30.37244 17.79818 1.000 33.44789 297 LEU A N 1
ATOM 1637 C CA . LEU A 1 244 ? -30.30125 31.79566 17.90879 1.000 34.62026 297 LEU A CA 1
ATOM 1638 C C . LEU A 1 244 ? -31.04319 32.27812 16.67355 1.000 43.32849 297 LEU A C 1
ATOM 1639 O O . LEU A 1 244 ? -30.80883 31.79337 15.56141 1.000 40.10477 297 LEU A O 1
ATOM 1644 N N . SER A 1 245 ? -31.91479 33.26540 16.87644 1.000 43.83388 298 SER A N 1
ATOM 1645 C CA . SER A 1 245 ? -32.73526 33.78560 15.80058 1.000 47.46115 298 SER A CA 1
ATOM 1646 C C . SER A 1 245 ? -32.93561 35.28907 15.92605 1.000 46.76385 298 SER A C 1
ATOM 1647 O O . SER A 1 245 ? -33.10436 35.82677 17.02364 1.000 37.98709 298 SER A O 1
ATOM 1650 N N . ALA A 1 246 ? -32.91987 35.96540 14.78751 1.000 39.21948 299 ALA A N 1
ATOM 1651 C CA . ALA A 1 246 ? -33.49751 37.29410 14.73867 1.000 43.74933 299 ALA A CA 1
ATOM 1652 C C . ALA A 1 246 ? -35.00328 37.23795 14.53765 1.000 46.78233 299 ALA A C 1
ATOM 1653 O O . ALA A 1 246 ? -35.68398 38.24549 14.75049 1.000 59.86480 299 ALA A O 1
ATOM 1655 N N . THR A 1 247 ? -35.52724 36.07082 14.15318 1.000 72.85246 300 THR A N 1
ATOM 1656 C CA . THR A 1 247 ? -36.92832 35.90404 13.76629 1.000 74.39026 300 THR A CA 1
ATOM 1657 C C . THR A 1 247 ? -37.75370 35.56684 15.00644 1.000 86.87977 300 THR A C 1
ATOM 1658 O O . THR A 1 247 ? -38.13212 34.41913 15.25476 1.000 102.92758 300 THR A O 1
ATOM 1662 N N . ASN A 1 248 ? -37.97683 36.60194 15.82133 1.000 71.51001 301 ASN A N 1
ATOM 1663 C CA . ASN A 1 248 ? -38.91936 36.59659 16.94096 1.000 86.89900 301 ASN A CA 1
ATOM 1664 C C . ASN A 1 248 ? -38.90844 35.32380 17.78726 1.000 96.29344 301 ASN A C 1
ATOM 1665 O O . ASN A 1 248 ? -39.76656 35.15338 18.66044 1.000 90.56040 301 ASN A O 1
ATOM 1667 N N . SER A 1 249 ? -37.96457 34.42265 17.53659 1.000 75.21813 302 SER A N 1
ATOM 1668 C CA . SER A 1 249 ? -37.84738 33.20982 18.31947 1.000 71.19779 302 SER A CA 1
ATOM 1669 C C . SER A 1 249 ? -36.91466 33.47693 19.48711 1.000 81.37694 302 SER A C 1
ATOM 1670 O O . SER A 1 249 ? -36.05398 34.35970 19.42463 1.000 84.89373 302 SER A O 1
ATOM 1673 N N . HIS A 1 250 ? -37.10093 32.72779 20.56033 1.000 68.23508 303 HIS A N 1
ATOM 1674 C CA . HIS A 1 250 ? -36.18922 33.02814 21.64652 1.000 71.36289 303 HIS A CA 1
ATOM 1675 C C . HIS A 1 250 ? -35.17871 31.90013 21.84811 1.000 63.10815 303 HIS A C 1
ATOM 1676 O O . HIS A 1 250 ? -35.48541 30.72665 21.60647 1.000 57.05430 303 HIS A O 1
ATOM 1683 N N . PRO A 1 251 ? -33.96018 32.23767 22.27655 1.000 49.99757 304 PRO A N 1
ATOM 1684 C CA . PRO A 1 251 ? -32.84150 31.29799 22.15628 1.000 43.57713 304 PRO A CA 1
ATOM 1685 C C . PRO A 1 251 ? -33.10318 29.99163 22.88658 1.000 53.21720 304 PRO A C 1
ATOM 1686 O O . PRO A 1 251 ? -33.75144 29.95599 23.93700 1.000 54.08561 304 PRO A O 1
ATOM 1690 N N . THR A 1 252 ? -32.58927 28.90965 22.30274 1.000 48.94815 305 THR A N 1
ATOM 1691 C CA . THR A 1 252 ? -32.70972 27.56302 22.84171 1.000 49.28282 305 THR A CA 1
ATOM 1692 C C . THR A 1 252 ? -31.35041 26.87507 22.83590 1.000 46.78086 305 THR A C 1
ATOM 1693 O O . THR A 1 252 ? -30.60782 26.95712 21.84723 1.000 41.08967 305 THR A O 1
ATOM 1697 N N . LYS A 1 253 ? -31.03550 26.19104 23.94147 1.000 45.38266 306 LYS A N 1
ATOM 1698 C CA . LYS A 1 253 ? -29.86697 25.31585 24.03105 1.000 42.83807 306 LYS A CA 1
ATOM 1699 C C . LYS A 1 253 ? -30.23608 23.91606 23.56148 1.000 45.86785 306 LYS A C 1
ATOM 1700 O O . LYS A 1 253 ? -31.15881 23.30019 24.10682 1.000 55.40047 306 LYS A O 1
ATOM 1706 N N . LEU A 1 254 ? -29.49611 23.40274 22.58303 1.000 39.18720 307 LEU A N 1
ATOM 1707 C CA . LEU A 1 254 ? -29.67666 22.03743 22.10861 1.000 40.45296 307 LEU A CA 1
ATOM 1708 C C . LEU A 1 254 ? -28.72018 21.05835 22.76523 1.000 46.35198 307 LEU A C 1
ATOM 1709 O O . LEU A 1 254 ? -28.97218 19.85102 22.72247 1.000 51.97399 307 LEU A O 1
ATOM 1714 N N . ILE A 1 255 ? -27.63424 21.56504 23.34703 1.000 38.41973 308 ILE A N 1
ATOM 1715 C CA . ILE A 1 255 ? -26.60119 20.78735 24.02264 1.000 40.40186 308 ILE A CA 1
ATOM 1716 C C . ILE A 1 255 ? -26.00812 21.67657 25.10450 1.000 41.33394 308 ILE A C 1
ATOM 1717 O O . ILE A 1 255 ? -25.78452 22.87205 24.88858 1.000 38.72018 308 ILE A O 1
ATOM 1722 N N . ASP A 1 256 ? -25.79337 21.09717 26.28185 1.000 35.79796 309 ASP A N 1
ATOM 1723 C CA . ASP A 1 256 ? -25.28771 21.81813 27.45503 1.000 33.41824 309 ASP A CA 1
ATOM 1724 C C . ASP A 1 256 ? -24.59795 20.77238 28.33669 1.000 37.37675 309 ASP A C 1
ATOM 1725 O O . ASP A 1 256 ? -25.22574 20.17079 29.20675 1.000 37.82538 309 ASP A O 1
ATOM 1730 N N . VAL A 1 257 ? -23.30939 20.54446 28.07330 1.000 39.10512 310 VAL A N 1
ATOM 1731 C CA . VAL A 1 257 ? -22.53463 19.49270 28.71729 1.000 35.96110 310 VAL A CA 1
ATOM 1732 C C . VAL A 1 257 ? -21.20420 20.07736 29.16414 1.000 35.38521 310 VAL A C 1
ATOM 1733 O O . VAL A 1 257 ? -20.76468 21.12012 28.67866 1.000 40.17728 310 VAL A O 1
ATOM 1737 N N . ASN A 1 258 ? -20.54203 19.37095 30.07398 1.000 31.14337 311 ASN A N 1
ATOM 1738 C CA . ASN A 1 258 ? -19.20088 19.73411 30.52549 1.000 30.03606 311 ASN A CA 1
ATOM 1739 C C . ASN A 1 258 ? -18.21890 18.62133 30.17322 1.000 30.95547 311 ASN A C 1
ATOM 1740 O O . ASN A 1 258 ? -18.36370 17.48693 30.64502 1.000 27.21874 311 ASN A O 1
ATOM 1745 N N . ILE A 1 259 ? -17.19168 18.96172 29.38973 1.000 27.09017 312 ILE A N 1
ATOM 1746 C CA . ILE A 1 259 ? -16.24437 17.98336 28.85503 1.000 25.45127 312 ILE A CA 1
ATOM 1747 C C . ILE A 1 259 ? -14.93357 17.91293 29.62811 1.000 27.66502 312 ILE A C 1
ATOM 1748 O O . ILE A 1 259 ? -14.04712 17.13614 29.23999 1.000 24.23750 312 ILE A O 1
ATOM 1753 N N . TYR A 1 260 ? -14.75561 18.71947 30.67288 1.000 22.66513 313 TYR A N 1
ATOM 1754 C CA . TYR A 1 260 ? -13.43851 18.83518 31.29352 1.000 24.45401 313 TYR A CA 1
ATOM 1755 C C . TYR A 1 260 ? -12.95321 17.49192 31.84506 1.000 28.08520 313 TYR A C 1
ATOM 1756 O O . TYR A 1 260 ? -11.84572 17.03934 31.53397 1.000 23.08119 313 TYR A O 1
ATOM 1765 N N . GLU A 1 261 ? -13.76043 16.85337 32.69144 1.000 24.91760 314 GLU A N 1
ATOM 1766 C CA . GLU A 1 261 ? -13.31798 15.61024 33.33206 1.000 25.60251 314 GLU A CA 1
ATOM 1767 C C . GLU A 1 261 ? -13.07858 14.50388 32.30517 1.000 26.62588 314 GLU A C 1
ATOM 1768 O O . GLU A 1 261 ? -12.12129 13.73188 32.42933 1.000 24.81789 314 GLU A O 1
ATOM 1774 N N . ALA A 1 262 ? -13.91941 14.42736 31.26792 1.000 25.61056 315 ALA A N 1
ATOM 1775 C CA . ALA A 1 262 ? -13.70581 13.43361 30.21832 1.000 30.11097 315 ALA A CA 1
ATOM 1776 C C . ALA A 1 262 ? -12.35321 13.62994 29.54342 1.000 24.92995 315 ALA A C 1
ATOM 1777 O O . ALA A 1 262 ? -11.59456 12.66624 29.34836 1.000 20.48256 315 ALA A O 1
ATOM 1779 N N . ILE A 1 263 ? -11.99655 14.87760 29.23096 1.000 23.86259 316 ILE A N 1
ATOM 1780 C CA . ILE A 1 263 ? -10.69306 15.09206 28.60558 1.000 20.19198 316 ILE A CA 1
ATOM 1781 C C . ILE A 1 263 ? -9.57103 14.75813 29.58091 1.000 22.91301 316 ILE A C 1
ATOM 1782 O O . ILE A 1 263 ? -8.55157 14.15532 29.20788 1.000 21.80563 316 ILE A O 1
ATOM 1787 N N . LEU A 1 264 ? -9.73409 15.14355 30.84096 1.000 22.26434 317 LEU A N 1
ATOM 1788 C CA . LEU A 1 264 ? -8.71559 14.84692 31.83439 1.000 24.70853 317 LEU A CA 1
ATOM 1789 C C . LEU A 1 264 ? -8.51090 13.34142 31.96274 1.000 27.06867 317 LEU A C 1
ATOM 1790 O O . LEU A 1 264 ? -7.37140 12.85758 32.04279 1.000 25.37979 317 LEU A O 1
ATOM 1795 N N . GLU A 1 265 ? -9.61191 12.58059 31.97166 1.000 25.35813 318 GLU A N 1
ATOM 1796 C CA . GLU A 1 265 ? -9.48806 11.13503 32.07473 1.000 29.01995 318 GLU A CA 1
ATOM 1797 C C . GLU A 1 265 ? -8.80552 10.55700 30.84769 1.000 32.35939 318 GLU A C 1
ATOM 1798 O O . GLU A 1 265 ? -8.05798 9.58610 30.96986 1.000 24.79395 318 GLU A O 1
ATOM 1804 N N . SER A 1 266 ? -9.00256 11.16203 29.67382 1.000 21.19207 319 SER A N 1
ATOM 1805 C CA . SER A 1 266 ? -8.34768 10.65465 28.46804 1.000 25.62229 319 SER A CA 1
ATOM 1806 C C . SER A 1 266 ? -6.82784 10.83460 28.49709 1.000 24.04242 319 SER A C 1
ATOM 1807 O O . SER A 1 266 ? -6.13102 10.24518 27.66522 1.000 26.79649 319 SER A O 1
ATOM 1810 N N . LEU A 1 267 ? -6.30318 11.62395 29.44091 1.000 24.96190 320 LEU A N 1
ATOM 1811 C CA . LEU A 1 267 ? -4.89764 12.00962 29.48729 1.000 25.05869 320 LEU A CA 1
ATOM 1812 C C . LEU A 1 267 ? -4.15859 11.52143 30.72435 1.000 24.25199 320 LEU A C 1
ATOM 1813 O O . LEU A 1 267 ? -2.93587 11.36785 30.66132 1.000 24.90595 320 LEU A O 1
ATOM 1818 N N . GLN A 1 268 ? -4.85945 11.26757 31.83693 1.000 21.71402 321 GLN A N 1
ATOM 1819 C CA . GLN A 1 268 ? -4.19877 11.15346 33.13505 1.000 26.50589 321 GLN A CA 1
ATOM 1820 C C . GLN A 1 268 ? -3.30257 9.93019 33.26054 1.000 28.79136 321 GLN A C 1
ATOM 1821 O O . GLN A 1 268 ? -2.38440 9.95108 34.08404 1.000 27.81728 321 GLN A O 1
ATOM 1827 N N . ASP A 1 269 ? -3.52564 8.87385 32.47782 1.000 26.21175 322 ASP A N 1
ATOM 1828 C CA . ASP A 1 269 ? -2.72176 7.66458 32.66679 1.000 31.10101 322 ASP A CA 1
ATOM 1829 C C . ASP A 1 269 ? -1.30278 7.86235 32.14672 1.000 25.34560 322 ASP A C 1
ATOM 1830 O O . ASP A 1 269 ? -0.33235 7.48391 32.80571 1.000 31.59741 322 ASP A O 1
ATOM 1835 N N . LEU A 1 270 ? -1.15356 8.42937 30.95267 1.000 27.67083 323 LEU A N 1
ATOM 1836 C CA . LEU A 1 270 ? 0.19723 8.70702 30.47127 1.000 30.43811 323 LEU A CA 1
ATOM 1837 C C . LEU A 1 270 ? 0.74774 10.02007 31.01819 1.000 32.70194 323 LEU A C 1
ATOM 1838 O O . LEU A 1 270 ? 1.96923 10.16570 31.13450 1.000 32.22947 323 LEU A O 1
ATOM 1843 N N . TYR A 1 271 ? -0.12653 10.97222 31.35805 1.000 24.06053 324 TYR A N 1
ATOM 1844 C CA . TYR A 1 271 ? 0.27049 12.32848 31.72369 1.000 24.26152 324 TYR A CA 1
ATOM 1845 C C . TYR A 1 271 ? -0.40920 12.73380 33.02024 1.000 21.84094 324 TYR A C 1
ATOM 1846 O O . TYR A 1 271 ? -1.34234 13.54594 33.01047 1.000 23.61763 324 TYR A O 1
ATOM 1855 N N . PRO A 1 272 ? 0.03922 12.18882 34.16066 1.000 24.78488 325 PRO A N 1
ATOM 1856 C CA . PRO A 1 272 ? -0.61770 12.50817 35.43836 1.000 25.83411 325 PRO A CA 1
ATOM 1857 C C . PRO A 1 272 ? -0.50866 13.96495 35.79788 1.000 26.99317 325 PRO A C 1
ATOM 1858 O O . PRO A 1 272 ? -1.31867 14.44293 36.59457 1.000 26.54717 325 PRO A O 1
ATOM 1862 N N . PHE A 1 273 ? 0.46910 14.68582 35.23627 1.000 24.05730 326 PHE A N 1
ATOM 1863 C CA . PHE A 1 273 ? 0.57998 16.12189 35.46867 1.000 25.99353 326 PHE A CA 1
ATOM 1864 C C . PHE A 1 273 ? -0.51727 16.91430 34.77291 1.000 27.93964 326 PHE A C 1
ATOM 1865 O O . PHE A 1 273 ? -0.55236 18.13730 34.93712 1.000 23.44978 326 PHE A O 1
ATOM 1873 N N . ALA A 1 274 ? -1.39274 16.26326 33.98870 1.000 21.31479 327 ALA A N 1
ATOM 1874 C CA . ALA A 1 274 ? -2.60343 16.93120 33.50794 1.000 22.31149 327 ALA A CA 1
ATOM 1875 C C . ALA A 1 274 ? -3.48335 17.42702 34.65160 1.000 24.89216 327 ALA A C 1
ATOM 1876 O O . ALA A 1 274 ? -4.23924 18.39779 34.47385 1.000 18.36551 327 ALA A O 1
ATOM 1878 N N . HIS A 1 275 ? -3.45408 16.74521 35.80222 1.000 18.09972 328 HIS A N 1
ATOM 1879 C CA . HIS A 1 275 ? -4.24728 17.17506 36.94899 1.000 22.06154 328 HIS A CA 1
ATOM 1880 C C . HIS A 1 275 ? -3.72803 18.52099 37.43896 1.000 27.70412 328 HIS A C 1
ATOM 1881 O O . HIS A 1 275 ? -2.55266 18.64142 37.81296 1.000 25.21077 328 HIS A O 1
ATOM 1888 N N . GLY A 1 276 ? -4.59650 19.52806 37.45029 1.000 19.75449 329 GLY A N 1
ATOM 1889 C CA . GLY A 1 276 ? -4.17804 20.86074 37.82702 1.000 25.30874 329 GLY A CA 1
ATOM 1890 C C . GLY A 1 276 ? -3.51393 21.68102 36.72639 1.000 21.19509 329 GLY A C 1
ATOM 1891 O O . GLY A 1 276 ? -3.16837 22.84013 36.97387 1.000 26.02137 329 GLY A O 1
ATOM 1892 N N . THR A 1 277 ? -3.28145 21.12574 35.53338 1.000 23.16950 330 THR A N 1
ATOM 1893 C CA . THR A 1 277 ? -2.78752 21.94860 34.41938 1.000 19.12500 330 THR A CA 1
ATOM 1894 C C . THR A 1 277 ? -3.68065 21.92496 33.18282 1.000 25.42191 330 THR A C 1
ATOM 1895 O O . THR A 1 277 ? -3.47675 22.75915 32.28918 1.000 20.02217 330 THR A O 1
ATOM 1899 N N . LEU A 1 278 ? -4.66140 21.01618 33.08832 1.000 27.99041 331 LEU A N 1
ATOM 1900 C CA . LEU A 1 278 ? -5.46647 20.94935 31.86044 1.000 26.54561 331 LEU A CA 1
ATOM 1901 C C . LEU A 1 278 ? -6.17859 22.27303 31.62350 1.000 25.09960 331 LEU A C 1
ATOM 1902 O O . LEU A 1 278 ? -6.91263 22.76207 32.48555 1.000 21.52234 331 LEU A O 1
ATOM 1907 N N . LYS A 1 279 ? -5.97718 22.85384 30.44877 1.000 22.37475 332 LYS A N 1
ATOM 1908 C CA . LYS A 1 279 ? -6.58712 24.12840 30.12579 1.000 22.78284 332 LYS A CA 1
ATOM 1909 C C . LYS A 1 279 ? -7.17684 24.04189 28.72965 1.000 30.65647 332 LYS A C 1
ATOM 1910 O O . LYS A 1 279 ? -6.51044 23.57734 27.79859 1.000 22.24232 332 LYS A O 1
ATOM 1916 N N . ILE A 1 280 ? -8.41501 24.49070 28.58079 1.000 22.84660 333 ILE A N 1
ATOM 1917 C CA . ILE A 1 280 ? -9.11831 24.41526 27.30853 1.000 28.94069 333 ILE A CA 1
ATOM 1918 C C . ILE A 1 280 ? -8.96637 25.75152 26.57873 1.000 26.54348 333 ILE A C 1
ATOM 1919 O O . ILE A 1 280 ? -9.37619 26.79265 27.09582 1.000 20.83211 333 ILE A O 1
ATOM 1924 N N . TRP A 1 281 ? -8.40435 25.72552 25.36775 1.000 23.35273 334 TRP A N 1
ATOM 1925 C CA . TRP A 1 281 ? -8.06143 26.95859 24.64974 1.000 31.39592 334 TRP A CA 1
ATOM 1926 C C . TRP A 1 281 ? -9.01837 27.31311 23.52389 1.000 28.14502 334 TRP A C 1
ATOM 1927 O O . TRP A 1 281 ? -9.26014 28.49613 23.28406 1.000 30.28190 334 TRP A O 1
ATOM 1938 N N . ASP A 1 282 ? -9.52289 26.33234 22.77929 1.000 23.49485 335 ASP A N 1
ATOM 1939 C CA . ASP A 1 282 ? -10.36707 26.64007 21.63119 1.000 30.72355 335 ASP A CA 1
ATOM 1940 C C . ASP A 1 282 ? -11.14302 25.38638 21.25536 1.000 27.83659 335 ASP A C 1
ATOM 1941 O O . ASP A 1 282 ? -10.87511 24.29367 21.75631 1.000 26.92013 335 ASP A O 1
ATOM 1946 N N . SER A 1 283 ? -12.13484 25.57268 20.39275 1.000 23.18557 336 SER A N 1
ATOM 1947 C CA . SER A 1 283 ? -12.90161 24.47704 19.82330 1.000 29.76900 336 SER A CA 1
ATOM 1948 C C . SER A 1 283 ? -13.34967 24.87583 18.42133 1.000 31.71456 336 SER A C 1
ATOM 1949 O O . SER A 1 283 ? -13.38152 26.06065 18.06845 1.000 24.08141 336 SER A O 1
ATOM 1952 N N . HIS A 1 284 ? -13.68923 23.86731 17.61619 1.000 26.43279 337 HIS A N 1
ATOM 1953 C CA . HIS A 1 284 ? -14.04198 24.09746 16.22662 1.000 25.25362 337 HIS A CA 1
ATOM 1954 C C . HIS A 1 284 ? -15.01048 23.00106 15.81026 1.000 26.27351 337 HIS A C 1
ATOM 1955 O O . HIS A 1 284 ? -14.73904 21.82972 16.09573 1.000 24.11583 337 HIS A O 1
ATOM 1962 N N . PRO A 1 285 ? -16.12464 23.33260 15.15854 1.000 28.59250 338 PRO A N 1
ATOM 1963 C CA . PRO A 1 285 ? -17.01118 22.27798 14.67092 1.000 33.41158 338 PRO A CA 1
ATOM 1964 C C . PRO A 1 285 ? -16.32756 21.53044 13.54713 1.000 34.34982 338 PRO A C 1
ATOM 1965 O O . PRO A 1 285 ? -15.43105 22.05624 12.88215 1.000 24.47565 338 PRO A O 1
ATOM 1969 N N . LEU A 1 286 ? -16.72058 20.27224 13.39031 1.000 35.41640 339 LEU A N 1
ATOM 1970 C CA . LEU A 1 286 ? -16.32116 19.43129 12.27624 1.000 39.84122 339 LEU A CA 1
ATOM 1971 C C . LEU A 1 286 ? -17.45551 19.37376 11.25703 1.000 33.78472 339 LEU A C 1
ATOM 1972 O O . LEU A 1 286 ? -18.57968 19.79696 11.52579 1.000 42.79475 339 LEU A O 1
ATOM 1977 N N . GLN A 1 287 ? -17.13853 18.82155 10.07894 1.000 55.05296 340 GLN A N 1
ATOM 1978 C CA . GLN A 1 287 ? -18.06956 18.55156 8.97867 1.000 52.21989 340 GLN A CA 1
ATOM 1979 C C . GLN A 1 287 ? -19.46817 18.11428 9.40534 1.000 45.64316 340 GLN A C 1
ATOM 1980 O O . GLN A 1 28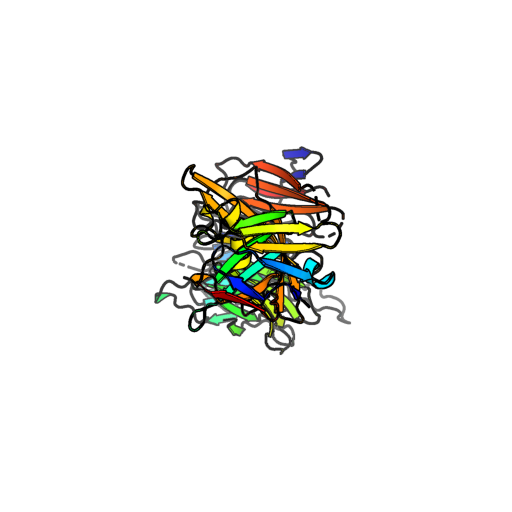7 ? -20.45549 18.78880 9.09940 1.000 58.92964 340 GLN A O 1
ATOM 1986 N N . ASP A 1 288 ? -19.56797 16.97796 10.09851 1.000 49.09959 341 ASP A N 1
ATOM 1987 C CA . ASP A 1 288 ? -20.84693 16.27822 10.24367 1.000 68.86933 341 ASP A CA 1
ATOM 1988 C C . ASP A 1 288 ? -21.85815 16.98507 11.15235 1.000 72.82396 341 ASP A C 1
ATOM 1989 O O . ASP A 1 288 ? -22.93523 16.41710 11.38791 1.000 72.21793 341 ASP A O 1
ATOM 1994 N N . GLU A 1 289 ? -21.53287 18.16602 11.68469 1.000 52.98073 342 GLU A N 1
ATOM 1995 C CA . GLU A 1 289 ? -22.42566 18.97304 12.51626 1.000 59.71617 342 GLU A CA 1
ATOM 1996 C C . GLU A 1 289 ? -22.71447 18.36738 13.89180 1.000 63.92688 342 GLU A C 1
ATOM 1997 O O . GLU A 1 289 ? -23.33250 19.02729 14.73244 1.000 68.25127 342 GLU A O 1
ATOM 2003 N N . SER A 1 290 ? -22.28469 17.13497 14.15562 1.000 53.28163 343 SER A N 1
ATOM 2004 C CA . SER A 1 290 ? -22.51657 16.52496 15.46020 1.000 52.89123 343 SER A CA 1
ATOM 2005 C C . SER A 1 290 ? -21.23307 16.33661 16.25983 1.000 49.61183 343 SER A C 1
ATOM 2006 O O . SER A 1 290 ? -21.26766 15.76346 17.35715 1.000 47.48098 343 SER A O 1
ATOM 2009 N N . SER A 1 291 ? -20.10053 16.79582 15.74860 1.000 33.19293 344 SER A N 1
ATOM 2010 C CA . SER A 1 291 ? -18.86044 16.58485 16.45827 1.000 36.81323 344 SER A CA 1
ATOM 2011 C C . SER A 1 291 ? -18.07445 17.88583 16.49425 1.000 32.14050 344 SER A C 1
ATOM 2012 O O . SER A 1 291 ? -18.28031 18.78100 15.66697 1.000 31.90036 344 SER A O 1
ATOM 2015 N N . GLN A 1 292 ? -17.19965 17.99074 17.50055 1.000 25.01156 345 GLN A N 1
ATOM 2016 C CA . GLN A 1 292 ? -16.37483 19.16411 17.73741 1.000 26.74734 345 GLN A CA 1
ATOM 2017 C C . GLN A 1 292 ? -14.94986 18.72341 18.00548 1.000 29.62401 345 GLN A C 1
ATOM 2018 O O . GLN A 1 292 ? -14.70914 17.65534 18.56989 1.000 31.98729 345 GLN A O 1
ATOM 2024 N N . LEU A 1 293 ? -14.01002 19.56619 17.60541 1.000 21.42002 346 LEU A N 1
ATOM 2025 C CA . LEU A 1 293 ? -12.60861 19.40257 17.94796 1.000 22.17756 346 LEU A CA 1
ATOM 2026 C C . LEU A 1 293 ? -12.21528 20.44252 18.99230 1.000 22.92917 346 LEU A C 1
ATOM 2027 O O . LEU A 1 293 ? -12.48597 21.63592 18.81268 1.000 27.30433 346 LEU A O 1
ATOM 2032 N N . PHE A 1 294 ? -11.56376 20.00470 20.06433 1.000 22.92146 347 PHE A N 1
ATOM 2033 C CA . PHE A 1 294 ? -11.17088 20.90404 21.14156 1.000 23.67263 347 PHE A CA 1
ATOM 2034 C C . PHE A 1 294 ? -9.65867 20.95152 21.23814 1.000 20.31584 347 PHE A C 1
ATOM 2035 O O . PHE A 1 294 ? -8.98168 19.93243 21.05774 1.000 23.19463 347 PHE A O 1
ATOM 2043 N N . LEU A 1 295 ? -9.13956 22.14417 21.49392 1.000 21.30878 348 LEU A N 1
ATOM 2044 C CA . LEU A 1 295 ? -7.71838 22.36444 21.67561 1.000 18.64601 348 LEU A CA 1
ATOM 2045 C C . LEU A 1 295 ? -7.48256 22.66944 23.15072 1.000 25.91447 348 LEU A C 1
ATOM 2046 O O . LEU A 1 295 ? -8.07825 23.60613 23.69885 1.000 20.24830 348 LEU A O 1
ATOM 2051 N N . SER A 1 296 ? -6.64839 21.85287 23.79692 1.000 19.06683 349 SER A N 1
ATOM 2052 C CA . SER A 1 296 ? -6.30040 22.00933 25.20797 1.000 27.29164 349 SER A CA 1
ATOM 2053 C C . SER A 1 296 ? -4.79148 21.95467 25.36374 1.000 25.19095 349 SER A C 1
ATOM 2054 O O . SER A 1 296 ? -4.07354 21.59179 24.43274 1.000 22.52978 349 SER A O 1
ATOM 2057 N N . SER A 1 297 ? -4.31202 22.27513 26.56854 1.000 21.85294 350 SER A N 1
ATOM 2058 C CA . SER A 1 297 ? -2.90871 22.05371 26.89500 1.000 24.01047 350 SER A CA 1
ATOM 2059 C C . SER A 1 297 ? -2.77910 21.49724 28.30427 1.000 22.41826 350 SER A C 1
ATOM 2060 O O . SER A 1 297 ? -3.65286 21.68398 29.15640 1.000 22.06052 350 SER A O 1
ATOM 2063 N N . ILE A 1 298 ? -1.66986 20.80353 28.53346 1.000 24.06282 351 ILE A N 1
ATOM 2064 C CA . ILE A 1 298 ? -1.26399 20.36948 29.86138 1.000 26.15185 351 ILE A CA 1
ATOM 2065 C C . ILE A 1 298 ? 0.20079 20.74093 30.00411 1.000 23.03393 351 ILE A C 1
ATOM 2066 O O . ILE A 1 298 ? 0.88037 21.03028 29.01980 1.000 24.61679 351 ILE A O 1
ATOM 2071 N N . TYR A 1 299 ? 0.69697 20.72613 31.24146 1.000 23.46262 352 TYR A N 1
ATOM 2072 C CA . TYR A 1 299 ? 2.03659 21.23756 31.49687 1.000 22.25413 352 TYR A CA 1
ATOM 2073 C C . TYR A 1 299 ? 2.78586 20.32074 32.44807 1.000 22.70722 352 TYR A C 1
ATOM 2074 O O . TYR A 1 299 ? 2.28796 20.01819 33.53269 1.000 21.86229 352 TYR A O 1
ATOM 2083 N N . ASP A 1 300 ? 3.99050 19.90580 32.05017 1.000 21.47007 353 ASP A N 1
ATOM 2084 C CA . ASP A 1 300 ? 4.85213 19.05359 32.87083 1.000 23.75125 353 ASP A CA 1
ATOM 2085 C C . ASP A 1 300 ? 5.93053 19.94109 33.47117 1.000 25.65149 353 ASP A C 1
ATOM 2086 O O . ASP A 1 300 ? 6.88538 20.32344 32.79047 1.000 26.00080 353 ASP A O 1
ATOM 2091 N N . SER A 1 301 ? 5.80558 20.23399 34.76921 1.000 24.35431 354 SER A N 1
ATOM 2092 C CA . SER A 1 301 ? 6.73935 21.17328 35.36379 1.000 24.74852 354 SER A CA 1
ATOM 2093 C C . SER A 1 301 ? 8.13260 20.57643 35.54025 1.000 32.58536 354 SER A C 1
ATOM 2094 O O . SER A 1 301 ? 9.07722 21.32700 35.79979 1.000 31.07906 354 SER A O 1
ATOM 2097 N N . SER A 1 302 ? 8.27866 19.25022 35.44783 1.000 22.85799 355 SER A N 1
ATOM 2098 C CA . SER A 1 302 ? 9.60227 18.64148 35.58943 1.000 23.93222 355 SER A CA 1
ATOM 2099 C C . SER A 1 302 ? 10.55082 19.10084 34.48218 1.000 24.29767 355 SER A C 1
ATOM 2100 O O . SER A 1 302 ? 11.75116 19.29791 34.71153 1.000 32.70854 355 SER A O 1
ATOM 2103 N N . CYS A 1 303 ? 10.03936 19.26105 33.27006 1.000 25.69865 356 CYS A N 1
ATOM 2104 C CA . CYS A 1 303 ? 10.88582 19.58754 32.13571 1.000 27.22163 356 CYS A CA 1
ATOM 2105 C C . CYS A 1 303 ? 10.38822 20.81660 31.39059 1.000 27.13919 356 CYS A C 1
ATOM 2106 O O . CYS A 1 303 ? 10.82873 21.05154 30.26616 1.000 29.92236 356 CYS A O 1
ATOM 2109 N N . ASN A 1 304 ? 9.45725 21.57960 31.97285 1.000 26.25373 357 ASN A N 1
ATOM 2110 C CA . ASN A 1 304 ? 8.94461 22.81340 31.38157 1.000 21.59506 357 ASN A CA 1
ATOM 2111 C C . ASN A 1 304 ? 8.46040 22.60385 29.95113 1.000 31.29662 357 ASN A C 1
ATOM 2112 O O . ASN A 1 304 ? 8.77479 23.36764 29.04546 1.000 30.29568 357 ASN A O 1
ATOM 2117 N N . GLU A 1 305 ? 7.68027 21.55644 29.73903 1.000 23.85033 358 GLU A N 1
ATOM 2118 C CA . GLU A 1 305 ? 7.09387 21.31248 28.43704 1.000 19.78407 358 GLU A CA 1
ATOM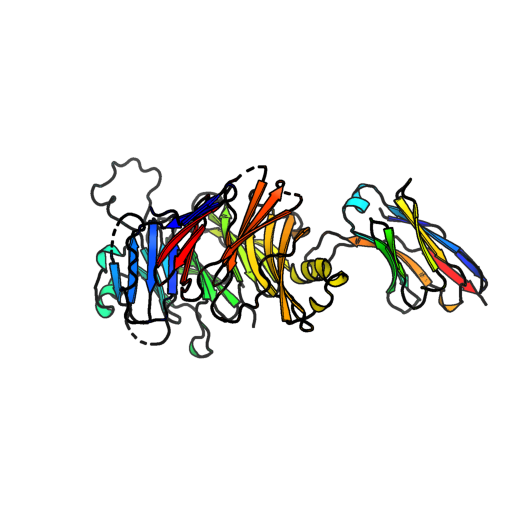 2119 C C . GLU A 1 305 ? 5.58975 21.51645 28.54451 1.000 24.60552 358 GLU A C 1
ATOM 2120 O O . GLU A 1 305 ? 4.96101 21.01662 29.48362 1.000 23.39584 358 GLU A O 1
ATOM 2126 N N . THR A 1 306 ? 5.02609 22.27056 27.60369 1.000 19.41737 359 THR A N 1
ATOM 2127 C CA . THR A 1 306 ? 3.57979 22.36913 27.42679 1.000 23.54110 359 THR A CA 1
ATOM 2128 C C . THR A 1 306 ? 3.15836 21.45091 26.28935 1.000 22.08337 359 THR A C 1
ATOM 2129 O O . THR A 1 306 ? 3.75787 21.49039 25.21953 1.000 28.96259 359 THR A O 1
ATOM 2133 N N . TYR A 1 307 ? 2.14590 20.62169 26.51158 1.000 21.87432 360 TYR A N 1
ATOM 2134 C CA . TYR A 1 307 ? 1.69253 19.68294 25.49519 1.000 20.34907 360 TYR A CA 1
ATOM 2135 C C . TYR A 1 307 ? 0.29443 20.08216 25.06408 1.000 25.83051 360 TYR A C 1
ATOM 2136 O O . TYR A 1 307 ? -0.59469 20.24157 25.91590 1.000 21.11718 360 TYR A O 1
ATOM 2145 N N . TYR A 1 308 ? 0.10420 20.25356 23.75365 1.000 18.99535 361 TYR A N 1
ATOM 2146 C CA . TYR A 1 308 ? -1.17261 20.68887 23.19976 1.000 16.94089 361 TYR A CA 1
ATOM 2147 C C . TYR A 1 308 ? -1.92860 19.46239 22.72053 1.000 20.13794 361 TYR A C 1
ATOM 2148 O O . TYR A 1 308 ? -1.35543 18.57456 22.07120 1.000 21.29948 361 TYR A O 1
ATOM 2157 N N . ILE A 1 309 ? -3.21049 19.40837 23.05434 1.000 18.45583 362 ILE A N 1
ATOM 2158 C CA . ILE A 1 309 ? -4.01874 18.20968 22.87537 1.000 20.06747 362 ILE A CA 1
ATOM 2159 C C . ILE A 1 309 ? -5.16012 18.52975 21.93197 1.000 24.01203 362 ILE A C 1
ATOM 2160 O O . ILE A 1 309 ? -5.87310 19.51373 22.14069 1.000 24.35946 362 ILE A O 1
ATOM 2165 N N . LEU A 1 310 ? -5.36399 17.67767 20.92895 1.000 21.41550 363 LEU A N 1
ATOM 2166 C CA . LEU A 1 310 ? -6.53731 17.74875 20.06107 1.000 23.87284 363 LEU A CA 1
ATOM 2167 C C . LEU A 1 310 ? -7.49046 16.61525 20.43407 1.000 20.97874 363 LEU A C 1
ATOM 2168 O O . LEU A 1 310 ? -7.16644 15.43864 20.24305 1.000 22.46913 363 LEU A O 1
ATOM 2173 N N . SER A 1 311 ? -8.66490 16.96257 20.95603 1.000 19.90128 364 SER A N 1
ATOM 2174 C CA . SER A 1 311 ? -9.67136 15.98618 21.36819 1.000 24.23878 364 SER A CA 1
ATOM 2175 C C . SER A 1 311 ? -10.87796 16.07278 20.44423 1.000 24.15456 364 SER A C 1
ATOM 2176 O O . SER A 1 311 ? -11.54475 17.11028 20.39623 1.000 21.53124 364 SER A O 1
ATOM 2179 N N . THR A 1 312 ? -11.20826 14.96830 19.78152 1.000 19.40596 365 THR A N 1
ATOM 2180 C CA . THR A 1 312 ? -12.38150 14.91024 18.92170 1.000 24.60278 365 THR A CA 1
ATOM 2181 C C . THR A 1 312 ? -13.52944 14.30935 19.70986 1.000 27.35130 365 THR A C 1
ATOM 2182 O O . THR A 1 312 ? -13.41021 13.20192 20.24558 1.000 25.81784 365 THR A O 1
ATOM 2186 N N . ILE A 1 313 ? -14.64202 15.03415 19.77079 1.000 27.82678 366 ILE A N 1
ATOM 2187 C CA . ILE A 1 313 ? -15.76692 14.67431 20.62204 1.000 23.22650 366 ILE A CA 1
ATOM 2188 C C . ILE A 1 313 ? -17.02589 14.59200 19.78166 1.000 30.38399 366 ILE A C 1
ATOM 2189 O O . ILE A 1 313 ? -17.30866 15.49992 18.98275 1.000 26.16741 366 ILE A O 1
ATOM 2194 N N . ILE A 1 314 ? -17.76813 13.49533 19.95441 1.000 24.57453 367 ILE A N 1
ATOM 2195 C CA . ILE A 1 314 ? -19.03798 13.25817 19.26973 1.000 33.19173 367 ILE A CA 1
ATOM 2196 C C . ILE A 1 314 ? -20.15559 13.55063 20.25537 1.000 35.15740 367 ILE A C 1
ATOM 2197 O O . ILE A 1 314 ? -20.15481 13.01419 21.36840 1.000 31.35626 367 ILE A O 1
ATOM 2202 N N . PHE A 1 315 ? -21.12251 14.36955 19.85075 1.000 31.17290 368 PHE A N 1
ATOM 2203 C CA . PHE A 1 315 ? -22.21905 14.76753 20.72513 1.000 35.22351 368 PHE A CA 1
ATOM 2204 C C . PHE A 1 315 ? -23.51424 14.12557 20.26688 1.000 35.08342 368 PHE A C 1
ATOM 2205 O O . PHE A 1 315 ? -23.83240 14.13176 19.07554 1.000 50.52870 368 PHE A O 1
ATOM 2213 N N . ASP A 1 316 ? -24.27285 13.59199 21.20715 1.000 39.03465 369 ASP A N 1
ATOM 2214 C CA . ASP A 1 316 ? -25.58697 13.04373 20.90156 1.000 40.77957 369 ASP A CA 1
ATOM 2215 C C . ASP A 1 316 ? -26.64270 14.04178 21.36448 1.000 46.29115 369 ASP A C 1
ATOM 2216 O O . ASP A 1 316 ? -26.88519 14.18435 22.56905 1.000 41.79443 369 ASP A O 1
ATOM 2221 N N . SER A 1 317 ? -27.27690 14.71636 20.39845 1.000 48.91952 370 SER A N 1
ATOM 2222 C CA . SER A 1 317 ? -28.27246 15.74670 20.69626 1.000 53.68096 370 SER A CA 1
ATOM 2223 C C . SER A 1 317 ? -29.50018 15.17337 21.40046 1.000 58.17848 370 SER A C 1
ATOM 2224 O O . SER A 1 317 ? -30.13071 15.86175 22.21342 1.000 66.44319 370 SER A O 1
ATOM 2227 N N . SER A 1 318 ? -29.85685 13.92305 21.10047 1.000 57.96672 371 SER A N 1
ATOM 2228 C CA . SER A 1 318 ? -31.04737 13.31434 21.68616 1.000 56.73542 371 SER A CA 1
ATOM 2229 C C . SER A 1 318 ? -30.95688 13.26657 23.20585 1.000 64.04178 371 SER A C 1
ATOM 2230 O O . SER A 1 318 ? -31.89245 13.65223 23.91449 1.000 64.37567 371 SER A O 1
ATOM 2233 N N . SER A 1 319 ? -29.83046 12.78788 23.72091 1.000 55.61935 372 SER A N 1
ATOM 2234 C CA . SER A 1 319 ? -29.65509 12.48649 25.13430 1.000 46.88217 372 SER A CA 1
ATOM 2235 C C . SER A 1 319 ? -28.73977 13.48553 25.82788 1.000 50.40506 372 SER A C 1
ATOM 2236 O O . SER A 1 319 ? -28.39557 13.29667 27.00409 1.000 46.14825 372 SER A O 1
ATOM 2239 N N . ASN A 1 320 ? -28.30455 14.52034 25.11678 1.000 50.55715 373 ASN A N 1
ATOM 2240 C CA . ASN A 1 320 ? -27.40214 15.51474 25.67669 1.000 43.34192 373 ASN A CA 1
ATOM 2241 C C . ASN A 1 320 ? -26.16238 14.85215 26.27828 1.000 40.92492 373 ASN A C 1
ATOM 2242 O O . ASN A 1 320 ? -25.83124 15.04301 27.44937 1.000 37.47791 373 ASN A O 1
ATOM 2247 N N . SER A 1 321 ? -25.47688 14.04605 25.46982 1.000 35.53730 374 SER A N 1
ATOM 2248 C CA . SER A 1 321 ? -24.32115 13.30897 25.95611 1.000 40.62921 374 SER A CA 1
ATOM 2249 C C . SER A 1 321 ? -23.26110 13.28822 24.87583 1.000 35.87561 374 SER A C 1
ATOM 2250 O O . SER A 1 321 ? -23.51792 13.62860 23.71568 1.000 33.02813 374 SER A O 1
ATOM 2253 N N . PHE A 1 322 ? -22.06156 12.85185 25.25641 1.000 28.69409 375 PHE A N 1
ATOM 2254 C CA . PHE A 1 322 ? -20.93357 12.93286 24.33901 1.000 30.86442 375 PHE A CA 1
ATOM 2255 C C . PHE A 1 322 ? -19.94104 11.81879 24.64862 1.000 32.31550 375 PHE A C 1
ATOM 2256 O O . PHE A 1 322 ? -20.01612 11.15164 25.68581 1.000 33.75617 375 PHE A O 1
ATOM 2264 N N . THR A 1 323 ? -19.01472 11.61430 23.71822 1.000 25.88007 376 THR A N 1
ATOM 2265 C CA . THR A 1 323 ? -17.93022 10.66736 23.90529 1.000 29.11799 376 THR A CA 1
ATOM 2266 C C . THR A 1 323 ? -16.69772 11.20548 23.20098 1.000 29.66154 376 THR A C 1
ATOM 2267 O O . THR A 1 323 ? -16.79408 11.92943 22.20265 1.000 26.99799 376 THR A O 1
ATOM 2271 N N . ILE A 1 324 ? -15.53395 10.85678 23.73436 1.000 28.04076 377 ILE A N 1
ATOM 2272 C CA . ILE A 1 324 ? -14.27142 11.29811 23.15802 1.000 29.92510 377 ILE A CA 1
ATOM 2273 C C . ILE A 1 324 ? -13.85658 10.27346 22.11209 1.000 37.05984 377 ILE A C 1
ATOM 2274 O O . ILE A 1 324 ? -13.51428 9.14016 22.44527 1.000 28.54731 377 ILE A O 1
ATOM 2279 N N . PHE A 1 325 ? -13.90096 10.66634 20.83857 1.000 32.80585 378 PHE A N 1
ATOM 2280 C CA . PHE A 1 325 ? -13.56843 9.72200 19.77914 1.000 35.94987 378 PHE A CA 1
ATOM 2281 C C . PHE A 1 325 ? -12.06677 9.52977 19.65655 1.000 38.60543 378 PHE A C 1
ATOM 2282 O O . PHE A 1 325 ? -11.60609 8.42827 19.34230 1.000 34.41109 378 PHE A O 1
ATOM 2290 N N . SER A 1 326 ? -11.29069 10.59030 19.86164 1.000 24.80831 379 SER A N 1
ATOM 2291 C CA . SER A 1 326 ? -9.86046 10.49074 19.61619 1.000 28.53808 379 SER A CA 1
ATOM 2292 C C . SER A 1 326 ? -9.13838 11.62318 20.32973 1.000 25.09842 379 SER A C 1
ATOM 2293 O O . SER A 1 326 ? -9.71186 12.68334 20.58325 1.000 28.69370 379 SER A O 1
ATOM 2296 N N . THR A 1 327 ? -7.86920 11.38274 20.63048 1.000 27.52343 380 THR A N 1
ATOM 2297 C CA . THR A 1 327 ? -7.00165 12.28762 21.37870 1.000 29.01171 380 THR A CA 1
ATOM 2298 C C . THR A 1 327 ? -5.64641 12.26171 20.69300 1.000 31.91492 380 THR A C 1
ATOM 2299 O O . THR A 1 327 ? -5.11723 11.17844 20.43848 1.000 32.88090 380 THR A O 1
ATOM 2303 N N . TYR A 1 328 ? -5.09071 13.43287 20.37150 1.000 29.85394 381 TYR A N 1
ATOM 2304 C CA . TYR A 1 328 ? -3.75490 13.49914 19.79431 1.000 24.54718 381 TYR A CA 1
ATOM 2305 C C . TYR A 1 328 ? -2.97526 14.60595 20.48939 1.000 26.44936 381 TYR A C 1
ATOM 2306 O O . TYR A 1 328 ? -3.53546 15.65002 20.82038 1.000 25.60209 381 TYR A O 1
ATOM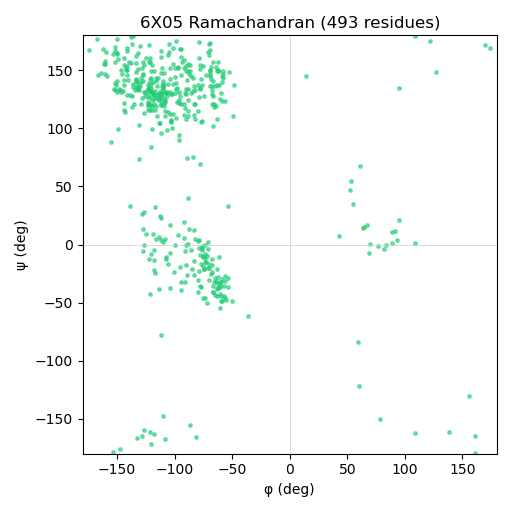 2315 N N A ARG A 1 329 ? -1.69312 14.36327 20.71630 0.511 26.14621 382 ARG A N 1
ATOM 2316 N N B ARG A 1 329 ? -1.68273 14.38131 20.69530 0.489 26.61311 382 ARG A N 1
ATOM 2317 C CA A ARG A 1 329 ? -0.79708 15.37452 21.24745 0.511 26.68599 382 ARG A CA 1
ATOM 2318 C CA B ARG A 1 329 ? -0.79255 15.37854 21.27377 0.489 27.06888 382 ARG A CA 1
ATOM 2319 C C A ARG A 1 329 ? 0.04248 15.92966 20.10555 0.511 30.49153 382 ARG A C 1
ATOM 2320 C C B ARG A 1 329 ? 0.11867 15.92065 20.18083 0.489 29.39272 382 ARG A C 1
ATOM 2321 O O A ARG A 1 329 ? 0.49154 15.18074 19.23238 0.511 27.42633 382 ARG A O 1
ATOM 2322 O O B ARG A 1 329 ? 0.70779 15.14368 19.42129 0.489 27.58161 382 ARG A O 1
ATOM 2337 N N . LEU A 1 330 ? 0.21944 17.24729 20.09334 1.000 21.84737 383 LEU A N 1
ATOM 2338 C CA . LEU A 1 330 ? 1.08890 17.86350 19.10377 1.000 21.80914 383 LEU A CA 1
ATOM 2339 C C . LEU A 1 330 ? 2.53430 17.57132 19.46176 1.000 26.96874 383 LEU A C 1
ATOM 2340 O O . LEU A 1 330 ? 2.92413 17.62253 20.63516 1.000 25.98510 383 LEU A O 1
ATOM 2345 N N . ASN A 1 331 ? 3.33710 17.26385 18.44383 1.000 28.32407 384 ASN A N 1
ATOM 2346 C CA . ASN A 1 331 ? 4.74310 16.94691 18.64790 1.000 27.54990 384 ASN A CA 1
ATOM 2347 C C . ASN A 1 331 ? 5.69282 18.03861 18.18787 1.000 28.44268 384 ASN A C 1
ATOM 2348 O O . ASN A 1 331 ? 6.88606 17.96958 18.50176 1.000 29.11610 384 ASN A O 1
ATOM 2353 N N . THR A 1 332 ? 5.22005 19.02440 17.43933 1.000 24.61154 385 THR A N 1
ATOM 2354 C CA . THR A 1 332 ? 6.14541 19.96425 16.83027 1.000 25.44819 385 THR A CA 1
ATOM 2355 C C . THR A 1 332 ? 6.18236 21.30056 17.54494 1.000 25.11827 385 THR A C 1
ATOM 2356 O O . THR A 1 332 ? 7.01889 22.14435 17.20388 1.000 25.37581 385 THR A O 1
ATOM 2360 N N . PHE A 1 333 ? 5.29462 21.51434 18.50773 1.000 24.85543 386 PHE A N 1
ATOM 2361 C CA . PHE A 1 333 ? 5.20418 22.77554 19.23196 1.000 20.53890 386 PHE A CA 1
ATOM 2362 C C . PHE A 1 333 ? 4.83509 22.45576 20.68151 1.000 24.21512 386 PHE A C 1
ATOM 2363 O O . PHE A 1 333 ? 3.77071 21.87991 20.94675 1.000 22.33008 386 PHE A O 1
ATOM 2371 N N . MET A 1 334 ? 5.74687 22.76700 21.61400 1.000 23.27579 387 MET A N 1
ATOM 2372 C CA . MET A 1 334 ? 5.58061 22.51872 23.04446 1.000 22.26427 387 MET A CA 1
ATOM 2373 C C . MET A 1 334 ? 5.83374 23.77387 23.86989 1.000 28.94431 387 MET A C 1
ATOM 2374 O O . MET A 1 334 ? 6.22481 23.66846 25.02490 1.000 29.18764 387 MET A O 1
ATOM 2379 N N . GLU A 1 335 ? 5.63287 24.96137 23.31193 1.000 29.56756 388 GLU A N 1
ATOM 2380 C CA . GLU A 1 335 ? 5.95462 26.18986 24.03042 1.000 28.53798 388 GLU A CA 1
ATOM 2381 C C . GLU A 1 335 ? 4.77905 26.64987 24.88272 1.000 25.10222 388 GLU A C 1
ATOM 2382 O O . GLU A 1 335 ? 3.61941 26.52280 24.49294 1.000 25.25187 388 GLU A O 1
ATOM 2388 N N . SER A 1 336 ? 5.08170 27.25475 26.02261 1.000 26.02447 389 SER A N 1
ATOM 2389 C CA . SER A 1 336 ? 4.01797 27.90451 26.77298 1.000 31.23357 389 SER A CA 1
ATOM 2390 C C . SER A 1 336 ? 3.59201 29.18324 26.05384 1.000 36.06209 389 SER A C 1
ATOM 2391 O O . SER A 1 336 ? 4.39740 29.85820 25.41390 1.000 30.09857 389 SER A O 1
ATOM 2394 N N . ILE A 1 337 ? 2.30592 29.49635 26.13772 1.000 31.58148 390 ILE A N 1
ATOM 2395 C CA . ILE A 1 337 ? 1.79450 30.78383 25.68763 1.000 31.02736 390 ILE A CA 1
ATOM 2396 C C . ILE A 1 337 ? 1.86763 31.72390 26.88469 1.000 50.65945 390 ILE A C 1
ATOM 2397 O O . ILE A 1 337 ? 1.11964 31.57072 27.85470 1.000 44.26142 390 ILE A O 1
ATOM 2402 N N . THR A 1 338 ? 2.80082 32.67428 26.83303 1.000 49.93849 391 THR A N 1
ATOM 2403 C CA . THR A 1 338 ? 3.03989 33.58741 27.94420 1.000 71.42794 391 THR A CA 1
ATOM 2404 C C . THR A 1 338 ? 2.40071 34.95255 27.73238 1.000 71.53344 391 THR A C 1
ATOM 2405 O O . THR A 1 338 ? 2.14137 35.66207 28.71266 1.000 68.62980 391 THR A O 1
ATOM 2409 N N . ASP A 1 339 ? 2.15856 35.33298 26.47784 1.000 69.55310 392 ASP A N 1
ATOM 2410 C CA . ASP A 1 339 ? 1.30542 36.46674 26.15179 1.000 69.78813 392 ASP A CA 1
ATOM 2411 C C . ASP A 1 339 ? -0.10570 36.18070 26.63798 1.000 66.62454 392 ASP A C 1
ATOM 2412 O O . ASP A 1 339 ? -0.81047 35.34667 26.05619 1.000 65.71949 392 ASP A O 1
ATOM 2417 N N . THR A 1 340 ? -0.52573 36.87352 27.69839 1.000 64.64909 393 THR A N 1
ATOM 2418 C CA . THR A 1 340 ? -1.85130 36.64044 28.26140 1.000 74.97273 393 THR A CA 1
ATOM 2419 C C . THR A 1 340 ? -2.95570 37.07937 27.30648 1.000 68.22559 393 THR A C 1
ATOM 2420 O O . THR A 1 340 ? -4.10319 36.64206 27.45760 1.000 78.23415 393 THR A O 1
ATOM 2424 N N . LYS A 1 341 ? -2.63458 37.91514 26.31413 1.000 51.27886 394 LYS A N 1
ATOM 2425 C CA . LYS A 1 341 ? -3.64648 38.30899 25.34140 1.000 59.81376 394 LYS A CA 1
ATOM 2426 C C . LYS A 1 341 ? -3.85693 37.23548 24.27675 1.000 60.20725 394 LYS A C 1
ATOM 2427 O O . LYS A 1 341 ? -5.00029 36.95942 23.90082 1.000 59.47913 394 LYS A O 1
ATOM 2429 N N . PHE A 1 342 ? -2.78427 36.60913 23.78761 1.000 51.82456 395 PHE A N 1
ATOM 2430 C CA . PHE A 1 342 ? -2.91427 35.73154 22.62622 1.000 43.63242 395 PHE A CA 1
ATOM 2431 C C . PHE A 1 342 ? -3.73122 34.48395 22.95115 1.000 37.05732 395 PHE A C 1
ATOM 2432 O O . PHE A 1 342 ? -3.50589 33.81113 23.96096 1.000 42.65691 395 PHE A O 1
ATOM 2440 N N . LYS A 1 343 ? -4.67240 34.16870 22.07387 1.000 37.79904 396 LYS A N 1
ATOM 2441 C CA . LYS A 1 343 ? -5.49106 32.97395 22.18661 1.000 36.74183 396 LYS A CA 1
ATOM 2442 C C . LYS A 1 343 ? -5.29320 32.12846 20.93101 1.000 32.79486 396 LYS A C 1
ATOM 2443 O O . LYS A 1 343 ? -5.61522 32.58695 19.82289 1.000 34.47511 396 LYS A O 1
ATOM 2449 N N . PRO A 1 344 ? -4.74312 30.92300 21.04014 1.000 32.92566 397 PRO A N 1
ATOM 2450 C CA . PRO A 1 344 ? -4.52795 30.09048 19.84352 1.000 32.29189 397 PRO A CA 1
ATOM 2451 C C . PRO A 1 344 ? -5.84789 29.73678 19.19000 1.000 29.74194 397 PRO A C 1
ATOM 2452 O O . PRO A 1 344 ? -6.88647 29.65427 19.84955 1.000 36.68808 397 PRO A O 1
ATOM 2456 N N . LYS A 1 345 ? -5.83087 29.57917 17.87034 1.000 27.63146 398 LYS A N 1
ATOM 2457 C CA . LYS A 1 345 ? -7.12381 29.40045 17.24226 1.000 25.96074 398 LYS A CA 1
ATOM 2458 C C . LYS A 1 345 ? -7.03023 28.27942 16.20928 1.000 29.93576 398 LYS A C 1
ATOM 2459 O O . LYS A 1 345 ? -5.99607 28.09637 15.55437 1.000 25.31415 398 LYS A O 1
ATOM 2465 N N . ILE A 1 346 ? -8.07392 27.43158 16.19256 1.000 25.40917 399 ILE A N 1
ATOM 2466 C CA . ILE A 1 346 ? -8.20165 26.29905 15.27957 1.000 24.73469 399 ILE A CA 1
ATOM 2467 C C . ILE A 1 346 ? -8.76811 26.79837 13.96680 1.000 24.94206 399 ILE A C 1
ATOM 2468 O O . ILE A 1 346 ? -9.64974 27.66930 13.95934 1.000 25.50665 399 ILE A O 1
ATOM 2473 N N . PHE A 1 347 ? -8.29796 26.21749 12.85760 1.000 17.92877 400 PHE A N 1
ATOM 2474 C CA . PHE A 1 347 ? -8.96902 26.31915 11.56703 1.000 20.39076 400 PHE A CA 1
ATOM 2475 C C . PHE A 1 347 ? -9.09504 24.92248 10.96506 1.000 24.24905 400 PHE A C 1
ATOM 2476 O O . PHE A 1 347 ? -8.12510 24.15414 10.94590 1.000 23.11071 400 PHE A O 1
ATOM 2484 N N . ILE A 1 348 ? -10.28238 24.58774 10.48046 1.000 22.30033 401 ILE A N 1
ATOM 2485 C CA . ILE A 1 348 ? -10.48758 23.28921 9.83775 1.000 25.16975 401 ILE A CA 1
ATOM 2486 C C . ILE A 1 348 ? -11.09843 23.55354 8.47241 1.000 26.39549 401 ILE A C 1
ATOM 2487 O O . ILE A 1 348 ? -12.23859 24.02339 8.40510 1.000 33.30261 401 ILE A O 1
ATOM 2492 N N . PRO A 1 349 ? -10.38888 23.27306 7.37615 1.000 30.37840 402 PRO A N 1
ATOM 2493 C CA . PRO A 1 349 ? -10.96942 23.47821 6.04269 1.000 28.97722 402 PRO A CA 1
ATOM 2494 C C . PRO A 1 349 ? -12.25030 22.68330 5.87311 1.000 37.00908 402 PRO A C 1
ATOM 2495 O O . PRO A 1 349 ? -12.40960 21.60203 6.44113 1.000 35.98805 402 PRO A O 1
ATOM 2499 N N . GLN A 1 350 ? -13.15879 23.22598 5.06271 1.000 40.68448 403 GLN A N 1
ATOM 2500 C CA . GLN A 1 350 ? -14.45538 22.60299 4.81541 1.000 55.05052 403 GLN A CA 1
ATOM 2501 C C . GLN A 1 350 ? -14.41671 21.78057 3.53612 1.000 58.86057 403 GLN A C 1
ATOM 2502 O O . GLN A 1 350 ? -13.35445 21.28678 3.15435 1.000 70.10694 403 GLN A O 1
ATOM 2508 N N . GLU A 1 359 ? -11.38656 10.20061 2.89092 1.000 77.87441 412 GLU A N 1
ATOM 2509 C CA . GLU A 1 359 ? -10.94610 11.58817 2.92293 1.000 63.19568 412 GLU A CA 1
ATOM 2510 C C . GLU A 1 359 ? -9.97918 11.86052 4.09158 1.000 72.54873 412 GLU A C 1
ATOM 2511 O O . GLU A 1 359 ? -9.71956 10.99256 4.93167 1.000 71.37163 412 GLU A O 1
ATOM 2514 N N . VAL A 1 360 ? -9.45488 13.08274 4.12481 1.000 65.75082 413 VAL A N 1
ATOM 2515 C CA . VAL A 1 360 ? -8.47570 13.53158 5.10866 1.000 61.30360 413 VAL A CA 1
ATOM 2516 C C . VAL A 1 360 ? -9.05981 14.73347 5.84235 1.000 45.80843 413 VAL A C 1
ATOM 2517 O O . VAL A 1 360 ? -9.74619 15.56456 5.23781 1.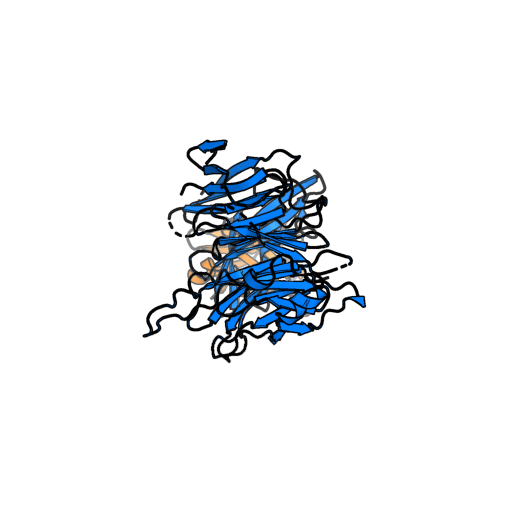000 56.74894 413 VAL A O 1
ATOM 2521 N N . THR A 1 361 ? -8.80178 14.82229 7.14236 1.000 40.86513 414 THR A N 1
ATOM 2522 C CA . THR A 1 361 ? -9.18882 15.98034 7.93882 1.000 42.88420 414 THR A CA 1
ATOM 2523 C C . THR A 1 361 ? -7.92751 16.76608 8.27287 1.000 42.58610 414 THR A C 1
ATOM 2524 O O . THR A 1 361 ? -6.93207 16.18606 8.72182 1.000 35.38017 414 THR A O 1
ATOM 2528 N N . SER A 1 362 ? -7.95710 18.07242 8.03666 1.000 33.48238 415 SER A N 1
ATOM 2529 C CA . SER A 1 362 ? -6.81558 18.93502 8.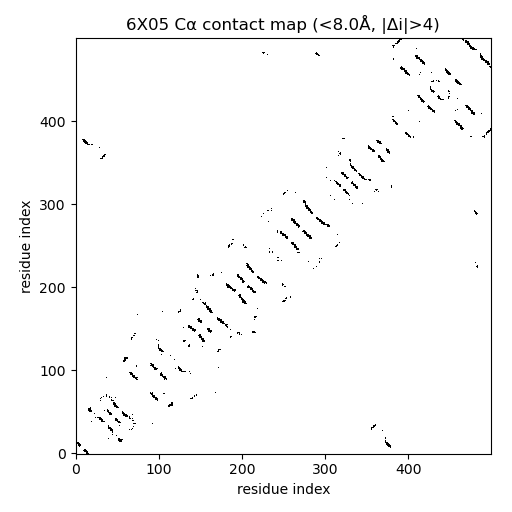31327 1.000 30.78568 415 SER A CA 1
ATOM 2530 C C . SER A 1 362 ? -7.16150 19.84997 9.46845 1.000 31.39336 415 SER A C 1
ATOM 2531 O O . SER A 1 362 ? -8.21656 20.48938 9.46072 1.000 34.87758 415 SER A O 1
ATOM 2534 N N . ILE A 1 363 ? -6.27829 19.92052 10.45176 1.000 22.20582 416 ILE A N 1
ATOM 2535 C CA . ILE A 1 363 ? -6.47571 20.78965 11.60560 1.000 26.30070 416 ILE A CA 1
ATOM 2536 C C . ILE A 1 363 ? -5.29321 21.73134 11.70620 1.000 26.15219 416 ILE A C 1
ATOM 2537 O O . ILE A 1 363 ? -4.16425 21.28529 11.94604 1.000 27.51298 416 ILE A O 1
ATOM 2542 N N . LEU A 1 364 ? -5.54632 23.02707 11.54611 1.000 22.29170 417 LEU A N 1
ATOM 2543 C CA . LEU A 1 364 ? -4.52201 24.04231 11.73701 1.000 26.11084 417 LEU A CA 1
ATOM 2544 C C . LEU A 1 364 ? -4.70956 24.68620 13.09718 1.000 25.43758 417 LEU A C 1
ATOM 2545 O O . LEU A 1 364 ? -5.83380 25.00113 13.50577 1.000 27.77131 417 LEU A O 1
ATOM 2550 N N . VAL A 1 365 ? -3.60390 24.91598 13.78134 1.000 21.34748 418 VAL A N 1
ATOM 2551 C CA . VAL A 1 365 ? -3.62595 25.65960 15.02903 1.000 26.54697 418 VAL A CA 1
ATOM 2552 C C . VAL A 1 365 ? -2.68386 26.84254 14.89358 1.000 21.17351 418 VAL A C 1
ATOM 2553 O O . VAL A 1 365 ? -1.48335 26.66004 14.66782 1.000 22.73438 418 VAL A O 1
ATOM 2557 N N . MET A 1 366 ? -3.20543 28.04468 15.08252 1.000 21.85312 419 MET A N 1
ATOM 2558 C CA . MET A 1 366 ? -2.35526 29.21874 15.02013 1.000 15.95615 419 MET A CA 1
ATOM 2559 C C . MET A 1 366 ? -1.88563 29.57592 16.42883 1.000 29.09755 419 MET A C 1
ATOM 2560 O O . MET A 1 366 ? -2.69786 29.83458 17.32980 1.000 26.05194 419 MET A O 1
ATOM 2565 N N . PHE A 1 367 ? -0.57495 29.57929 16.60808 1.000 19.25873 420 PHE A N 1
ATOM 2566 C CA . PHE A 1 367 ? 0.14357 29.97479 17.80214 1.000 20.95397 420 PHE A CA 1
ATOM 2567 C C . PHE A 1 367 ? 0.77426 31.34384 17.56971 1.000 26.59865 420 PHE A C 1
ATOM 2568 O O . PHE A 1 367 ? 0.71017 31.88028 16.45714 1.000 28.87039 420 PHE A O 1
ATOM 2576 N N . PRO A 1 368 ? 1.36120 31.97129 18.59991 1.000 28.32430 421 PRO A N 1
ATOM 2577 C CA . PRO A 1 368 ? 1.84296 33.35050 18.38729 1.000 29.55218 421 PRO A CA 1
ATOM 2578 C C . PRO A 1 368 ? 2.83619 33.48735 17.23454 1.000 31.93598 421 PRO A C 1
ATOM 2579 O O . PRO A 1 368 ? 2.81495 34.49990 16.52075 1.000 28.23986 421 PRO A O 1
ATOM 2583 N N . ASN A 1 369 ? 3.70915 32.49805 17.02145 1.000 23.37486 422 ASN A N 1
ATOM 2584 C CA . ASN A 1 369 ? 4.68278 32.61984 15.94680 1.000 26.19300 422 ASN A CA 1
ATOM 2585 C C . ASN A 1 369 ? 4.85168 31.29997 15.20701 1.000 31.20295 422 ASN A C 1
ATOM 2586 O O . ASN A 1 369 ? 5.94583 30.98325 14.73763 1.000 29.96965 422 ASN A O 1
ATOM 2591 N N . ALA A 1 370 ? 3.78360 30.51899 15.10033 1.000 29.20946 423 ALA A N 1
ATOM 2592 C CA . ALA A 1 370 ? 3.81669 29.32301 14.27579 1.000 30.14397 423 ALA A CA 1
ATOM 2593 C C . ALA A 1 370 ? 2.39124 28.91170 13.94549 1.000 27.94958 423 ALA A C 1
ATOM 2594 O O . ALA A 1 370 ? 1.42780 29.27371 14.63314 1.000 27.48265 423 ALA A O 1
ATOM 2596 N N . VAL A 1 371 ? 2.27464 28.15346 12.87286 1.000 25.56167 424 VAL A N 1
ATOM 2597 C CA . VAL A 1 371 ? 1.04285 27.47721 12.53309 1.000 26.37369 424 VAL A CA 1
ATOM 2598 C C . VAL A 1 371 ? 1.37371 25.99441 12.45168 1.000 23.57905 424 VAL A C 1
ATOM 2599 O O . VAL A 1 371 ? 2.23007 25.58566 11.65866 1.000 21.79001 424 VAL A O 1
ATOM 2603 N N . VAL A 1 372 ? 0.70775 25.18741 13.25860 1.000 21.67812 425 VAL A N 1
ATOM 2604 C CA . VAL A 1 372 ? 0.92447 23.74650 13.22652 1.000 21.77546 425 VAL A CA 1
ATOM 2605 C C . VAL A 1 372 ? -0.18260 23.11050 12.40090 1.000 20.28236 425 VAL A C 1
ATOM 2606 O O . VAL A 1 372 ? -1.36409 23.42422 12.57734 1.000 22.46486 425 VAL A O 1
ATOM 2610 N N . ILE A 1 373 ? 0.19481 22.21614 11.50076 1.000 20.32434 426 ILE A N 1
ATOM 2611 C CA . ILE A 1 373 ? -0.74021 21.53278 10.62065 1.000 26.08877 426 ILE A CA 1
ATOM 2612 C C . ILE A 1 373 ? -0.79225 20.06798 11.01415 1.000 30.74626 426 ILE A C 1
ATOM 2613 O O . ILE A 1 373 ? 0.22295 19.36084 10.93707 1.000 28.63303 426 ILE A O 1
ATOM 2618 N N . THR A 1 374 ? -1.97318 19.59759 11.39435 1.000 22.92298 427 THR A N 1
ATOM 2619 C CA . THR A 1 374 ? -2.18934 18.17979 11.65167 1.000 26.15484 427 THR A CA 1
ATOM 2620 C C . THR A 1 374 ? -3.17896 17.60041 10.64668 1.000 24.88689 427 THR A C 1
ATOM 2621 O O . THR A 1 374 ? -4.21809 18.20313 10.35964 1.000 28.07417 427 THR A O 1
ATOM 2625 N N . GLN A 1 375 ? -2.86834 16.41751 10.12838 1.000 28.75406 428 GLN A N 1
ATOM 2626 C CA . GLN A 1 375 ? -3.76011 15.72505 9.21783 1.000 28.90113 428 GLN A CA 1
ATOM 2627 C C . GLN A 1 375 ? -3.98322 14.30842 9.72949 1.000 37.66195 428 GLN A C 1
ATOM 2628 O O . GLN A 1 375 ? -3.08845 13.70006 10.32624 1.000 31.87303 428 GLN A O 1
ATOM 2634 N N . VAL A 1 376 ? -5.19375 13.79313 9.49630 1.000 30.98170 429 VAL A N 1
ATOM 2635 C CA . VAL A 1 376 ? -5.59574 12.45476 9.91480 1.000 49.02513 429 VAL A CA 1
ATOM 2636 C C . VAL A 1 376 ? -6.50199 11.87283 8.83693 1.000 60.16964 429 VAL A C 1
ATOM 2637 O O . VAL A 1 376 ? -7.16221 12.60201 8.09140 1.000 54.98325 429 VAL A O 1
ATOM 2641 N N . ASN A 1 377 ? -6.53475 10.53854 8.76154 1.000 72.59832 430 ASN A N 1
ATOM 2642 C CA . ASN A 1 377 ? -7.51649 9.85558 7.91886 1.000 77.51462 430 ASN A CA 1
ATOM 2643 C C . ASN A 1 377 ? -8.91537 10.09927 8.47958 1.000 90.60229 430 ASN A C 1
ATOM 2644 O O . ASN A 1 377 ? -9.21156 9.69300 9.60944 1.000 84.62185 430 ASN A O 1
ATOM 2649 N N . SER A 1 378 ? -9.77237 10.74970 7.68756 1.000 81.69874 431 SER A N 1
ATOM 2650 C CA . SER A 1 378 ? -11.01445 11.35502 8.18775 1.000 78.77287 431 SER A CA 1
ATOM 2651 C C . SER A 1 378 ? -11.92195 10.40514 8.97044 1.000 99.37758 431 SER A C 1
ATOM 2652 O O . SER A 1 378 ? -12.66155 10.83861 9.86113 1.000 88.66376 431 SER A O 1
ATOM 2655 N N . ARG A 1 388 ? -3.65989 6.90470 11.33502 1.000 73.93348 441 ARG A N 1
ATOM 2656 C CA . ARG A 1 388 ? -2.32050 7.43489 11.52207 1.000 82.94936 441 ARG A CA 1
ATOM 2657 C C . ARG A 1 388 ? -2.58158 8.94760 11.57387 1.000 56.68145 441 ARG A C 1
ATOM 2658 O O . ARG A 1 388 ? -3.44045 9.44366 10.83388 1.000 50.40714 441 ARG A O 1
ATOM 2666 N N . LYS A 1 389 ? -1.83361 9.68720 12.38130 1.000 58.31818 442 LYS A N 1
ATOM 2667 C CA . LYS A 1 389 ? -1.81008 11.14397 12.33677 1.000 45.68508 442 LYS A CA 1
ATOM 2668 C C . LYS A 1 389 ? -0.44157 11.58773 11.81656 1.000 39.59261 442 LYS A C 1
ATOM 2669 O O . LYS A 1 389 ? 0.55071 10.86878 11.98122 1.000 35.19238 442 LYS A O 1
ATOM 2675 N N . TRP A 1 390 ? -0.36982 12.75551 11.16843 1.000 31.15338 443 TRP A N 1
ATOM 2676 C CA . TRP A 1 390 ? 0.93783 13.34426 10.86287 1.000 29.33972 443 TRP A CA 1
ATOM 2677 C C . TRP A 1 390 ? 0.87697 14.85969 10.98741 1.000 29.95376 443 TRP A C 1
ATOM 2678 O O . TRP A 1 390 ? -0.19603 15.46677 10.90686 1.000 28.18186 443 TRP A O 1
ATOM 2689 N N . GLU A 1 391 ? 2.05294 15.48192 11.13706 1.000 25.78486 444 GLU A N 1
ATOM 2690 C CA . GLU A 1 391 ? 2.08518 16.85280 11.63775 1.000 25.79919 444 GLU A CA 1
ATOM 2691 C C . GLU A 1 391 ? 3.21286 17.64453 10.98283 1.000 25.98605 444 GLU A C 1
ATOM 2692 O O . GLU A 1 391 ? 4.34024 17.15721 10.88762 1.000 24.64308 444 GLU A O 1
ATOM 2698 N N . ASP A 1 392 ? 2.89297 18.84705 10.50035 1.000 25.30193 445 ASP A N 1
ATOM 2699 C CA . ASP A 1 392 ? 3.85890 19.81141 9.98154 1.000 24.54338 445 ASP A CA 1
ATOM 2700 C C . ASP A 1 392 ? 3.76486 21.11193 10.76403 1.000 24.92066 445 ASP A C 1
ATOM 2701 O O . ASP A 1 392 ? 2.70828 21.45023 11.30405 1.000 25.13267 445 ASP A O 1
ATOM 2706 N N . ILE A 1 393 ? 4.84294 21.89173 10.74784 1.000 25.19881 446 ILE A N 1
ATOM 2707 C CA . ILE A 1 393 ? 4.82773 23.21158 11.37635 1.000 24.68180 446 ILE A CA 1
ATOM 2708 C C . ILE A 1 393 ? 5.35595 24.25442 10.39268 1.000 24.95570 446 ILE A C 1
ATOM 2709 O O . ILE A 1 393 ? 6.28122 23.98431 9.61927 1.000 22.70532 446 ILE A O 1
ATOM 2714 N N . VAL A 1 394 ? 4.72030 25.42745 10.37689 1.000 19.46071 447 VAL A N 1
ATOM 2715 C CA . VAL A 1 394 ? 5.24952 26.61786 9.70626 1.000 25.36967 447 VAL A CA 1
ATOM 2716 C C . VAL A 1 394 ? 5.67641 27.57066 10.81329 1.000 29.49864 447 VAL A C 1
ATOM 2717 O O . VAL A 1 394 ? 4.81941 28.09374 11.53301 1.000 24.11132 447 VAL A O 1
ATOM 2721 N N . SER A 1 395 ? 6.98122 27.79235 10.97724 1.000 24.20483 448 SER A N 1
ATOM 2722 C CA . SER A 1 395 ? 7.46940 28.68546 12.02548 1.000 28.98149 448 SER A CA 1
ATOM 2723 C C . SER A 1 395 ? 7.70379 30.08376 11.46332 1.000 30.10046 448 SER A C 1
ATOM 2724 O O . SER A 1 395 ? 8.38541 30.25081 10.44492 1.000 29.50555 448 SER A O 1
ATOM 2727 N N . LEU A 1 396 ? 7.12828 31.08439 12.11828 1.000 29.92859 449 LEU A N 1
ATOM 2728 C CA . LEU A 1 396 ? 7.32249 32.46211 11.69925 1.000 26.49440 449 LEU A CA 1
ATOM 2729 C C . LEU A 1 396 ? 8.48045 33.09686 12.45669 1.000 30.82873 449 LEU A C 1
ATOM 2730 O O . LEU A 1 396 ? 8.85198 32.65697 13.54379 1.000 28.25710 449 LEU A O 1
ATOM 2735 N N . ARG A 1 397 ? 9.05852 34.14145 11.86222 1.000 28.98449 450 ARG A N 1
ATOM 2736 C CA . ARG A 1 397 ? 10.07735 34.90840 12.56676 1.000 36.63615 450 ARG A CA 1
ATOM 2737 C C . ARG A 1 397 ? 9.49251 35.53105 13.82962 1.000 35.81429 450 ARG A C 1
ATOM 2738 O O . ARG A 1 397 ? 8.30551 35.86106 13.89959 1.000 36.25289 450 ARG A O 1
ATOM 2746 N N . ASN A 1 398 ? 10.34094 35.68495 14.84287 1.000 34.11158 451 ASN A N 1
ATOM 2747 C CA . ASN A 1 398 ? 9.84546 36.07254 16.15235 1.000 34.27918 451 ASN A CA 1
ATOM 2748 C C . ASN A 1 398 ? 9.50623 37.54883 16.25710 1.000 41.68976 451 ASN A C 1
ATOM 2749 O O . ASN A 1 398 ? 8.78466 37.92772 17.18461 1.000 40.94093 451 ASN A O 1
ATOM 2754 N N . ASP A 1 399 ? 9.99227 38.38555 15.33825 1.000 32.26773 452 ASP A N 1
ATOM 2755 C CA . ASP A 1 399 ? 9.75027 39.81742 15.40522 1.000 39.34972 452 ASP A CA 1
ATOM 2756 C C . ASP A 1 399 ? 8.50342 40.25202 14.63277 1.000 42.12984 452 ASP A C 1
ATOM 2757 O O . ASP A 1 399 ? 8.36810 41.43575 14.31075 1.000 46.90810 452 ASP A O 1
ATOM 2762 N N . ILE A 1 400 ? 7.57738 39.34438 14.33947 1.000 33.81925 453 ILE A N 1
ATOM 2763 C CA . ILE A 1 400 ? 6.29828 39.79545 13.80795 1.000 43.72477 453 ILE A CA 1
ATOM 2764 C C . ILE A 1 400 ? 5.20137 39.39157 14.77673 1.000 45.94681 453 ILE A C 1
ATOM 2765 O O . ILE A 1 400 ? 5.30667 38.38516 15.48526 1.000 37.35323 453 ILE A O 1
ATOM 2770 N N . ASP A 1 401 ? 4.14555 40.20099 14.81168 1.000 36.32554 454 ASP A N 1
ATOM 2771 C CA . ASP A 1 401 ? 3.05575 40.03954 15.76294 1.000 37.48608 454 ASP A CA 1
ATOM 2772 C C . ASP A 1 401 ? 1.78845 39.68458 15.01146 1.000 33.38594 454 ASP A C 1
ATOM 2773 O O . ASP A 1 401 ? 1.36297 40.42299 14.11994 1.000 32.75804 454 ASP A O 1
ATOM 2778 N N . ILE A 1 402 ? 1.17034 38.58947 15.39772 1.000 31.33381 455 ILE A N 1
ATOM 2779 C CA . ILE A 1 402 ? -0.15247 38.27274 14.88956 1.000 35.01537 455 ILE A CA 1
ATOM 2780 C C . ILE A 1 402 ? -1.17238 39.11049 15.64922 1.000 33.04890 455 ILE A C 1
ATOM 2781 O O . ILE A 1 402 ? -1.20907 39.11038 16.88295 1.000 36.11164 455 ILE A O 1
ATOM 2786 N N . ILE A 1 403 ? -2.00957 39.83153 14.92390 1.000 27.26244 456 ILE A N 1
ATOM 2787 C CA . ILE A 1 403 ? -3.01227 40.65324 15.58066 1.000 35.51919 456 ILE A CA 1
ATOM 2788 C C . ILE A 1 403 ? -4.43276 40.21213 15.27573 1.000 40.84007 456 ILE A C 1
ATOM 2789 O O . ILE A 1 403 ? -5.37587 40.88369 15.69604 1.000 64.80324 456 ILE A O 1
ATOM 2794 N N . GLY A 1 404 ? -4.61403 39.11158 14.56454 1.000 34.57042 457 GLY A N 1
ATOM 2795 C CA . GLY A 1 404 ? -5.92921 38.54030 14.34855 1.000 33.54681 457 GLY A CA 1
ATOM 2796 C C . GLY A 1 404 ? -5.89341 37.60128 13.16010 1.000 35.68204 457 GLY A C 1
ATOM 2797 O O . GLY A 1 404 ? -4.86357 37.42254 12.51830 1.000 27.72815 457 GLY A O 1
ATOM 2798 N N . SER A 1 405 ? -7.05407 37.01813 12.86131 1.000 29.64093 458 SER A N 1
ATOM 2799 C CA . SER A 1 405 ? -7.12056 36.03505 11.79249 1.000 34.69719 458 SER A CA 1
ATOM 2800 C C . SER A 1 405 ? -8.51036 36.01222 11.16462 1.000 34.90771 458 SER A C 1
ATOM 2801 O O . SER A 1 405 ? -9.46165 36.61884 11.65875 1.000 33.24964 458 SER A O 1
ATOM 2804 N N . GLY A 1 406 ? -8.60550 35.29902 10.04820 1.000 25.19741 459 GLY A N 1
ATOM 2805 C CA . GLY A 1 406 ? -9.84935 35.07247 9.34222 1.000 28.68569 459 GLY A CA 1
ATOM 2806 C C . GLY A 1 406 ? -9.70394 33.76645 8.58649 1.000 26.31609 459 GLY A C 1
ATOM 2807 O O . GLY A 1 406 ? -8.67025 33.09638 8.67379 1.000 28.03480 459 GLY A O 1
ATOM 2808 N N . TYR A 1 407 ? -10.74543 33.39653 7.84394 1.000 27.35206 460 TYR A N 1
ATOM 2809 C CA . TYR A 1 407 ? -10.75043 32.08657 7.19255 1.000 29.51454 460 TYR A CA 1
ATOM 2810 C C . TYR A 1 407 ? -11.75818 32.10855 6.05470 1.000 30.41899 460 TYR A C 1
ATOM 2811 O O . TYR A 1 407 ? -12.71449 32.88512 6.07309 1.000 30.82768 460 TYR A O 1
ATOM 2820 N N . ASP A 1 408 ? -11.54903 31.23408 5.07466 1.000 30.15287 461 ASP A N 1
ATOM 2821 C CA . ASP A 1 408 ? -12.61418 30.86822 4.14379 1.000 33.97294 461 ASP A CA 1
ATOM 2822 C C . ASP A 1 408 ? -12.71372 29.34206 4.17240 1.000 40.02896 461 ASP A C 1
ATOM 2823 O O . ASP A 1 408 ? -12.25813 28.67741 5.10971 1.000 34.61281 461 ASP A O 1
ATOM 2828 N N . SER A 1 409 ? -13.30258 28.74975 3.13101 1.000 41.01660 462 SER A N 1
ATOM 2829 C CA . SER A 1 409 ? -13.58220 27.31771 3.19490 1.000 40.26809 462 SER A CA 1
ATOM 2830 C C . SER A 1 409 ? -12.30580 26.47920 3.17039 1.000 34.79535 462 SER A C 1
ATOM 2831 O O . SER A 1 409 ? -12.29492 25.37253 3.71983 1.000 32.82401 462 SER A O 1
ATOM 2834 N N . LYS A 1 410 ? -11.21116 26.99449 2.59617 1.000 35.14871 463 LYS A N 1
ATOM 2835 C CA . LYS A 1 410 ? -9.98796 26.21147 2.46486 1.000 31.70208 463 LYS A CA 1
ATOM 2836 C C . LYS A 1 410 ? -8.75999 26.75895 3.18894 1.000 34.55042 463 LYS A C 1
ATOM 2837 O O . LYS A 1 410 ? -7.82352 25.98789 3.42147 1.000 29.52900 463 LYS A O 1
ATOM 2843 N N . SER A 1 411 ? -8.70046 28.04845 3.51602 1.000 28.28521 464 SER A N 1
ATOM 2844 C CA . SER A 1 411 ? -7.45087 28.64036 3.98191 1.000 26.81030 464 SER A CA 1
ATOM 2845 C C . SER A 1 411 ? -7.63776 29.39101 5.28726 1.000 29.87522 464 SER A C 1
ATOM 2846 O O . SER A 1 411 ? -8.71785 29.91862 5.57347 1.000 25.12441 464 SER A O 1
ATOM 2849 N N . LEU A 1 412 ? -6.55711 29.44280 6.06342 1.000 28.04940 465 LEU A N 1
ATOM 2850 C CA . LEU A 1 412 ? -6.45244 30.30004 7.23296 1.000 26.02971 465 LEU A CA 1
ATOM 2851 C C . LEU A 1 412 ? -5.73835 31.58610 6.82026 1.000 31.30147 465 LEU A C 1
ATOM 2852 O O . LEU A 1 412 ? -4.70466 31.53000 6.15143 1.000 28.74488 465 LEU A O 1
ATOM 2857 N N . TYR A 1 413 ? -6.29542 32.73750 7.19215 1.000 27.93055 466 TYR A N 1
ATOM 2858 C CA . TYR A 1 413 ? -5.66132 34.02830 6.94374 1.000 26.56955 466 TYR A CA 1
ATOM 2859 C C . TYR A 1 413 ? -5.23354 34.62852 8.27178 1.000 33.08130 466 TYR A C 1
ATOM 2860 O O . TYR A 1 413 ? -6.04381 34.73464 9.19970 1.000 29.70441 466 TYR A O 1
ATOM 2869 N N . VAL A 1 414 ? -3.96901 35.03164 8.34394 1.000 26.94438 467 VAL A N 1
ATOM 2870 C CA . VAL A 1 414 ? -3.33411 35.51363 9.56295 1.000 26.93825 467 VAL A CA 1
ATOM 2871 C C . VAL A 1 414 ? -2.94689 36.96747 9.34180 1.000 28.96312 467 VAL A C 1
ATOM 2872 O O . VAL A 1 414 ? -2.17442 37.27440 8.42665 1.000 29.30199 467 VAL A O 1
ATOM 2876 N N . LEU A 1 415 ? -3.49716 37.86421 10.15392 1.000 28.01651 468 LEU A N 1
ATOM 2877 C CA . LEU A 1 415 ? -3.16916 39.28254 10.06537 1.000 26.87938 468 LEU A CA 1
ATOM 2878 C C . LEU A 1 415 ? -1.95345 39.56918 10.94431 1.000 31.01667 468 LEU A C 1
ATOM 2879 O O . LEU A 1 415 ? -2.01696 39.42241 12.16898 1.000 29.01596 468 LEU A O 1
ATOM 2884 N N . THR A 1 416 ? -0.84352 39.96310 10.32300 1.000 27.93488 469 THR A N 1
ATOM 2885 C CA . THR A 1 416 ? 0.36251 40.34196 11.04805 1.000 30.78081 469 THR A CA 1
ATOM 2886 C C . THR A 1 416 ? 0.50107 41.85100 11.00289 1.000 34.77141 469 THR A C 1
ATOM 2887 O O . THR A 1 416 ? 0.25854 42.47521 9.96648 1.000 31.64986 469 THR A O 1
ATOM 2891 N N . LYS A 1 417 ? 0.87377 42.43580 12.13667 1.000 34.45045 470 LYS A N 1
ATOM 2892 C CA . LYS A 1 417 ? 1.00799 43.88162 12.18996 1.000 34.48223 470 LYS A CA 1
ATOM 2893 C C . LYS A 1 417 ? 1.98508 44.38933 11.13910 1.000 35.31866 470 LYS A C 1
ATOM 2894 O O . LYS A 1 417 ? 1.70318 45.36866 10.44070 1.000 36.72774 470 LYS A O 1
ATOM 2900 N N . GLN A 1 418 ? 3.12829 43.72502 10.99813 1.000 36.74205 471 GLN A N 1
ATOM 2901 C CA . GLN A 1 418 ? 4.22914 44.26569 10.20232 1.000 37.42965 471 GLN A CA 1
ATOM 2902 C C . GLN A 1 418 ? 4.17249 43.87341 8.73335 1.000 37.77013 471 GLN A C 1
ATOM 2903 O O . GLN A 1 418 ? 4.71564 44.60042 7.89875 1.000 42.37854 471 GLN A O 1
ATOM 2909 N N . MET A 1 419 ? 3.55017 42.74397 8.37562 1.000 37.57544 472 MET A N 1
ATOM 2910 C CA . MET A 1 419 ? 3.57907 42.31179 6.97869 1.000 37.27438 472 MET A CA 1
ATOM 2911 C C . MET A 1 419 ? 2.20008 42.08753 6.37277 1.000 36.57178 472 MET A C 1
ATOM 2912 O O . MET A 1 419 ? 2.11215 41.56946 5.25470 1.000 37.97462 472 MET A O 1
ATOM 2917 N N . GLY A 1 420 ? 1.12415 42.46293 7.05983 1.000 35.75525 473 GLY A N 1
ATOM 2918 C CA . GLY A 1 420 ? -0.18764 42.29014 6.47697 1.000 28.65302 473 GLY A CA 1
ATOM 2919 C C . GLY A 1 420 ? -0.66095 40.85079 6.57139 1.000 29.56222 473 GLY A C 1
ATOM 2920 O O . GLY A 1 420 ? -0.27173 40.09599 7.46451 1.000 28.10181 473 GLY A O 1
ATOM 2921 N N . VAL A 1 421 ? -1.47064 40.45720 5.60046 1.000 30.20075 474 VAL A N 1
ATOM 2922 C CA . VAL A 1 421 ? -2.18940 39.19504 5.66371 1.000 30.46074 474 VAL A CA 1
ATOM 2923 C C . VAL A 1 421 ? -1.36642 38.08419 5.01997 1.000 30.91870 474 VAL A C 1
ATOM 2924 O O . VAL A 1 421 ? -0.86066 38.23460 3.90208 1.000 30.10624 474 VAL A O 1
ATOM 2928 N N . LEU A 1 422 ? -1.23253 36.96862 5.74260 1.000 27.76260 475 LEU A N 1
ATOM 2929 C CA . LEU A 1 422 ? -0.62241 35.73925 5.25873 1.000 27.86626 475 LEU A CA 1
ATOM 2930 C C . LEU A 1 422 ? -1.68479 34.66427 5.08212 1.000 30.97648 475 LEU A C 1
ATOM 2931 O O . LEU A 1 422 ? -2.54085 34.46882 5.95221 1.000 30.67692 475 LEU A O 1
ATOM 2936 N N . GLN A 1 423 ? -1.61813 33.95518 3.96554 1.000 27.32536 476 GLN A N 1
ATOM 2937 C CA . GLN A 1 423 ? -2.53849 32.86648 3.69289 1.000 28.99360 476 GLN A CA 1
ATOM 2938 C C . GLN A 1 423 ? -1.82789 31.53931 3.92980 1.000 31.68222 476 GLN A C 1
ATOM 2939 O O . GLN A 1 423 ? -0.72277 31.33029 3.41786 1.000 25.34921 476 GLN A O 1
ATOM 2945 N N . PHE A 1 424 ? -2.46513 30.65199 4.71155 1.000 21.90970 477 PHE A N 1
ATOM 2946 C CA . PHE A 1 424 ? -2.00224 29.28178 4.96423 1.000 24.86888 477 PHE A CA 1
ATOM 2947 C C . PHE A 1 424 ? -3.01634 28.34800 4.31882 1.000 29.39862 477 PHE A C 1
ATOM 2948 O O . PHE A 1 424 ? -4.10691 28.15296 4.85286 1.000 26.47525 477 PHE A O 1
ATOM 2956 N N . PHE A 1 425 ? -2.66305 27.77268 3.17581 1.000 22.68908 478 PHE A N 1
ATOM 2957 C CA . PHE A 1 425 ? -3.54873 26.88197 2.43905 1.000 24.92003 478 PHE A CA 1
ATOM 2958 C C . PHE A 1 425 ? -3.01255 25.45826 2.58501 1.000 28.63493 478 PHE A C 1
ATOM 2959 O O . PHE A 1 425 ? -1.90349 25.16602 2.13062 1.000 28.52432 478 PHE A O 1
ATOM 2967 N N . VAL A 1 426 ? -3.76731 24.58152 3.24287 1.000 20.96860 479 VAL A N 1
ATOM 2968 C CA . VAL A 1 426 ? -3.32673 23.20116 3.41558 1.000 26.83530 479 VAL A CA 1
ATOM 2969 C C . VAL A 1 426 ? -3.84604 22.37656 2.24527 1.000 28.97155 479 VAL A C 1
ATOM 2970 O O . VAL A 1 426 ? -5.00917 22.50730 1.83973 1.000 30.07573 479 VAL A O 1
ATOM 2974 N N . LYS A 1 427 ? -2.97909 21.56473 1.66355 1.000 26.58274 480 LYS A N 1
ATOM 2975 C CA . LYS A 1 427 ? -3.39594 20.75285 0.52538 1.000 25.75524 480 LYS A CA 1
ATOM 2976 C C . LYS A 1 427 ? -4.05754 19.48657 1.04676 1.000 34.35759 480 LYS A C 1
ATOM 2977 O O . LYS A 1 427 ? -3.53333 18.82666 1.95209 1.000 37.21421 480 LYS A O 1
ATOM 2983 N N . GLU A 1 428 ? -5.21842 19.16744 0.50097 1.000 36.51467 481 GLU A N 1
ATOM 2984 C CA . GLU A 1 428 ? -5.99125 18.02547 0.97744 1.000 48.16030 481 GLU A CA 1
ATOM 2985 C C . GLU A 1 428 ? -6.11990 16.93463 -0.09278 1.000 45.69929 481 GLU A C 1
ATOM 2986 O O . GLU A 1 428 ? -6.54852 17.20665 -1.21833 1.000 51.26961 481 GLU A O 1
ATOM 2992 N N . GLN B 2 3 ? -26.81284 -5.81399 28.87218 1.000 77.53285 3 GLN K N 1
ATOM 2993 C CA . GLN B 2 3 ? -26.67330 -6.23494 30.26211 1.000 56.18887 3 GLN K CA 1
ATOM 2994 C C . GLN B 2 3 ? -25.24916 -6.69384 30.60336 1.000 65.28692 3 GLN K C 1
ATOM 2995 O O . GLN B 2 3 ? -24.58848 -7.35995 29.79069 1.000 50.14782 3 GLN K O 1
ATOM 3001 N N . LEU B 2 4 ? -24.77181 -6.31022 31.79289 1.000 56.10213 4 LEU K N 1
ATOM 3002 C CA . LEU B 2 4 ? -23.62230 -6.96033 32.41246 1.000 53.58519 4 LEU K CA 1
ATOM 3003 C C . LEU B 2 4 ? -24.12402 -8.12891 33.24600 1.000 46.31074 4 LEU K C 1
ATOM 3004 O O . LEU B 2 4 ? -25.06626 -7.98052 34.02943 1.000 49.22935 4 LEU K O 1
ATOM 3009 N N . VAL B 2 5 ? -23.48149 -9.27722 33.10675 1.000 34.49975 5 VAL K N 1
ATOM 3010 C CA . VAL B 2 5 ? -23.84949 -10.44333 33.88436 1.000 44.38170 5 VAL K CA 1
ATOM 3011 C C . VAL B 2 5 ? -22.61679 -10.97170 34.59499 1.000 44.96779 5 VAL K C 1
ATOM 3012 O O . VAL B 2 5 ? -21.54227 -11.11596 34.00496 1.000 43.21475 5 VAL K O 1
ATOM 3016 N N . GLU B 2 6 ? -22.77521 -11.21020 35.87049 1.000 35.47560 6 GLU K N 1
ATOM 3017 C CA . GLU B 2 6 ? -21.72653 -11.64162 36.76070 1.000 41.18229 6 GLU K CA 1
ATOM 3018 C C . GLU B 2 6 ? -22.11015 -12.97645 37.37657 1.000 42.10369 6 GLU K C 1
ATOM 3019 O O . GLU B 2 6 ? -23.29328 -13.29070 37.51077 1.000 44.24940 6 GLU K O 1
ATOM 3025 N N . SER B 2 7 ? -21.10059 -13.79256 37.66975 1.000 38.66381 7 SER K N 1
ATOM 3026 C CA . SER B 2 7 ? -21.31656 -15.12639 38.20045 1.000 32.36458 7 SER K CA 1
ATOM 3027 C C . SER B 2 7 ? -20.12830 -15.47217 39.07271 1.000 34.24677 7 SER K C 1
ATOM 3028 O O . SER B 2 7 ? -19.10131 -14.79503 39.02998 1.000 33.77206 7 SER K O 1
ATOM 3031 N N . GLY B 2 8 ? -20.29303 -16.51094 39.90118 1.000 36.98766 8 GLY K N 1
ATOM 3032 C CA . GLY B 2 8 ? -19.18785 -17.09889 40.63773 1.000 39.52688 8 GLY K CA 1
ATOM 3033 C C . GLY B 2 8 ? -19.13975 -16.86126 42.14113 1.000 54.59332 8 GLY K C 1
ATOM 3034 O O . GLY B 2 8 ? -18.18987 -17.34444 42.78421 1.000 45.19282 8 GLY K O 1
ATOM 3035 N N . GLY B 2 9 ? -20.11454 -16.15543 42.73445 1.000 39.25319 9 GLY K N 1
ATOM 3036 C CA . GLY B 2 9 ? -20.05856 -15.86188 44.16370 1.000 44.63153 9 GLY K CA 1
ATOM 3037 C C . GLY B 2 9 ? -20.26310 -17.09218 45.04992 1.000 56.85822 9 GLY K C 1
ATOM 3038 O O . GLY B 2 9 ? -20.56047 -18.19742 44.58586 1.000 45.22746 9 GLY K O 1
ATOM 3039 N N . GLY B 2 10 ? -20.09067 -16.89715 46.35413 1.000 40.37819 10 GLY K N 1
ATOM 3040 C CA . GLY B 2 10 ? -20.37810 -17.95643 47.30437 1.000 49.55962 10 GLY K CA 1
ATOM 3041 C C . GLY B 2 10 ? -19.70501 -17.73556 48.64845 1.000 48.31937 10 GLY K C 1
ATOM 3042 O O . GLY B 2 10 ? -19.24776 -16.63667 48.96716 1.000 38.09596 10 GLY K O 1
ATOM 3043 N N . SER B 2 11 ? -19.66536 -18.82189 49.43303 1.000 44.84512 11 SER K N 1
ATOM 3044 C CA . SER B 2 11 ? -19.11661 -18.83783 50.78613 1.000 41.76443 11 SER K CA 1
ATOM 3045 C C . SER B 2 11 ? -17.93790 -19.79575 50.85524 1.000 45.32498 11 SER K C 1
ATOM 3046 O O . SER B 2 11 ? -18.05086 -20.95523 50.44863 1.000 51.51320 11 SER K O 1
ATOM 3049 N N . VAL B 2 12 ? -16.81327 -19.32159 51.38099 1.000 40.11618 12 VAL K N 1
ATOM 3050 C CA . VAL B 2 12 ? -15.62807 -20.14776 51.54066 1.000 41.50111 12 VAL K CA 1
ATOM 3051 C C . VAL B 2 12 ? -15.02739 -19.85482 52.90693 1.000 42.52286 12 VAL K C 1
ATOM 3052 O O . VAL B 2 12 ? -15.47297 -18.96307 53.63170 1.000 41.03015 12 VAL K O 1
ATOM 3056 N N . GLN B 2 13 ? -14.02153 -20.64110 53.26169 1.000 37.71561 13 GLN K N 1
ATOM 3057 C CA . GLN B 2 13 ? -13.26719 -20.41189 54.47681 1.000 36.79480 13 GLN K CA 1
ATOM 3058 C C . GLN B 2 13 ? -12.06952 -19.52238 54.17919 1.000 34.50510 13 GLN K C 1
ATOM 3059 O O . GLN B 2 13 ? -11.63078 -19.38331 53.02871 1.000 31.41401 13 GLN K O 1
ATOM 3065 N N . ALA B 2 14 ? -11.56640 -18.88418 55.23501 1.000 34.31005 14 ALA K N 1
ATOM 3066 C CA . ALA B 2 14 ? -10.33291 -18.11445 55.13772 1.000 33.12580 14 ALA K CA 1
ATOM 3067 C C . ALA B 2 14 ? -9.25854 -18.94281 54.44243 1.000 31.74659 14 ALA K C 1
ATOM 3068 O O . ALA B 2 14 ? -9.10213 -20.12978 54.71949 1.000 32.89996 14 ALA K O 1
ATOM 3070 N N . GLY B 2 15 ? -8.52213 -18.31357 53.53987 1.000 29.64588 15 GLY K N 1
ATOM 3071 C CA . GLY B 2 15 ? -7.50321 -19.00085 52.78478 1.000 31.95508 15 GLY K CA 1
ATOM 3072 C C . GLY B 2 15 ? -8.01538 -19.74046 51.57105 1.000 36.89476 15 GLY K C 1
ATOM 3073 O O . GLY B 2 15 ? -7.21709 -20.38590 50.86985 1.000 26.93062 15 GLY K O 1
ATOM 3074 N N . GLY B 2 16 ? -9.32173 -19.69725 51.32906 1.000 27.68687 16 GLY K N 1
ATOM 3075 C CA . GLY B 2 16 ? -9.92398 -20.34314 50.19245 1.000 29.64462 16 GLY K CA 1
ATOM 3076 C C . GLY B 2 16 ? -9.78900 -19.48513 48.95427 1.000 26.66701 16 GLY K C 1
ATOM 3077 O O . GLY B 2 16 ? -9.02270 -18.52051 48.89553 1.000 28.10916 16 GLY K O 1
ATOM 3078 N N . SER B 2 17 ? -10.56605 -19.85272 47.94043 1.000 27.41765 17 SER K N 1
ATOM 3079 C CA . SER B 2 17 ? -10.43489 -19.26108 46.61638 1.000 33.11863 17 SER K CA 1
ATOM 3080 C C . SER B 2 17 ? -11.79623 -19.26693 45.93954 1.000 32.69546 17 SER K C 1
ATOM 3081 O O . SER B 2 17 ? -12.55653 -20.22190 46.09886 1.000 30.06172 17 SER K O 1
ATOM 3084 N N . LEU B 2 18 ? -12.10601 -18.18314 45.22277 1.000 28.25075 18 LEU K N 1
ATOM 3085 C CA . LEU B 2 18 ? -13.30383 -18.05834 44.39793 1.000 32.20557 18 LEU K CA 1
ATOM 3086 C C . LEU B 2 18 ? -12.94745 -17.28572 43.13666 1.000 34.18392 18 LEU K C 1
ATOM 3087 O O . LEU B 2 18 ? -12.04238 -16.44058 43.14521 1.000 24.61054 18 LEU K O 1
ATOM 3092 N N . THR B 2 19 ? -13.67706 -17.56232 42.05444 1.000 26.33143 19 THR K N 1
ATOM 3093 C CA . THR B 2 19 ? -13.51990 -16.82933 40.79790 1.000 32.01885 19 THR K CA 1
ATOM 3094 C C . THR B 2 19 ? -14.85034 -16.21949 40.38236 1.000 28.67387 19 THR K C 1
ATOM 3095 O O . THR B 2 19 ? -15.83044 -16.94523 40.17657 1.000 29.13646 19 THR K O 1
ATOM 3099 N N . LEU B 2 20 ? -14.87627 -14.89698 40.25057 1.000 28.82149 20 LEU K N 1
ATOM 3100 C CA . LEU B 2 20 ? -16.01655 -14.17096 39.71392 1.000 30.99907 20 LEU K CA 1
ATOM 3101 C C . LEU B 2 20 ? -15.81882 -13.93013 38.22566 1.000 33.42039 20 LEU K C 1
ATOM 3102 O O . LEU B 2 20 ? -14.69903 -13.70983 37.75707 1.000 27.22098 20 LEU K O 1
ATOM 3107 N N . SER B 2 21 ? -16.91738 -13.94705 37.48369 1.000 27.71775 21 SER K N 1
ATOM 3108 C CA . SER B 2 21 ? -16.83738 -13.65613 36.06481 1.000 32.74602 21 SER K CA 1
ATOM 3109 C C . SER B 2 21 ? -17.83399 -12.56699 35.70832 1.000 33.81085 21 SER K C 1
ATOM 3110 O O . SER B 2 21 ? -18.82886 -12.33868 36.40172 1.000 31.01143 21 SER K O 1
ATOM 3113 N N . CYS B 2 22 ? -17.53765 -11.89251 34.61051 1.000 31.57247 22 CYS K N 1
ATOM 3114 C CA . CYS B 2 22 ? -18.35765 -10.80331 34.10777 1.000 28.18726 22 CYS K CA 1
ATOM 3115 C C . CYS B 2 22 ? -18.46585 -10.97125 32.60473 1.000 33.56746 22 CYS K C 1
ATOM 3116 O O . CYS B 2 22 ? -17.44749 -10.95381 31.90755 1.000 32.05910 22 CYS K O 1
ATOM 3119 N N . THR B 2 23 ? -19.68445 -11.15880 32.11536 1.000 37.62086 23 THR K N 1
ATOM 3120 C CA . THR B 2 23 ? -19.95372 -11.36930 30.70186 1.000 35.96983 23 THR K CA 1
ATOM 3121 C C . THR B 2 23 ? -20.74683 -10.17420 30.19824 1.000 40.44204 23 THR K C 1
ATOM 3122 O O . THR B 2 23 ? -21.78206 -9.82500 30.77036 1.000 43.76131 23 THR K O 1
ATOM 3126 N N . ALA B 2 24 ? -20.23981 -9.52899 29.16355 1.000 36.58579 24 ALA K N 1
ATOM 3127 C CA . ALA B 2 24 ? -20.83032 -8.32610 28.60938 1.000 37.46156 24 ALA K CA 1
ATOM 3128 C C . ALA B 2 24 ? -21.32735 -8.62316 27.20504 1.000 49.25371 24 ALA K C 1
ATOM 3129 O O . ALA B 2 24 ? -20.70505 -9.39815 26.47562 1.000 44.95100 24 ALA K O 1
ATOM 3131 N N . SER B 2 25 ? -22.45648 -8.02029 26.84096 1.000 44.97676 25 SER K N 1
ATOM 3132 C CA . SER B 2 25 ? -22.96900 -8.10472 25.48337 1.000 56.85393 25 SER K CA 1
ATOM 3133 C C . SER B 2 25 ? -22.06524 -7.32584 24.52959 1.000 50.46287 25 SER K C 1
ATOM 3134 O O . SER B 2 25 ? -21.19719 -6.54513 24.94261 1.000 42.37684 25 SER K O 1
ATOM 3137 N N . GLU B 2 26 ? -22.28012 -7.54699 23.23413 1.000 52.83806 26 GLU K N 1
ATOM 3138 C CA . GLU B 2 26 ? -21.51785 -6.82633 22.21775 1.000 53.64775 26 GLU K CA 1
ATOM 3139 C C . GLU B 2 26 ? -21.70202 -5.31751 22.34843 1.000 58.25112 26 GLU K C 1
ATOM 3140 O O . GLU B 2 26 ? -20.72405 -4.56111 22.34453 1.000 59.30112 26 GLU K O 1
ATOM 3146 N N . SER B 2 27 ? -22.95469 -4.86299 22.46723 1.000 57.35492 27 SER K N 1
ATOM 3147 C CA . SER B 2 27 ? -23.23942 -3.43192 22.42665 1.000 56.44823 27 SER K CA 1
ATOM 3148 C C . SER B 2 27 ? -22.62302 -2.70857 23.61681 1.000 59.47267 27 SER K C 1
ATOM 3149 O O . SER B 2 27 ? -22.03539 -1.63140 23.45756 1.000 60.16885 27 SER K O 1
ATOM 3152 N N . ILE B 2 28 ? -22.74458 -3.28313 24.81737 1.000 52.48909 28 ILE K N 1
ATOM 3153 C CA . ILE B 2 28 ? -22.12655 -2.66697 25.98904 1.000 53.63884 28 ILE K CA 1
ATOM 3154 C C . ILE B 2 28 ? -20.61221 -2.62024 25.85193 1.000 51.48610 28 ILE K C 1
ATOM 3155 O O . ILE B 2 28 ? -19.99811 -1.58112 26.11340 1.000 44.03778 28 ILE K O 1
ATOM 3160 N N . SER B 2 29 ? -19.98855 -3.71572 25.39681 1.000 45.41993 29 SER K N 1
ATOM 3161 C CA . SER B 2 29 ? -18.53245 -3.72217 25.24652 1.000 48.60575 29 SER K CA 1
ATOM 3162 C C . SER B 2 29 ? -18.06243 -2.59250 24.34757 1.000 52.30170 29 SER K C 1
ATOM 3163 O O . SER B 2 29 ? -16.94173 -2.09367 24.49784 1.000 53.78729 29 SER K O 1
ATOM 3166 N N . LYS B 2 30 ? -18.91374 -2.15591 23.43449 1.000 53.90502 30 LYS K N 1
ATOM 3167 C CA . LYS B 2 30 ? -18.56598 -1.03746 22.58185 1.000 58.61271 30 LYS K CA 1
ATOM 3168 C C . LYS B 2 30 ? -18.62542 0.29648 23.30290 1.000 45.69658 30 LYS K C 1
ATOM 3169 O O . LYS B 2 30 ? -18.03935 1.27192 22.82183 1.000 45.90568 30 LYS K O 1
ATOM 3175 N N . ARG B 2 31 ? -19.35621 0.37573 24.41143 1.000 43.72803 31 ARG K N 1
ATOM 3176 C CA . ARG B 2 31 ? -19.60542 1.64454 25.07166 1.000 46.31893 31 ARG K CA 1
ATOM 3177 C C . ARG B 2 31 ? -18.75786 1.80781 26.32831 1.000 35.72761 31 ARG K C 1
ATOM 3178 O O . ARG B 2 31 ? -19.04280 2.68472 27.14974 1.000 33.39000 31 ARG K O 1
ATOM 3186 N N . ILE B 2 32 ? -17.70051 0.99963 26.47753 1.000 32.83698 32 ILE K N 1
ATOM 3187 C CA . ILE B 2 32 ? -16.86456 1.01027 27.67316 1.000 30.58107 32 ILE K CA 1
ATOM 3188 C C . ILE B 2 32 ? -15.39276 0.86527 27.30238 1.000 30.08331 32 ILE K C 1
ATOM 3189 O O . ILE B 2 32 ? -15.03585 0.34326 26.24244 1.000 31.67675 32 ILE K O 1
ATOM 3194 N N . HIS B 2 33 ? -14.53624 1.33508 28.21726 1.000 28.29081 33 HIS K N 1
ATOM 3195 C CA . HIS B 2 33 ? -13.08969 1.25353 28.10585 1.000 28.20645 33 HIS K CA 1
ATOM 3196 C C . HIS B 2 33 ? -12.51648 -0.01250 28.71778 1.000 31.49076 33 HIS K C 1
ATOM 3197 O O . HIS B 2 33 ? -11.34747 -0.33062 28.47385 1.000 34.61685 33 HIS K O 1
ATOM 3204 N N . GLY B 2 34 ? -13.27546 -0.68503 29.56655 1.000 28.07784 34 GLY K N 1
ATOM 3205 C CA . GLY B 2 34 ? -12.71767 -1.74498 30.38159 1.000 24.97146 34 GLY K CA 1
ATOM 3206 C C . GLY B 2 34 ? -13.78017 -2.22447 31.34390 1.000 28.85237 34 GLY K C 1
ATOM 3207 O O . GLY B 2 34 ? -14.84212 -1.60782 31.49719 1.000 25.37331 34 GLY K O 1
ATOM 3208 N N . ILE B 2 35 ? -13.47081 -3.34133 31.99300 1.000 25.24555 35 ILE K N 1
ATOM 3209 C CA . ILE B 2 35 ? -14.35515 -3.98065 32.95327 1.000 28.84700 35 ILE K CA 1
ATOM 3210 C C . ILE B 2 35 ? -13.63061 -4.03731 34.28308 1.000 31.79492 35 ILE K C 1
ATOM 3211 O O . ILE B 2 35 ? -12.42704 -4.33220 34.33381 1.000 26.40263 35 ILE K O 1
ATOM 3216 N N . GLY B 2 36 ? -14.36369 -3.74725 35.35280 1.000 27.64516 36 GLY K N 1
ATOM 3217 C CA . GLY B 2 36 ? -13.79449 -3.68447 36.67892 1.000 37.01732 36 GLY K CA 1
ATOM 3218 C C . GLY B 2 36 ? -14.70651 -4.34476 37.69353 1.000 29.29677 36 GLY K C 1
ATOM 3219 O O . GLY B 2 36 ? -15.78662 -4.82378 37.35943 1.000 30.15825 36 GLY K O 1
ATOM 3220 N N . TRP B 2 37 ? -14.25003 -4.35568 38.94382 1.000 24.57845 37 TRP K N 1
ATOM 3221 C CA . TRP B 2 37 ? -15.03551 -4.89548 40.04777 1.000 27.44011 37 TRP K CA 1
ATOM 3222 C C . TRP B 2 37 ? -15.01155 -3.90246 41.19377 1.000 33.00406 37 TRP K C 1
ATOM 3223 O O . TRP B 2 37 ? -13.94819 -3.35852 41.52462 1.000 28.53884 37 TRP K O 1
ATOM 3234 N N . PHE B 2 38 ? -16.18515 -3.64585 41.76632 1.000 28.18667 38 PHE K N 1
ATOM 3235 C CA . PHE B 2 38 ? -16.32860 -2.83143 42.96323 1.000 31.10925 38 PHE K CA 1
ATOM 3236 C C . PHE B 2 38 ? -16.72506 -3.74237 44.11589 1.000 36.16248 38 PHE K C 1
ATOM 3237 O O . PHE B 2 38 ? -17.52512 -4.66867 43.94682 1.000 33.72151 38 PHE K O 1
ATOM 3245 N N . ARG B 2 39 ? -16.16496 -3.47680 45.28141 1.000 30.04870 39 ARG K N 1
ATOM 3246 C CA . ARG B 2 39 ? -16.49838 -4.19654 46.49559 1.000 37.45913 39 ARG K CA 1
ATOM 3247 C C . ARG B 2 39 ? -17.28906 -3.25602 47.39100 1.000 37.62860 39 ARG K C 1
ATOM 3248 O O . ARG B 2 39 ? -16.96986 -2.06861 47.49045 1.000 34.04734 39 ARG K O 1
ATOM 3256 N N . GLN B 2 40 ? -18.35301 -3.75658 48.00428 1.000 32.17365 40 GLN K N 1
ATOM 3257 C CA . GLN B 2 40 ? -19.09640 -2.95291 48.96820 1.000 44.44886 40 GLN K CA 1
ATOM 3258 C C . GLN B 2 40 ? -19.28326 -3.79431 50.22322 1.000 38.78207 40 GLN K C 1
ATOM 3259 O O . GLN B 2 40 ? -20.11312 -4.70216 50.22278 1.000 37.01889 40 GLN K O 1
ATOM 3265 N N . ARG B 2 41 ? -18.49557 -3.52415 51.26465 1.000 42.95572 41 ARG K N 1
ATOM 3266 C CA . ARG B 2 41 ? -18.76232 -4.12241 52.56448 1.000 51.80597 41 ARG K CA 1
ATOM 3267 C C . ARG B 2 41 ? -20.02678 -3.49246 53.12477 1.000 58.45379 41 ARG K C 1
ATOM 3268 O O . ARG B 2 41 ? -20.46915 -2.44316 52.65312 1.000 65.68142 41 ARG K O 1
ATOM 3276 N N . ARG B 2 42 ? -20.64195 -4.11975 54.12008 1.000 62.10095 42 ARG K N 1
ATOM 3277 C CA . ARG B 2 42 ? -21.92305 -3.52170 54.44781 1.000 66.54704 42 ARG K CA 1
ATOM 3278 C C . ARG B 2 42 ? -21.68508 -2.26942 55.27334 1.000 69.09864 42 ARG K C 1
ATOM 3279 O O . ARG B 2 42 ? -20.69353 -2.15897 56.00023 1.000 63.72014 42 ARG K O 1
ATOM 3287 N N . GLY B 2 43 ? -22.60426 -1.31779 55.14601 1.000 63.39582 43 GLY K N 1
ATOM 3288 C CA . GLY B 2 43 ? -22.46033 -0.05739 55.84044 1.000 68.72551 43 GLY K CA 1
ATOM 3289 C C . GLY B 2 43 ? -21.25010 0.72536 55.37216 1.000 72.77217 43 GLY K C 1
ATOM 3290 O O . GLY B 2 43 ? -20.81515 1.65612 56.05271 1.000 73.78718 43 GLY K O 1
ATOM 3291 N N . GLU B 2 44 ? -20.68305 0.34504 54.22734 1.000 58.96071 44 GLU K N 1
ATOM 3292 C CA . GLU B 2 44 ? -19.59648 1.06938 53.58323 1.000 56.55960 44 GLU K CA 1
ATOM 3293 C C . GLU B 2 44 ? -20.02428 1.45432 52.17276 1.000 53.74947 44 GLU K C 1
ATOM 3294 O O . GLU B 2 44 ? -21.07342 1.03381 51.67933 1.000 54.20532 44 GLU K O 1
ATOM 3300 N N . GLN B 2 45 ? -19.21160 2.26142 51.51215 1.000 57.48903 45 GLN K N 1
ATOM 3301 C CA . GLN B 2 45 ? -19.52936 2.58018 50.13164 1.000 65.09697 45 GLN K CA 1
ATOM 3302 C C . GLN B 2 45 ? -18.78895 1.63994 49.19404 1.000 54.41778 45 GLN K C 1
ATOM 3303 O O . GLN B 2 45 ? -17.84342 0.95943 49.58887 1.000 55.69909 45 GLN K O 1
ATOM 3309 N N . ARG B 2 46 ? -19.28075 1.56757 47.95484 1.000 47.67885 46 ARG K N 1
ATOM 3310 C CA . ARG B 2 46 ? -18.62888 0.79489 46.90505 1.000 47.55100 46 ARG K CA 1
ATOM 3311 C C . ARG B 2 46 ? -17.20583 1.29124 46.69747 1.000 47.40153 46 ARG K C 1
ATOM 3312 O O . ARG B 2 46 ? -16.92435 2.48436 46.82859 1.000 51.13641 46 ARG K O 1
ATOM 3320 N N . GLU B 2 47 ? -16.30473 0.38088 46.34924 1.000 43.09848 47 GLU K N 1
ATOM 3321 C CA . GLU B 2 47 ? -14.92583 0.77516 46.10587 1.000 44.39494 47 GLU K CA 1
ATOM 3322 C C . GLU B 2 47 ? -14.34149 -0.10674 45.01651 1.000 35.22487 47 GLU K C 1
ATOM 3323 O O . GLU B 2 47 ? -14.46956 -1.33043 45.07459 1.000 30.66121 47 GLU K O 1
ATOM 3329 N N . GLU B 2 48 ? -13.71060 0.52039 44.02831 1.000 36.23986 48 GLU K N 1
ATOM 3330 C CA . GLU B 2 48 ? -13.15179 -0.21559 42.90444 1.000 37.13488 48 GLU K CA 1
ATOM 3331 C C . GLU B 2 48 ? -11.87904 -0.92984 43.33650 1.000 32.83106 48 GLU K C 1
ATOM 3332 O O . GLU B 2 48 ? -10.98513 -0.31368 43.91810 1.000 41.05038 48 GLU K O 1
ATOM 3338 N N . ILE B 2 49 ? -11.80084 -2.23317 43.08001 1.000 29.94881 49 ILE K N 1
ATOM 3339 C CA . ILE B 2 49 ? -10.64693 -3.02738 43.50070 1.000 30.69686 49 ILE K CA 1
ATOM 3340 C C . ILE B 2 49 ? -9.92279 -3.69274 42.34214 1.000 27.52166 49 ILE K C 1
ATOM 3341 O O . ILE B 2 49 ? -8.83597 -4.25944 42.55250 1.000 30.40788 49 ILE K O 1
ATOM 3346 N N . ALA B 2 50 ? -10.46023 -3.64292 41.13078 1.000 22.89503 50 ALA K N 1
ATOM 3347 C CA 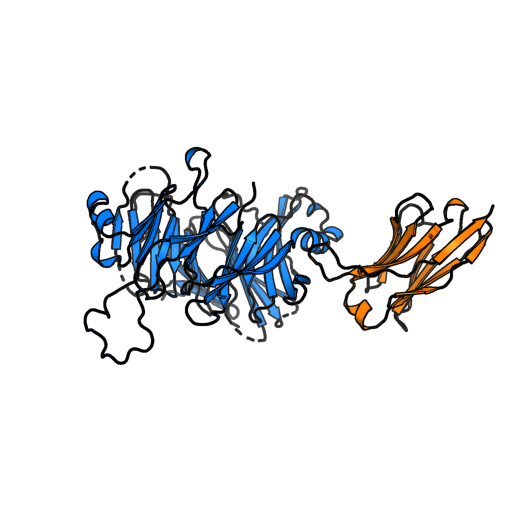. ALA B 2 50 ? -9.80791 -4.33248 40.02241 1.000 23.74602 50 ALA K CA 1
ATOM 3348 C C . ALA B 2 50 ? -10.37937 -3.80406 38.72797 1.000 29.06226 50 ALA K C 1
ATOM 3349 O O . ALA B 2 50 ? -11.54784 -3.42183 38.66412 1.000 29.50476 50 ALA K O 1
ATOM 3351 N N . TYR B 2 51 ? -9.53952 -3.78028 37.70383 1.000 24.31537 51 TYR K N 1
ATOM 3352 C CA . TYR B 2 51 ? -9.93409 -3.21269 36.43173 1.000 24.72060 51 TYR K CA 1
ATOM 3353 C C . TYR B 2 51 ? -9.01396 -3.78453 35.36525 1.000 25.56169 51 TYR K C 1
ATOM 3354 O O . TYR B 2 51 ? -7.83646 -4.03505 35.62366 1.000 24.94331 51 TYR K O 1
ATOM 3363 N N . ILE B 2 52 ? -9.55947 -4.00685 34.17937 1.000 23.64643 52 ILE K N 1
ATOM 3364 C CA . ILE B 2 52 ? -8.76276 -4.44041 33.04572 1.000 26.87459 52 ILE K CA 1
ATOM 3365 C C . ILE B 2 52 ? -9.29796 -3.72319 31.81911 1.000 29.85076 52 ILE K C 1
ATOM 3366 O O . ILE B 2 52 ? -10.51244 -3.70034 31.58129 1.000 29.72600 52 ILE K O 1
ATOM 3371 N N . THR B 2 53 ? -8.40442 -3.08241 31.07531 1.000 34.96068 53 THR K N 1
ATOM 3372 C CA . THR B 2 53 ? -8.84092 -2.36924 29.88561 1.000 37.71520 53 THR K CA 1
ATOM 3373 C C . THR B 2 53 ? -9.24761 -3.35702 28.80146 1.000 39.87633 53 THR K C 1
ATOM 3374 O O . THR B 2 53 ? -8.89255 -4.54073 28.83280 1.000 32.46732 53 THR K O 1
ATOM 3378 N N . THR B 2 54 ? -9.94677 -2.83535 27.79071 1.000 44.49147 54 THR K N 1
ATOM 3379 C CA . THR B 2 54 ? -10.31408 -3.67511 26.65529 1.000 49.53797 54 THR K CA 1
ATOM 3380 C C . THR B 2 54 ? -9.08180 -4.32435 26.01751 1.000 49.79669 54 THR K C 1
ATOM 3381 O O . THR B 2 54 ? -9.16311 -5.45622 25.52820 1.000 49.82678 54 THR K O 1
ATOM 3385 N N . GLY B 2 55 ? -7.92918 -3.64463 26.05617 1.000 45.52571 55 GLY K N 1
ATOM 3386 C CA . GLY B 2 55 ? -6.64679 -4.13218 25.58292 1.000 46.70982 55 GLY K CA 1
ATOM 3387 C C . GLY B 2 55 ? -5.89683 -5.06570 26.51847 1.000 49.41385 55 GLY K C 1
ATOM 3388 O O . GLY B 2 55 ? -4.76623 -5.45794 26.21639 1.000 53.86686 55 GLY K O 1
ATOM 3389 N N . GLY B 2 56 ? -6.47737 -5.42654 27.65757 1.000 46.02451 56 GLY K N 1
ATOM 3390 C CA . GLY B 2 56 ? -5.87540 -6.40411 28.54284 1.000 35.09359 56 GLY K CA 1
ATOM 3391 C C . GLY B 2 56 ? -4.92010 -5.87089 29.58111 1.000 28.96176 56 GLY K C 1
ATOM 3392 O O . GLY B 2 56 ? -4.21933 -6.66837 30.20426 1.000 39.48369 56 GLY K O 1
ATOM 3393 N N . ARG B 2 57 ? -4.85525 -4.55238 29.77918 1.000 40.37001 57 ARG K N 1
ATOM 3394 C CA . ARG B 2 57 ? -4.00265 -3.91246 30.77415 1.000 33.48746 57 ARG K CA 1
ATOM 3395 C C . ARG B 2 57 ? -4.65695 -4.08795 32.13959 1.000 32.57371 57 ARG K C 1
ATOM 3396 O O . ARG B 2 57 ? -5.65612 -3.41072 32.41223 1.000 31.26576 57 ARG K O 1
ATOM 3404 N N . PRO B 2 58 ? -4.16172 -4.95919 33.01904 1.000 30.33769 58 PRO K N 1
ATOM 3405 C CA . PRO B 2 58 ? -4.82421 -5.17067 34.30946 1.000 33.10862 58 PRO K CA 1
ATOM 3406 C C . PRO B 2 58 ? -4.36429 -4.17066 35.36241 1.000 33.39149 58 PRO K C 1
ATOM 3407 O O . PRO B 2 58 ? -3.26804 -3.61654 35.29524 1.000 31.31590 58 PRO K O 1
ATOM 3411 N N . ASN B 2 59 ? -5.23917 -3.93409 36.34218 1.000 28.20339 59 ASN K N 1
ATOM 3412 C CA . ASN B 2 59 ? -4.89092 -3.08783 37.48674 1.000 27.68247 59 ASN K CA 1
ATOM 3413 C C . ASN B 2 59 ? -5.63448 -3.57385 38.73009 1.000 27.17548 59 ASN K C 1
ATOM 3414 O O . ASN B 2 59 ? -6.84620 -3.80947 38.68115 1.000 35.92323 59 ASN K O 1
ATOM 3419 N N . LEU B 2 60 ? -4.92051 -3.68646 39.84796 1.000 33.72405 60 LEU K N 1
ATOM 3420 C CA . LEU B 2 60 ? -5.47800 -4.19026 41.09806 1.000 27.16956 60 LEU K CA 1
ATOM 3421 C C . LEU B 2 60 ? -5.29798 -3.17716 42.22642 1.000 26.06948 60 LEU K C 1
ATOM 3422 O O . LEU B 2 60 ? -4.23105 -2.56942 42.37435 1.000 32.73013 60 LEU K O 1
ATOM 3427 N N . GLY B 2 61 ? -6.33896 -2.99279 43.03625 1.000 26.74776 61 GLY K N 1
ATOM 3428 C CA . GLY B 2 61 ? -6.20413 -2.11120 44.18939 1.000 30.53986 61 GLY K CA 1
ATOM 3429 C C . GLY B 2 61 ? -5.24096 -2.67210 45.22596 1.000 38.44325 61 GLY K C 1
ATOM 3430 O O . GLY B 2 61 ? -4.98285 -3.87831 45.30002 1.000 31.15244 61 GLY K O 1
ATOM 3431 N N . ASP B 2 62 ? -4.69544 -1.77089 46.04329 1.000 35.44370 62 ASP K N 1
ATOM 3432 C CA . ASP B 2 62 ? -3.62493 -2.15224 46.96056 1.000 42.72879 62 ASP K CA 1
ATOM 3433 C C . ASP B 2 62 ? -4.05774 -3.23556 47.93130 1.000 42.40791 62 ASP K C 1
ATOM 3434 O O . ASP B 2 62 ? -3.24074 -4.07006 48.33126 1.000 45.09185 62 ASP K O 1
ATOM 3439 N N . SER B 2 63 ? -5.32666 -3.24012 48.32057 1.000 36.73703 63 SER K N 1
ATOM 3440 C CA . SER B 2 63 ? -5.79262 -4.23124 49.27283 1.000 50.69958 63 SER K CA 1
ATOM 3441 C C . SER B 2 63 ? -5.96327 -5.61831 48.66205 1.000 42.08278 63 SER K C 1
ATOM 3442 O O . SER B 2 63 ? -6.17146 -6.56934 49.41848 1.000 34.29625 63 SER K O 1
ATOM 3445 N N . VAL B 2 64 ? -5.87939 -5.77718 47.33868 1.000 28.82361 64 VAL K N 1
ATOM 3446 C CA . VAL B 2 64 ? -6.07128 -7.11475 46.76946 1.000 26.04531 64 VAL K CA 1
ATOM 3447 C C . VAL B 2 64 ? -4.93700 -7.54203 45.84122 1.000 32.69245 64 VAL K C 1
ATOM 3448 O O . VAL B 2 64 ? -4.91414 -8.68327 45.35591 1.000 32.69581 64 VAL K O 1
ATOM 3452 N N . LYS B 2 65 ? -3.99360 -6.64235 45.57202 1.000 31.07566 65 LYS K N 1
ATOM 3453 C CA . LYS B 2 65 ? -3.14587 -6.85300 44.40498 1.000 34.62320 65 LYS K CA 1
ATOM 3454 C C . LYS B 2 65 ? -2.16885 -8.01310 44.57661 1.000 38.84879 65 LYS K C 1
ATOM 3455 O O . LYS B 2 65 ? -1.68271 -8.54252 43.57297 1.000 43.94257 65 LYS K O 1
ATOM 3461 N N . ASP B 2 66 ? -1.86865 -8.44836 45.79338 1.000 29.61266 66 ASP K N 1
ATOM 3462 C CA . ASP B 2 66 ? -1.06696 -9.66802 45.83376 1.000 43.12005 66 ASP K CA 1
ATOM 3463 C C . ASP B 2 66 ? -1.90687 -10.94416 45.87869 1.000 33.84377 66 ASP K C 1
ATOM 3464 O O . ASP B 2 66 ? -1.35940 -12.04460 45.78200 1.000 35.55957 66 ASP K O 1
ATOM 3469 N N . ARG B 2 67 ? -3.21544 -10.82918 45.98122 1.000 24.95829 67 ARG K N 1
ATOM 3470 C CA . ARG B 2 67 ? -4.05812 -11.98586 46.22801 1.000 26.19274 67 ARG K CA 1
ATOM 3471 C C . ARG B 2 67 ? -4.97016 -12.32853 45.06756 1.000 32.08926 67 ARG K C 1
ATOM 3472 O O . ARG B 2 67 ? -5.19799 -13.51489 44.80067 1.000 29.94939 67 ARG K O 1
ATOM 3480 N N . PHE B 2 68 ? -5.50908 -11.31500 44.38986 1.000 22.89390 68 PHE K N 1
ATOM 3481 C CA . PHE B 2 68 ? -6.45372 -11.47597 43.29554 1.000 22.91211 68 PHE K CA 1
ATOM 3482 C C . PHE B 2 68 ? -5.74398 -11.30294 41.95463 1.000 30.44588 68 PHE K C 1
ATOM 3483 O O . PHE B 2 68 ? -4.71911 -10.62752 41.85389 1.000 38.37971 68 PHE K O 1
ATOM 3491 N N . THR B 2 69 ? -6.32194 -11.90095 40.91267 1.000 24.78158 69 THR K N 1
ATOM 3492 C CA . THR B 2 69 ? -5.88228 -11.71329 39.53418 1.000 22.10668 69 THR K CA 1
ATOM 3493 C C . THR B 2 69 ? -7.08663 -11.36662 38.67803 1.000 28.97028 69 THR K C 1
ATOM 3494 O O . THR B 2 69 ? -8.14371 -11.99655 38.79942 1.000 26.96855 69 THR K O 1
ATOM 3498 N N . ILE B 2 70 ? -6.93539 -10.39412 37.79411 1.000 21.32632 70 ILE K N 1
ATOM 3499 C CA . ILE B 2 70 ? -7.98452 -10.08606 36.83670 1.000 25.22749 70 ILE K CA 1
ATOM 3500 C C . ILE B 2 70 ? -7.45699 -10.41791 35.44771 1.000 22.02355 70 ILE K C 1
ATOM 3501 O O . ILE B 2 70 ? -6.31986 -10.07450 35.10578 1.000 23.78066 70 ILE K O 1
ATOM 3506 N N . SER B 2 71 ? -8.24449 -11.16545 34.67491 1.000 24.38392 71 SER K N 1
ATOM 3507 C CA . SER B 2 71 ? -7.83102 -11.52185 33.31896 1.000 24.20843 71 SER K CA 1
ATOM 3508 C C . SER B 2 71 ? -9.04117 -11.47525 32.40324 1.000 24.38118 71 SER K C 1
ATOM 3509 O O . SER B 2 71 ? -10.19137 -11.45971 32.85776 1.000 23.60031 71 SER K O 1
ATOM 3512 N N . ARG B 2 72 ? -8.77582 -11.50174 31.10092 1.000 22.49170 72 ARG K N 1
ATOM 3513 C CA . ARG B 2 72 ? -9.82411 -11.59675 30.10635 1.000 23.72648 72 ARG K CA 1
ATOM 3514 C C . ARG B 2 72 ? -9.60198 -12.82171 29.23563 1.000 26.10024 72 ARG K C 1
ATOM 3515 O O . ARG B 2 72 ? -8.47514 -13.10840 28.81228 1.000 33.07491 72 ARG K O 1
ATOM 3523 N N . ASP B 2 73 ? -10.68891 -13.51764 28.92536 1.000 30.37950 73 ASP K N 1
ATOM 3524 C CA . ASP B 2 73 ? -10.68620 -14.52019 27.86284 1.000 33.63329 73 ASP K CA 1
ATOM 3525 C C . ASP B 2 73 ? -11.10825 -13.84486 26.56025 1.000 32.56357 73 ASP K C 1
ATOM 3526 O O . ASP B 2 73 ? -12.26890 -13.45326 26.40071 1.000 36.79387 73 ASP K O 1
ATOM 3531 N N . LYS B 2 74 ? -10.17387 -13.71788 25.62090 1.000 35.96021 74 LYS K N 1
ATOM 3532 C CA . LYS B 2 74 ? -10.49415 -13.06668 24.35361 1.000 56.41073 74 LYS K CA 1
ATOM 3533 C C . LYS B 2 74 ? -11.41977 -13.90757 23.47804 1.000 58.88986 74 LYS K C 1
ATOM 3534 O O . LYS B 2 74 ? -12.01645 -13.36332 22.54352 1.000 50.48790 74 LYS K O 1
ATOM 3540 N N . SER B 2 75 ? -11.56399 -15.21107 23.75511 1.000 44.05526 75 SER K N 1
ATOM 3541 C CA . SER B 2 75 ? -12.45127 -16.03417 22.93087 1.000 52.46445 75 SER K CA 1
ATOM 3542 C C . SER B 2 75 ? -13.90931 -15.61832 23.10069 1.000 49.20052 75 SER K C 1
ATOM 3543 O O . SER B 2 75 ? -14.68662 -15.66129 22.14477 1.000 52.75075 75 SER K O 1
ATOM 3546 N N . ASN B 2 76 ? -14.30448 -15.21143 24.30280 1.000 44.00252 76 ASN K N 1
ATOM 3547 C CA . ASN B 2 76 ? -15.66418 -14.75180 24.51466 1.000 45.26395 76 ASN K CA 1
ATOM 3548 C C . ASN B 2 76 ? -15.73855 -13.37520 25.15580 1.000 41.65865 76 ASN K C 1
ATOM 3549 O O . ASN B 2 76 ? -16.84628 -12.87350 25.37499 1.000 45.53652 76 ASN K O 1
ATOM 3554 N N . GLY B 2 77 ? -14.60358 -12.74711 25.45969 1.000 42.84027 77 GLY K N 1
ATOM 3555 C CA . GLY B 2 77 ? -14.61802 -11.45137 26.10806 1.000 41.16289 77 GLY K CA 1
ATOM 3556 C C . GLY B 2 77 ? -14.93356 -11.48030 27.58665 1.000 37.34579 77 GLY K C 1
ATOM 3557 O O . GLY B 2 77 ? -14.93875 -10.42440 28.22824 1.000 36.40993 77 GLY K O 1
ATOM 3558 N N . THR B 2 78 ? -15.18250 -12.64570 28.15889 1.000 29.82733 78 THR K N 1
ATOM 3559 C CA . THR B 2 78 ? -15.48997 -12.69256 29.57510 1.000 29.63877 78 THR K CA 1
ATOM 3560 C C . THR B 2 78 ? -14.26805 -12.28560 30.39364 1.000 28.03823 78 THR K C 1
ATOM 3561 O O . THR B 2 78 ? -13.12445 -12.59947 30.04652 1.000 26.88975 78 THR K O 1
ATOM 3565 N N . VAL B 2 79 ? -14.51310 -11.53509 31.45463 1.000 21.63485 79 VAL K N 1
ATOM 3566 C CA . VAL B 2 79 ? -13.46746 -11.05637 32.34184 1.000 24.84925 79 VAL K CA 1
ATOM 3567 C C . VAL B 2 79 ? -13.61674 -11.76233 33.67934 1.000 27.29149 79 VAL K C 1
ATOM 3568 O O . VAL B 2 79 ? -14.73774 -11.92124 34.18330 1.000 25.26556 79 VAL K O 1
ATOM 3572 N N . TYR B 2 80 ? -12.48834 -12.20421 34.24348 1.000 22.54894 80 TYR K N 1
ATOM 3573 C CA . TYR B 2 80 ? -12.48568 -13.04794 35.42992 1.000 25.18109 80 TYR K CA 1
ATOM 3574 C C . TYR B 2 80 ? -11.68701 -12.39316 36.54490 1.000 22.87760 80 TYR K C 1
ATOM 3575 O O . TYR B 2 80 ? -10.58406 -11.87606 36.31260 1.000 23.60491 80 TYR K O 1
ATOM 3584 N N . LEU B 2 81 ? -12.24504 -12.40300 37.75567 1.000 24.73364 81 LEU K N 1
ATOM 3585 C CA . LEU B 2 81 ? -11.51897 -11.95976 38.94682 1.000 21.15375 81 LEU K CA 1
ATOM 3586 C C . LEU B 2 81 ? -11.30269 -13.19324 39.80365 1.000 23.20102 81 LEU K C 1
ATOM 3587 O O . LEU B 2 81 ? -12.25661 -13.70703 40.40617 1.000 23.35343 81 LEU K O 1
ATOM 3592 N N . GLN B 2 82 ? -10.07195 -13.70565 39.81076 1.000 20.25396 82 GLN K N 1
ATOM 3593 C CA . GLN B 2 82 ? -9.75428 -14.89317 40.59561 1.000 22.25178 82 GLN K CA 1
ATOM 3594 C C . GLN B 2 82 ? -9.28783 -14.44298 41.97608 1.000 25.64875 82 GLN K C 1
ATOM 3595 O O . GLN B 2 82 ? -8.28291 -13.73342 42.10687 1.000 23.78729 82 GLN K O 1
ATOM 3601 N N . MET B 2 83 ? -10.02640 -14.83467 42.99551 1.000 21.39612 83 MET K N 1
ATOM 3602 C CA . MET B 2 83 ? -9.82345 -14.32252 44.34647 1.000 23.22233 83 MET K CA 1
ATOM 3603 C C . MET B 2 83 ? -9.16608 -15.43027 45.15207 1.000 26.85067 83 MET K C 1
ATOM 3604 O O . MET B 2 83 ? -9.83676 -16.35416 45.60710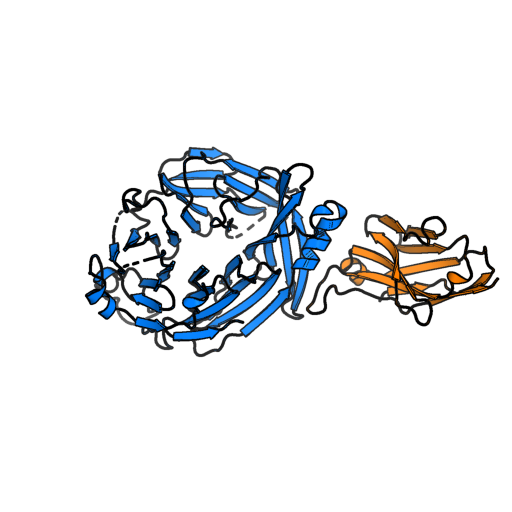 1.000 26.51707 83 MET K O 1
ATOM 3609 N N . ASN B 2 84 ? -7.85311 -15.36654 45.29550 1.000 23.56592 84 ASN K N 1
ATOM 3610 C CA . ASN B 2 84 ? -7.15471 -16.31030 46.14014 1.000 21.35721 84 ASN K CA 1
ATOM 3611 C C . ASN B 2 84 ? -6.88222 -15.65609 47.49380 1.000 28.31614 84 ASN K C 1
ATOM 3612 O O . ASN B 2 84 ? -7.18645 -14.48674 47.70946 1.000 26.18481 84 ASN K O 1
ATOM 3617 N N . SER B 2 85 ? -6.33787 -16.43528 48.42490 1.000 24.12358 85 SER K N 1
ATOM 3618 C CA . SER B 2 85 ? -5.87396 -15.90121 49.71069 1.000 32.10166 85 SER K CA 1
ATOM 3619 C C . SER B 2 85 ? -6.97180 -15.12647 50.43714 1.000 28.25298 85 SER K C 1
ATOM 3620 O O . SER B 2 85 ? -6.69509 -14.13107 51.11391 1.000 27.21118 85 SER K O 1
ATOM 3623 N N . LEU B 2 86 ? -8.21957 -15.57616 50.30822 1.000 23.01908 86 LEU K N 1
ATOM 3624 C CA . LEU B 2 86 ? -9.34611 -14.83743 50.86973 1.000 28.74289 86 LEU K CA 1
ATOM 3625 C C . LEU B 2 86 ? -9.27408 -14.71537 52.39293 1.000 27.43854 86 LEU K C 1
ATOM 3626 O O . LEU B 2 86 ? -8.76722 -15.59364 53.11299 1.000 29.02416 86 LEU K O 1
ATOM 3631 N N . LYS B 2 87 ? -9.83754 -13.61825 52.87415 1.000 30.10449 87 LYS K N 1
ATOM 3632 C CA . LYS B 2 87 ? -9.89873 -13.16902 54.25432 1.000 37.96569 87 LYS K CA 1
ATOM 3633 C C . LYS B 2 87 ? -11.33088 -12.87613 54.66629 1.000 39.23335 87 LYS K C 1
ATOM 3634 O O . LYS B 2 87 ? -12.15879 -12.54783 53.81220 1.000 32.54756 87 LYS K O 1
ATOM 3640 N N . PRO B 2 88 ? -11.64002 -12.95710 55.97148 1.000 31.08865 88 PRO K N 1
ATOM 3641 C CA . PRO B 2 88 ? -12.97458 -12.53893 56.41926 1.000 36.68369 88 PRO K CA 1
ATOM 3642 C C . PRO B 2 88 ? -13.33013 -11.12682 55.97549 1.000 43.58707 88 PRO K C 1
ATOM 3643 O O . PRO B 2 88 ? -14.48406 -10.85583 55.62648 1.000 43.82041 88 PRO K O 1
ATOM 3647 N N . GLU B 2 89 ? -12.37167 -10.21381 55.94714 1.000 36.09593 89 GLU K N 1
ATOM 3648 C CA . GLU B 2 89 ? -12.73306 -8.86748 55.54200 1.000 41.70406 89 GLU K CA 1
ATOM 3649 C C . GLU B 2 89 ? -12.93699 -8.71659 54.03979 1.000 47.04388 89 GLU K C 1
ATOM 3650 O O . GLU B 2 89 ? -13.34062 -7.63843 53.59691 1.000 39.65862 89 GLU K O 1
ATOM 3656 N N . ASP B 2 90 ? -12.74299 -9.77763 53.25221 1.000 33.54065 90 ASP K N 1
ATOM 3657 C CA . ASP B 2 90 ? -13.20249 -9.74394 51.87286 1.000 30.31098 90 ASP K CA 1
ATOM 3658 C C . ASP B 2 90 ? -14.71127 -9.92822 51.76904 1.000 32.48695 90 ASP K C 1
ATOM 3659 O O . ASP B 2 90 ? -15.25446 -9.85471 50.66137 1.000 29.43736 90 ASP K O 1
ATOM 3664 N N . THR B 2 91 ? -15.39109 -10.19160 52.87904 1.000 30.94290 91 THR K N 1
ATOM 3665 C CA . THR B 2 91 ? -16.83090 -10.40114 52.83374 1.000 30.42924 91 THR K CA 1
ATOM 3666 C C . THR B 2 91 ? -17.50859 -9.12551 52.38625 1.000 30.05091 91 THR K C 1
ATOM 3667 O O . THR B 2 91 ? -17.36595 -8.08501 53.03620 1.000 37.46671 91 THR K O 1
ATOM 3671 N N . ALA B 2 92 ? -18.21866 -9.19777 51.26514 1.000 32.83172 92 ALA K N 1
ATOM 3672 C CA . ALA B 2 92 ? -18.85296 -8.02101 50.68469 1.000 37.32951 92 ALA K CA 1
ATOM 3673 C C . ALA B 2 92 ? -19.70086 -8.46386 49.50596 1.000 37.11958 92 ALA K C 1
ATOM 3674 O O . ALA B 2 92 ? -19.58795 -9.59498 49.01936 1.000 34.58418 92 ALA K O 1
ATOM 3676 N N . VAL B 2 93 ? -20.53641 -7.54607 49.03930 1.000 33.05271 93 VAL K N 1
ATOM 3677 C CA . VAL B 2 93 ? -21.12917 -7.66795 47.71080 1.000 32.91492 93 VAL K CA 1
ATOM 3678 C C . VAL B 2 93 ? -20.12107 -7.15806 46.67969 1.000 36.10514 93 VAL K C 1
ATOM 3679 O O . VAL B 2 93 ? -19.51232 -6.09398 46.85423 1.000 36.96023 93 VAL K O 1
ATOM 3683 N N . TYR B 2 94 ? -19.92800 -7.92137 45.61092 1.000 31.75306 94 TYR K N 1
ATOM 3684 C CA . TYR B 2 94 ? -19.02719 -7.55141 44.52570 1.000 27.86436 94 TYR K CA 1
ATOM 3685 C C . TYR B 2 94 ? -19.84518 -7.23882 43.28096 1.000 29.90413 94 TYR K C 1
ATOM 3686 O O . TYR B 2 94 ? -20.73202 -8.00976 42.90558 1.000 35.12160 94 TYR K O 1
ATOM 3695 N N . TYR B 2 95 ? -19.57407 -6.09365 42.66904 1.000 29.26696 95 TYR K N 1
ATOM 3696 C CA . TYR B 2 95 ? -20.27234 -5.64955 41.46854 1.000 28.24269 95 TYR K CA 1
ATOM 3697 C C . TYR B 2 95 ? -19.28857 -5.62421 40.31910 1.000 27.74223 95 TYR K C 1
ATOM 3698 O O . TYR B 2 95 ? -18.22543 -5.00885 40.42934 1.000 32.07859 95 TYR K O 1
ATOM 3707 N N . CYS B 2 96 ? -19.64277 -6.25631 39.21468 1.000 29.47415 96 CYS K N 1
ATOM 3708 C CA . CYS B 2 96 ? -18.85303 -5.94901 38.04095 1.000 32.74807 96 CYS K CA 1
ATOM 3709 C C . CYS B 2 96 ? -19.30695 -4.61129 37.47345 1.000 27.49013 96 CYS K C 1
ATOM 3710 O O . CYS B 2 96 ? -20.40543 -4.11747 37.75967 1.000 33.94842 96 CYS K O 1
ATOM 3713 N N . HIS B 2 97 ? -18.44198 -4.01094 36.66649 1.000 33.78079 97 HIS K N 1
ATOM 3714 C CA . HIS B 2 97 ? -18.61329 -2.60512 36.32333 1.000 28.58986 97 HIS K CA 1
ATOM 3715 C C . HIS B 2 97 ? -17.98858 -2.32477 34.96344 1.000 24.68911 97 HIS K C 1
ATOM 3716 O O . HIS B 2 97 ? -16.88423 -2.79706 34.67753 1.000 30.94136 97 HIS K O 1
ATOM 3723 N N . GLY B 2 98 ? -18.70850 -1.60653 34.11778 1.000 27.18306 98 GLY K N 1
ATOM 3724 C CA . GLY B 2 98 ? -18.14689 -1.18224 32.85837 1.000 28.79127 98 GLY K CA 1
ATOM 3725 C C . GLY B 2 98 ? -17.89000 0.30433 32.90041 1.000 31.31451 98 GLY K C 1
ATOM 3726 O O . GLY B 2 98 ? -18.80670 1.08182 33.18187 1.000 33.48947 98 GLY K O 1
ATOM 3727 N N . ARG B 2 99 ? -16.65031 0.71383 32.62919 1.000 26.62160 99 ARG K N 1
ATOM 3728 C CA . ARG B 2 99 ? -16.27270 2.12647 32.66813 1.000 31.59105 99 ARG K CA 1
ATOM 3729 C C . ARG B 2 99 ? -16.67361 2.78116 31.34889 1.000 28.65432 99 ARG K C 1
ATOM 3730 O O . ARG B 2 99 ? -16.04102 2.54981 30.30943 1.000 24.10591 99 ARG K O 1
ATOM 3738 N N . GLY B 2 100 ? -17.70252 3.62161 31.39169 1.000 19.63933 100 GLY K N 1
ATOM 3739 C CA . GLY B 2 100 ? -18.33402 4.06403 30.16273 1.000 26.06267 100 GLY K CA 1
ATOM 3740 C C . GLY B 2 100 ? -17.45942 4.98731 29.32914 1.000 25.85859 100 GLY K C 1
ATOM 3741 O O . GLY B 2 100 ? -16.63080 5.75621 29.83535 1.000 23.06051 100 GLY K O 1
ATOM 3742 N N . ARG B 2 101 ? -17.66390 4.90769 28.01954 1.000 25.90358 101 ARG K N 1
ATOM 3743 C CA . ARG B 2 101 ? -17.09280 5.87932 27.09612 1.000 27.86505 101 ARG K CA 1
ATOM 3744 C C . ARG B 2 101 ? -17.95133 7.12832 26.93645 1.000 32.09712 101 ARG K C 1
ATOM 3745 O O . ARG B 2 101 ? -17.44433 8.16201 26.48014 1.000 32.82597 101 ARG K O 1
ATOM 3753 N N . TRP B 2 102 ? -19.23708 7.04781 27.25527 1.000 24.55283 102 TRP K N 1
ATOM 3754 C CA . TRP B 2 102 ? -20.15620 8.16423 27.08385 1.000 23.29707 102 TRP K CA 1
ATOM 3755 C C . TRP B 2 102 ? -20.32323 8.92280 28.39154 1.000 30.32137 102 TRP K C 1
ATOM 3756 O O . TRP B 2 102 ? -20.20164 8.34699 29.47885 1.000 27.36601 102 TRP K O 1
ATOM 3767 N N . TRP B 2 103 ? -20.62374 10.22261 28.26749 1.000 28.98545 103 TRP K N 1
ATOM 3768 C CA . TRP B 2 103 ? -20.72437 11.14375 29.38951 1.000 26.64049 103 TRP K CA 1
ATOM 3769 C C . TRP B 2 103 ? -22.00558 11.94656 29.27667 1.000 33.52995 103 TRP K C 1
ATOM 3770 O O . TRP B 2 103 ? -22.37702 12.38545 28.18918 1.000 32.53382 103 TRP K O 1
ATOM 3781 N N . GLY B 2 104 ? -22.66576 12.16532 30.40122 1.000 32.01196 104 GLY K N 1
ATOM 3782 C CA . GLY B 2 104 ? -23.88061 12.94097 30.36776 1.000 34.25582 104 GLY K CA 1
ATOM 3783 C C . GLY B 2 104 ? -23.81673 14.05279 31.38031 1.000 38.07524 104 GLY K C 1
ATOM 3784 O O . GLY B 2 104 ? -22.74664 14.36034 31.91464 1.000 42.71018 104 GLY K O 1
ATOM 3785 N N . THR B 2 105 ? -24.97685 14.63819 31.66825 1.000 35.21001 105 THR K N 1
ATOM 3786 C CA . THR B 2 105 ? -25.04731 15.73553 32.61732 1.000 45.32489 105 THR K CA 1
ATOM 3787 C C . THR B 2 105 ? -24.66050 15.29543 34.01974 1.000 43.40147 105 THR K C 1
ATOM 3788 O O . THR B 2 105 ? -24.15061 16.10077 34.80837 1.000 49.82395 105 THR K O 1
ATOM 3792 N N . GLU B 2 106 ? -24.88643 14.03012 34.34635 1.000 36.98728 106 GLU K N 1
ATOM 3793 C CA . GLU B 2 106 ? -24.55155 13.48393 35.64611 1.000 46.97113 106 GLU K CA 1
ATOM 3794 C C . GLU B 2 106 ? -23.15539 12.86759 35.68146 1.000 43.01523 106 GLU K C 1
ATOM 3795 O O . GLU B 2 106 ? -22.77719 12.28551 36.69911 1.000 62.17318 106 GLU K O 1
ATOM 3801 N N . GLY B 2 107 ? -22.38322 12.98927 34.61260 1.000 42.40707 107 GLY K N 1
ATOM 3802 C CA . GLY B 2 107 ? -21.04791 12.43010 34.56680 1.000 37.34811 107 GLY K CA 1
ATOM 3803 C C . GLY B 2 107 ? -20.95143 11.22685 33.65141 1.000 31.56927 107 GLY K C 1
ATOM 3804 O O . GLY B 2 107 ? -21.80731 10.97993 32.79834 1.000 33.01469 107 GLY K O 1
ATOM 3805 N N . ARG B 2 108 ? -19.87957 10.45681 33.84496 1.000 30.75368 108 ARG K N 1
ATOM 3806 C CA . ARG B 2 108 ? -19.63727 9.29231 33.01042 1.000 25.62109 108 ARG K CA 1
ATOM 3807 C C . ARG B 2 108 ? -20.77409 8.28814 33.14864 1.000 29.09568 108 ARG K C 1
ATOM 3808 O O . ARG B 2 108 ? -21.24524 8.02084 34.25520 1.000 29.86839 108 ARG K O 1
ATOM 3816 N N . LEU B 2 109 ? -21.20472 7.71062 32.01868 1.000 24.38428 109 LEU K N 1
ATOM 3817 C CA . LEU B 2 109 ? -22.33987 6.77259 31.99700 1.000 30.31603 109 LEU K CA 1
ATOM 3818 C C . LEU B 2 109 ? -21.79747 5.34822 32.05890 1.000 32.69099 109 LEU K C 1
ATOM 3819 O O . LEU B 2 109 ? -21.44902 4.75971 31.02815 1.000 27.49160 109 LEU K O 1
ATOM 3824 N N . ASP B 2 110 ? -21.71980 4.79666 33.26940 1.000 25.55069 110 ASP K N 1
ATOM 3825 C CA . ASP B 2 110 ? -21.14176 3.47455 33.49165 1.000 33.89066 110 ASP K CA 1
ATOM 3826 C C . ASP B 2 110 ? -22.22614 2.39979 33.50652 1.000 31.47463 110 ASP K C 1
ATOM 3827 O O . ASP B 2 110 ? -23.41619 2.69015 33.59437 1.000 30.18557 110 ASP K O 1
ATOM 3832 N N . TYR B 2 111 ? -21.79309 1.13932 33.45880 1.000 27.83393 111 TYR K N 1
ATOM 3833 C CA . TYR B 2 111 ? -22.68763 -0.01262 33.52917 1.000 30.14178 111 TYR K CA 1
ATOM 3834 C C . TYR B 2 111 ? -22.35434 -0.84869 34.75336 1.000 25.35640 111 TYR K C 1
ATOM 3835 O O . TYR B 2 111 ? -21.17514 -1.04702 35.08320 1.000 29.08735 111 TYR K O 1
ATOM 3844 N N . TRP B 2 112 ? -23.39313 -1.33762 35.42338 1.000 30.42004 112 TRP K N 1
ATOM 3845 C CA . TRP B 2 112 ? -23.24603 -2.09346 36.65938 1.000 26.14014 112 TRP K CA 1
ATOM 3846 C C . TRP B 2 112 ? -23.83790 -3.48275 36.50564 1.000 30.90011 112 TRP K C 1
ATOM 3847 O O . TRP B 2 112 ? -24.86233 -3.65814 35.84961 1.000 31.43478 112 TRP K O 1
ATOM 3858 N N . GLY B 2 113 ? -23.19663 -4.46792 37.11918 1.000 32.29435 113 GLY K N 1
ATOM 3859 C CA . GLY B 2 113 ? -23.85841 -5.73445 37.33006 1.000 31.90950 113 GLY K CA 1
ATOM 3860 C C . GLY B 2 113 ? -24.80085 -5.65187 38.51792 1.000 36.11111 113 GLY K C 1
ATOM 3861 O O . GLY B 2 113 ? -24.84618 -4.64691 39.22176 1.000 39.12684 113 GLY K O 1
ATOM 3862 N N . GLN B 2 114 ? -25.56253 -6.73114 38.72775 1.000 34.76201 114 GLN K N 1
ATOM 3863 C CA . GLN B 2 114 ? -26.51403 -6.79383 39.83442 1.000 43.46268 114 GLN K CA 1
ATOM 3864 C C . GLN B 2 114 ? -25.83176 -7.00554 41.17753 1.000 45.11020 114 GLN K C 1
ATOM 3865 O O . GLN B 2 114 ? -26.43373 -6.72998 42.21913 1.000 46.54469 114 GLN K O 1
ATOM 3871 N N . GLY B 2 115 ? -24.60935 -7.51580 41.18728 1.000 37.20876 115 GLY K N 1
ATOM 3872 C CA . GLY B 2 115 ? -23.89989 -7.67262 42.43782 1.000 36.35295 115 GLY K CA 1
ATOM 3873 C C . GLY B 2 115 ? -24.06773 -9.05709 43.01940 1.000 41.99006 115 GLY K C 1
ATOM 3874 O O . GLY B 2 115 ? -25.17931 -9.58899 43.04823 1.000 48.46921 115 GLY K O 1
ATOM 3875 N N . THR B 2 116 ? -22.96917 -9.65070 43.48062 1.000 34.34629 116 THR K N 1
ATOM 3876 C CA . THR B 2 116 ? -22.97132 -11.00686 44.00016 1.000 41.69000 116 THR K CA 1
ATOM 3877 C C . THR B 2 116 ? -22.29100 -11.02672 45.36425 1.000 47.72518 116 THR K C 1
ATOM 3878 O O . THR B 2 116 ? -21.33918 -10.27708 45.61333 1.000 39.78927 116 THR K O 1
ATOM 3882 N N . GLN B 2 117 ? -22.80953 -11.86213 46.25799 1.000 45.27360 117 GLN K N 1
ATOM 3883 C CA . GLN B 2 117 ? -22.31166 -11.93716 47.62291 1.000 37.91644 117 GLN K CA 1
ATOM 3884 C C . GLN B 2 117 ? -21.12453 -12.88970 47.69833 1.000 34.10668 117 GLN K C 1
ATOM 3885 O O . GLN B 2 117 ? -21.18817 -14.01095 47.18812 1.000 36.54264 117 GLN K O 1
ATOM 3891 N N . VAL B 2 118 ? -20.03743 -12.43341 48.31929 1.000 31.10207 118 VAL K N 1
ATOM 3892 C CA . VAL B 2 118 ? -18.92906 -13.29062 48.73384 1.000 29.10860 118 VAL K CA 1
ATOM 3893 C C . VAL B 2 118 ? -18.84407 -13.22099 50.25037 1.000 42.80095 118 VAL K C 1
ATOM 3894 O O . VAL B 2 118 ? -18.85948 -12.12202 50.82028 1.000 34.39521 118 VAL K O 1
ATOM 3898 N N . THR B 2 119 ? -18.75118 -14.38652 50.89891 1.000 31.37231 119 THR K N 1
ATOM 3899 C CA . THR B 2 119 ? -18.64258 -14.49127 52.34881 1.000 37.12699 119 THR K CA 1
ATOM 3900 C C . THR B 2 119 ? -17.45650 -15.37622 52.69532 1.000 41.65206 119 THR K C 1
ATOM 3901 O O . THR B 2 119 ? -17.37866 -16.51880 52.23425 1.000 34.83439 119 THR K O 1
ATOM 3905 N N . VAL B 2 120 ? -16.55595 -14.87080 53.53149 1.000 40.17821 120 VAL K N 1
ATOM 3906 C CA . VAL B 2 120 ? -15.38777 -15.62327 53.96974 1.000 36.67699 120 VAL K CA 1
ATOM 3907 C C . VAL B 2 120 ? -15.45126 -15.75069 55.48087 1.000 43.13096 120 VAL K C 1
ATOM 3908 O O . VAL B 2 120 ? -15.43663 -14.73729 56.18748 1.000 42.27431 120 VAL K O 1
ATOM 3912 N N . SER B 2 121 ? -15.51944 -16.99013 55.97514 1.000 44.87548 121 SER K N 1
ATOM 3913 C CA . SER B 2 121 ? -15.52194 -17.28588 57.40293 1.000 51.99002 121 SER K CA 1
ATOM 3914 C C . SER B 2 121 ? -14.12333 -17.64173 57.88561 1.000 61.29401 121 SER K C 1
ATOM 3915 O O . SER B 2 121 ? -13.29581 -18.14866 57.12774 1.000 52.02957 121 SER K O 1
ATOM 3918 N N . SER B 2 122 ? -13.87021 -17.38795 59.16422 1.000 68.52552 122 SER K N 1
ATOM 3919 C CA . SER B 2 122 ? -12.61811 -17.82516 59.77226 1.000 63.41386 122 SER K CA 1
ATOM 3920 C C . SER B 2 122 ? -12.90074 -18.80690 60.89506 1.000 68.72323 122 SER K C 1
ATOM 3921 O O . SER B 2 122 ? -14.05762 -19.11390 61.17455 1.000 71.10191 122 SER K O 1
#

InterPro domains:
  IPR014908 Nucleoporin, Nup133/Nup155-like, N-terminal [PF08801] (63-475)
  IPR015943 WD40/YVTN repeat-like-containing domain superfamily [G3DSA:2.130.10.10] (55-479)
  IPR037624 Nuclear pore complex protein Nup133-like [PTHR13405] (35-1124)

CATH classification: 2.130.10.10

Nearest PDB structures (foldseek):
  6x05-assembly1_A  TM=1.003E+00  e=7.210E-70  Saccharomyces cerevisiae S288C
  6x04-assembly1_A  TM=9.208E-01  e=6.055E-51  Saccharomyces cerevisiae S288C
  6x04-assembly1_I  TM=9.450E-01  e=2.365E-48  Saccharomyces cerevisiae S288C
  6x04-assembly1_G  TM=9.716E-01  e=1.077E-47  Saccharomyces cerevisiae S288C
  6x04-assembly1_E  TM=9.687E-01  e=1.005E-43  Saccharomyces cerevisiae S288C

Organism: Saccharomyces cerevisiae (strain ATCC 204508 / S288c) (NCBI:txid559292)

B-factor: mean 44.07, std 18.79, range [15.96, 139.32]

Sequence (500 aa):
SKVFTENNRYIVKTLQTDYSSGFSNDDELNGYIDMQIGYGLVNDHKKVYIWNIHSYITVPFRAVAPRCILTFPATMDESPLALNPNDQDETGGLIIIKGSKAIYYEDINSINNLNFKLSEKFSHELELPINSSGGEKCDLMLNCEPAGIVLSTNMGRIFFITIRNSMGKPQLKLGKLLNNSSVVSLRNGPILGKGTRLVYITTNKGIFQTWQLSATNSHPTKLIDVNIYEAILESLQDLYPFAHGTLKIWDSHPLQDESSQLFLSSIYDSSCNETYYILSTIIFDSSSNSFTIFSTYRRLNTFMESITDTKFKPKIFIPQEVTSILVMFPNAVVITQVNSRKWEDIVSLRNDIDIIGSGYDSKSLYVLTKQMGVLQFFVKEQLVESGGGSVQAGGSLTLSCTASESISKRIHGIGWFRQRRGEQREEIAYITTGGRPNLGDSVKDRFTISRDKSNGTVYLQMNSLKPEDTAVYYCHGRGRWWGTEGRLDYWGQGTQVTVSS

Secondary structure (DSSP, 8-state):
--EEEE-SSEEEEEE--S--TTS-S-S--EEEEETTTTEEEEE-SSEEEEEES---EEEE---PPPEEEEE------S-SSPPPSGGGS---EEEEEETTEEEEES-GGGGTT--HHHHGGG-EEEE----TTTT--EEEEEEETTTEEEEEETTS-EEEEEEE-TTS-EEEEEEEE-----EEEEEEEEEEETTEEEEEEEETT-EEEEEEEESSS---EEEEEEE-HHHHHHHHTTT-GGGTTT-EEEEEEE-TTSSEEEEEEEEEETTTTEEEEEEEEEEEETTTTEEEEEEEEE-SS-------SS---EEE----EEEEEEEETTEEEEEEEE--EEEEEEEPPTT--EEEEEE-SSEEEEEETTTEEEEEEE--/-EEEE--EEEETT--EEEEEEE-HHHHHTEEEEEEEEE-TTS--EEEEEEETT--EEE-TTTTTTEEEEE-TTT--EEEEE-S--GGG-EEEEEEEEESEEETTEE--EE---EEEEEE-

Foldseek 3Di:
DAWPDDDQWWTKGDQDWFDDLPPDPDPDWAWADAVVLQWIWIDAQFWIWITGSPPTFIAGADQHRWDKDWAHAQDDPDDPDDDDPVSVPFSGKMWTCHQQKIKIQGGRPVRGPPHNVPVSVNTAMDGHPAPVVVVKGWADKDQAPPQGIWIWIPVGKIWGWHQAAQPSDGHTGGQDTPDVKTWQEWAWAQADDAFWTWIWIAIFQQWIWIWIGGSNPDHIDTLATDGCVVVVCVVACPPPVQQVVFKTWFYKDDDQVRFKIWTWIWGADPVVGWIKIKIWIKGADSVVNDIHTPDMDIDDPDGHDQPPPNDGWYWDWALVKTWIWIDDFFKIKIWIDDCVIDIDMDGHDPPWGFNYWYDDRFWIWTQISPRGIMIIGTND/DKAKDWADEDAQQAKIKMKIADDPVLLVFFQWKWKWWAAPPGDTHTAWIAGLVGRIDGHPVQVVFWDWGADPVRRMIMIIGGRDDQVSFTWMKMKGFGPDADPVGTDIDIYPTDTHGYHD

GO terms:
  GO:0005634 nucleus (C, IDA)
  GO:0005829 cytosol (C, IDA)
  GO:0045893 positive regulation of DNA-templated transcription (P, IDA)
  GO:0005643 nuclear pore (C, IDA)
  GO:0031080 nuclear pore outer ring (C, IDA)
  GO:0030466 silent mating-type cassette heterochromatin formation (P, IDA)
  GO:0045893 positive regulation of DNA-templated transcription (P, IGI)
  GO:0006302 double-strand break repair (P, IGI)
  GO:0000973 post-transcriptional tethering of RNA polymerase II gene DNA at nuclear periphery (P, IMP)
  GO:0034398 telomere tethering at nuclear periphery (P, IMP)
  GO:0034605 cellular response to heat (P, IMP)
  GO:0045944 positive regulation of transcription by RNA polymerase II (P, IMP)
  GO:0017056 structural constituent of nuclear pore (F, IMP)
  GO:0016973 poly(A)+ mRNA export from nucleus (P, IMP)
  GO:0031509 subtelomeric heterochromatin formation (P, IMP)
  GO:0031990 mRNA export from nucleus in response to heat stress (P, IMP)
  GO:0051664 nuclear pore localization (P, IMP)
  GO:0006302 double-strand break repair (P, IMP)
  GO:0006409 tRNA export from nucleus (P, IMP)
  GO:0006606 protein import into nucleus (P, IMP)

Solvent-accessible surface area: 23821 Å² total; per-residue (Å²): 121,45,85,121,61,99,56,135,68,22,27,7,64,31,46,65,22,52,24,47,59,63,17,22,166,32,113,106,17,46,15,48,4,16,32,93,21,9,32,0,1,0,1,6,53,115,78,0,17,0,0,42,8,131,111,150,25,10,0,23,6,94,127,121,29,5,58,6,8,4,0,62,38,39,111,86,97,109,59,133,134,99,162,73,116,120,81,93,64,59,28,3,1,0,2,0,3,70,43,26,57,1,0,0,1,48,37,4,67,61,0,60,105,49,79,17,164,96,0,50,165,104,20,68,72,31,117,5,59,13,81,62,119,46,39,10,121,9,50,15,29,24,14,0,24,57,1,2,0,0,0,0,0,42,96,12,66,6,0,4,3,14,4,35,58,77,156,44,138,42,33,14,126,66,37,87,62,4,114,160,33,26,6,25,4,19,25,38,6,35,97,88,40,88,14,19,36,21,0,6,1,0,12,43,102,0,59,1,23,8,14,59,0,7,20,70,87,62,146,20,68,89,71,12,54,6,72,0,62,77,3,0,12,45,51,5,54,124,143,53,86,52,0,102,83,44,10,79,0,39,4,0,19,20,32,133,93,108,50,3,4,1,0,0,0,8,1,76,24,90,110,67,102,58,9,37,1,0,0,0,19,0,61,9,50,74,111,68,41,4,0,15,28,142,19,47,66,64,0,74,53,16,59,113,60,27,118,75,140,87,24,83,2,78,4,6,6,8,100,148,52,28,0,6,1,0,8,0,32,42,3,0,0,2,0,6,17,98,94,234,52,80,32,39,54,16,84,25,135,131,92,9,75,22,24,16,18,5,98,46,64,91,2,9,12,0,0,0,33,73,87,9,3,11,23,2,63,2,58,110,168,13,81,25,66,33,33,28,90,31,121,49,61,25,59,29,56,0,19,2,56,25,46,153,66,18,47,152,96,3,74,0,5,0,0,27,8,53,61,222,89,88,161,117,86,66,2,3,17,6,20,69,59,33,154,84,99,41,24,121,59,0,108,136,34,5,75,6,54,58,58,190,102,90,29,7,0,72,0,80,0,47,59,3,85,56,100,1,41,4,45,0,46,0,4,0,63,0,80,46,22,12,104,158,23,72,75,42,56,96,4,161,24,27,87,0,47,6,51,124

Radius of gyration: 28.03 Å; Cα contacts (8 Å, |Δi|>4): 1267; chains: 2; bounding box: 50×84×70 Å